Protein 1IXC (pdb70)

Nearest PDB structures (foldseek):
  1ixc-assembly1_B-2  TM=1.004E+00  e=4.324E-61  Cupriavidus necator
  7d98-assembly1_B  TM=9.029E-01  e=6.565E-49  Cupriavidus necator
  1ixc-assembly1_A-2  TM=7.088E-01  e=1.219E-51  Cupriavidus necator
  7d98-assembly1_P  TM=6.959E-01  e=1.416E-50  Cupriavidus necator
  6g1d-assembly1_D  TM=6.156E-01  e=2.937E-20  Corynebacterium gluta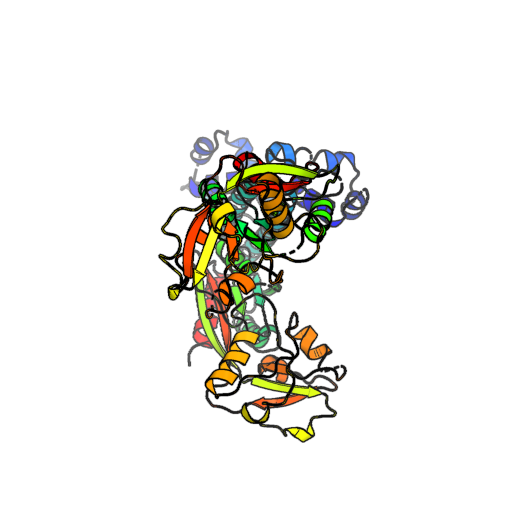micum

B-factor: mean 17.32, std 8.98, range [2.0, 70.04]

Structure (mmCIF, N/CA/C/O backbone):
data_1IXC
#
_entry.id   1IXC
#
_cell.length_a   71.220
_cell.length_b   100.856
_cell.length_c   87.735
_cell.angle_alpha   90.00
_cell.angle_beta   90.00
_cell.angle_gamma   90.00
#
_symmetry.space_group_name_H-M   'P 21 21 2'
#
loop_
_entity.id
_entity.type
_entity.pdbx_description
1 polymer 'LysR-type regulatory protein'
2 water water
#
loop_
_atom_site.group_PDB
_atom_site.id
_atom_site.type_symbol
_atom_site.label_atom_id
_atom_site.label_alt_id
_atom_site.label_comp_id
_atom_site.label_asym_id
_atom_site.label_entity_id
_atom_site.label_seq_id
_atom_site.pdbx_PDB_ins_code
_atom_site.Cartn_x
_atom_site.Cartn_y
_atom_site.Cartn_z
_atom_site.occupancy
_atom_site.B_iso_or_equiv
_atom_site.auth_seq_id
_atom_site.auth_comp_id
_atom_site.auth_asym_id
_atom_site.auth_atom_id
_atom_site.pdbx_PDB_model_num
ATOM 9 N N . GLU A 1 2 ? 19.314 29.118 9.485 1.00 18.20 2 GLU A N 1
ATOM 10 C CA . GLU A 1 2 ? 18.646 30.429 9.403 1.00 18.15 2 GLU A CA 1
ATOM 11 C C . GLU A 1 2 ? 17.175 30.240 9.731 1.00 18.01 2 GLU A C 1
ATOM 12 O O . GLU A 1 2 ? 16.584 29.194 9.405 1.00 17.46 2 GLU A O 1
ATOM 18 N N . PHE A 1 3 ? 16.592 31.216 10.420 1.00 17.25 3 PHE A N 1
ATOM 19 C CA . PHE A 1 3 ? 15.186 31.130 10.803 1.00 17.16 3 PHE A CA 1
ATOM 20 C C . PHE A 1 3 ? 14.208 30.870 9.639 1.00 17.30 3 PHE A C 1
ATOM 21 O O . PHE A 1 3 ? 13.221 30.151 9.794 1.00 16.42 3 PHE A O 1
ATOM 29 N N . ARG A 1 4 ? 14.472 31.452 8.478 1.00 17.26 4 ARG A N 1
ATOM 30 C CA . ARG A 1 4 ? 13.582 31.268 7.337 1.00 17.44 4 ARG A CA 1
ATOM 31 C C . ARG A 1 4 ? 13.598 29.785 6.927 1.00 17.14 4 ARG A C 1
ATOM 32 O O . ARG A 1 4 ? 12.557 29.193 6.640 1.00 16.26 4 ARG A O 1
ATOM 40 N N . GLN A 1 5 ? 14.782 29.183 6.940 1.00 17.17 5 GLN A N 1
ATOM 41 C CA . GLN A 1 5 ? 14.928 27.766 6.622 1.00 17.11 5 GLN A CA 1
ATOM 42 C C . GLN A 1 5 ? 14.047 26.915 7.536 1.00 17.69 5 GLN A C 1
ATOM 43 O O . GLN A 1 5 ? 13.327 26.015 7.077 1.00 17.67 5 GLN A O 1
ATOM 49 N N . LEU A 1 6 ? 14.101 27.207 8.828 1.00 17.44 6 LEU A N 1
ATOM 50 C CA . LEU A 1 6 ? 13.322 26.458 9.805 1.00 18.22 6 LEU A CA 1
ATOM 51 C C . LEU A 1 6 ? 11.830 26.584 9.568 1.00 18.55 6 LEU A C 1
ATOM 52 O O . LEU A 1 6 ? 11.087 25.594 9.665 1.00 17.85 6 LEU A O 1
ATOM 57 N N . LYS A 1 7 ? 11.392 27.803 9.265 1.00 18.75 7 LYS A N 1
ATOM 58 C CA . LYS A 1 7 ? 9.979 28.068 9.103 1.00 19.55 7 LYS A CA 1
ATOM 59 C C . LYS A 1 7 ? 9.481 27.382 7.843 1.00 19.70 7 LYS A C 1
ATOM 60 O O . LYS A 1 7 ? 8.367 26.870 7.807 1.00 19.76 7 LYS A O 1
ATOM 66 N N . TYR A 1 8 ? 10.325 27.369 6.814 1.00 19.42 8 TYR A N 1
ATOM 67 C CA . TYR A 1 8 ? 9.964 26.779 5.546 1.00 19.33 8 TYR A CA 1
ATOM 68 C C . TYR A 1 8 ? 9.943 25.247 5.639 1.00 19.05 8 TYR A C 1
ATOM 69 O O . TYR A 1 8 ? 9.096 24.617 5.031 1.00 18.62 8 TYR A O 1
ATOM 78 N N . PHE A 1 9 ? 10.862 24.672 6.414 1.00 18.94 9 PHE A N 1
ATOM 79 C CA . PHE A 1 9 ? 10.963 23.223 6.596 1.00 19.14 9 PHE A CA 1
ATOM 80 C C . PHE A 1 9 ? 9.717 22.665 7.284 1.00 18.71 9 PHE A C 1
ATOM 81 O O . PHE A 1 9 ? 9.192 21.613 6.907 1.00 17.39 9 PHE A O 1
ATOM 89 N N . ILE A 1 10 ? 9.262 23.410 8.285 1.00 18.47 10 ILE A N 1
ATOM 90 C CA . ILE A 1 10 ? 8.067 23.094 9.052 1.00 18.79 10 ILE A CA 1
ATOM 91 C C . ILE A 1 10 ? 6.840 23.070 8.138 1.00 18.97 10 ILE A C 1
ATOM 92 O O . ILE A 1 10 ? 6.033 22.160 8.206 1.00 18.66 10 ILE A O 1
ATOM 97 N N . ALA A 1 11 ? 6.713 24.069 7.280 1.00 19.52 11 ALA A N 1
ATOM 98 C CA . ALA A 1 11 ? 5.612 24.130 6.316 1.00 19.82 11 ALA A CA 1
ATOM 99 C C . ALA A 1 11 ? 5.650 22.979 5.296 1.00 20.14 11 ALA A C 1
ATOM 100 O O . ALA A 1 11 ? 4.602 22.460 4.914 1.00 20.05 11 ALA A O 1
ATOM 102 N N . VAL A 1 12 ? 6.848 22.596 4.855 1.00 20.51 12 VAL A N 1
ATOM 103 C CA . VAL A 1 12 ? 7.015 21.462 3.938 1.00 21.05 12 VAL A CA 1
ATOM 104 C C . VAL A 1 12 ? 6.720 20.139 4.676 1.00 21.28 12 VAL A C 1
ATOM 105 O O . VAL A 1 12 ? 6.149 19.200 4.116 1.00 21.05 12 VAL A O 1
ATOM 109 N N . ALA A 1 13 ? 7.088 20.071 5.943 1.00 21.74 13 ALA A N 1
ATOM 110 C CA . ALA A 1 13 ? 6.806 18.889 6.746 1.00 22.22 13 ALA A CA 1
ATOM 111 C C . ALA A 1 13 ? 5.311 18.718 6.997 1.00 22.90 13 ALA A C 1
ATOM 112 O O . ALA A 1 13 ? 4.786 17.601 6.923 1.00 23.05 13 ALA A O 1
ATOM 114 N N . GLU A 1 14 ? 4.622 19.824 7.252 1.00 23.53 14 GLU A N 1
ATOM 115 C CA . GLU A 1 14 ? 3.224 19.782 7.684 1.00 24.35 14 GLU A CA 1
ATOM 116 C C . GLU A 1 14 ? 2.224 19.719 6.523 1.00 24.80 14 GLU A C 1
ATOM 117 O O . GLU A 1 14 ? 1.125 19.165 6.656 1.00 24.65 14 GLU A O 1
ATOM 123 N N . ALA A 1 15 ? 2.600 20.294 5.389 1.00 25.07 15 ALA A N 1
ATOM 124 C CA . ALA A 1 15 ? 1.772 20.215 4.198 1.00 25.36 15 ALA A CA 1
ATOM 125 C C . ALA A 1 15 ? 1.969 18.869 3.487 1.00 25.52 15 ALA A C 1
ATOM 126 O O . ALA A 1 15 ? 1.066 18.395 2.798 1.00 25.48 15 ALA A O 1
ATOM 128 N N . GLY A 1 16 ? 3.151 18.270 3.663 1.00 25.68 16 GLY A N 1
ATOM 129 C CA . GLY A 1 16 ? 3.510 17.011 3.026 1.00 25.74 16 GLY A CA 1
ATOM 130 C C . GLY A 1 16 ? 3.536 17.115 1.510 1.00 26.04 16 GLY A C 1
ATOM 131 O O . GLY A 1 16 ? 3.476 16.111 0.806 1.00 25.39 16 GLY A O 1
ATOM 132 N N . ASN A 1 17 ? 3.684 18.333 1.005 1.00 26.40 17 ASN A N 1
ATOM 133 C CA . ASN A 1 17 ? 3.508 18.580 -0.418 1.00 26.83 17 ASN A CA 1
ATOM 134 C C . ASN A 1 17 ? 3.975 19.977 -0.802 1.00 26.71 17 ASN A C 1
ATOM 135 O O . ASN A 1 17 ? 3.749 20.951 -0.084 1.00 26.42 17 ASN A O 1
ATOM 148 N N . ALA A 1 19 ? 3.422 22.152 -3.246 1.00 29.16 19 ALA A N 1
ATOM 149 C CA . ALA A 1 19 ? 2.490 23.206 -3.716 1.00 29.28 19 ALA A CA 1
ATOM 150 C C . ALA A 1 19 ? 1.629 23.708 -2.560 1.00 29.19 19 ALA A C 1
ATOM 151 O O . ALA A 1 19 ? 1.228 24.867 -2.541 1.00 29.10 19 ALA A O 1
ATOM 153 N N . ALA A 1 20 ? 1.281 22.819 -1.636 1.00 29.29 20 ALA A N 1
ATOM 154 C CA . ALA A 1 20 ? 0.572 23.221 -0.423 1.00 29.29 20 ALA A CA 1
ATOM 155 C C . ALA A 1 20 ? 1.476 24.040 0.512 1.00 29.34 20 ALA A C 1
ATOM 156 O O . ALA A 1 20 ? 1.011 24.920 1.246 1.00 29.13 20 ALA A O 1
ATOM 158 N N . ALA A 1 21 ? 2.771 23.751 0.478 1.00 29.38 21 ALA A N 1
ATOM 159 C CA . ALA A 1 21 ? 3.731 24.489 1.280 1.00 29.54 21 ALA A CA 1
ATOM 160 C C . ALA A 1 21 ? 3.841 25.902 0.724 1.00 29.73 21 ALA A C 1
ATOM 161 O O . ALA A 1 21 ? 3.985 26.871 1.470 1.00 29.73 21 ALA A O 1
ATOM 163 N N . ALA A 1 22 ? 3.776 26.001 -0.599 1.00 30.01 22 ALA A N 1
ATOM 164 C CA . ALA A 1 22 ? 3.780 27.282 -1.295 1.00 30.25 22 ALA A CA 1
ATOM 165 C C . ALA A 1 22 ? 2.512 28.091 -0.987 1.00 30.43 22 ALA A C 1
ATOM 166 O O . ALA A 1 22 ? 2.553 29.318 -0.909 1.00 30.21 22 ALA A O 1
ATOM 168 N N . LYS A 1 23 ? 1.395 27.393 -0.800 1.00 30.87 23 LYS A N 1
ATOM 169 C CA . LYS A 1 23 ? 0.103 28.034 -0.561 1.00 31.26 23 LYS A CA 1
ATOM 170 C C . LYS A 1 23 ? 0.087 28.597 0.851 1.00 31.42 23 LYS A C 1
ATOM 171 O O . LYS A 1 23 ? -0.225 29.765 1.079 1.00 31.45 23 LYS A O 1
ATOM 177 N N . ARG A 1 24 ? 0.429 27.741 1.798 1.00 31.74 24 ARG A N 1
ATOM 178 C CA . ARG A 1 24 ? 0.582 28.140 3.190 1.00 32.10 24 ARG A CA 1
ATOM 179 C C . ARG A 1 24 ? 1.624 29.264 3.396 1.00 32.02 24 ARG A C 1
ATOM 180 O O . ARG A 1 24 ? 1.495 30.053 4.328 1.00 32.04 24 ARG A O 1
ATOM 188 N N . LEU A 1 25 ? 2.626 29.357 2.517 1.00 32.14 25 LEU A N 1
ATOM 189 C CA . LEU A 1 25 ? 3.711 30.343 2.675 1.00 32.12 25 LEU A CA 1
ATOM 190 C C . LEU A 1 25 ? 3.588 31.589 1.782 1.00 32.31 25 LEU A C 1
ATOM 191 O O . LEU A 1 25 ? 4.338 32.546 1.965 1.00 32.44 25 LEU A O 1
ATOM 196 N N . HIS A 1 26 ? 2.644 31.580 0.840 1.00 32.41 26 HIS A N 1
ATOM 197 C CA . HIS A 1 26 ? 2.449 32.689 -0.103 1.00 32.57 26 HIS A CA 1
ATOM 198 C C . HIS A 1 26 ? 3.699 32.923 -0.969 1.00 32.43 26 HIS A C 1
ATOM 199 O O . HIS A 1 26 ? 3.952 34.038 -1.421 1.00 32.32 26 HIS A O 1
ATOM 206 N N . VAL A 1 27 ? 4.459 31.855 -1.205 1.00 32.25 27 VAL A N 1
ATOM 207 C CA . VAL A 1 27 ? 5.710 31.924 -1.958 1.00 32.08 27 VAL A CA 1
ATOM 208 C C . VAL A 1 27 ? 5.802 30.777 -2.970 1.00 31.63 27 VAL A C 1
ATOM 209 O O . VAL A 1 27 ? 5.303 29.687 -2.720 1.00 31.43 27 VAL A O 1
ATOM 213 N N . SER A 1 28 ? 6.450 31.026 -4.104 1.00 31.05 28 SER A N 1
ATOM 214 C CA . SER A 1 28 ? 6.613 30.013 -5.151 1.00 30.75 28 SER A CA 1
ATOM 215 C C . SER A 1 28 ? 7.557 28.871 -4.756 1.00 30.44 28 SER A C 1
ATOM 216 O O . SER A 1 28 ? 8.219 28.931 -3.726 1.00 30.43 28 SER A O 1
ATOM 219 N N . GLN A 1 29 ? 7.639 27.853 -5.611 1.00 30.17 29 GLN A N 1
ATOM 220 C CA . GLN A 1 29 ? 8.418 26.641 -5.329 1.00 30.00 29 GLN A CA 1
ATOM 221 C C . GLN A 1 29 ? 9.955 26.798 -5.257 1.00 29.50 29 GLN A C 1
ATOM 222 O O . GLN A 1 29 ? 10.551 26.343 -4.286 1.00 29.17 29 GLN A O 1
ATOM 228 N N . PRO A 1 30 ? 10.594 27.413 -6.259 1.00 28.90 30 PRO A N 1
ATOM 229 C CA . PRO A 1 30 ? 12.070 27.508 -6.312 1.00 28.52 30 PRO A CA 1
ATOM 230 C C . PRO A 1 30 ? 12.751 28.191 -5.101 1.00 28.11 30 PRO A C 1
ATOM 231 O O . PRO A 1 30 ? 13.823 27.751 -4.683 1.00 27.96 30 PRO A O 1
ATOM 235 N N . PRO A 1 31 ? 12.158 29.242 -4.550 1.00 27.38 31 PRO A N 1
ATOM 236 C CA . PRO A 1 31 ? 12.619 29.786 -3.274 1.00 27.08 31 PRO A CA 1
ATOM 237 C C . PRO A 1 31 ? 12.527 28.745 -2.114 1.00 26.92 31 PRO A C 1
ATOM 238 O O . PRO A 1 31 ? 13.456 28.631 -1.304 1.00 26.28 31 PRO A O 1
ATOM 242 N N . ILE A 1 32 ? 11.422 28.003 -2.022 1.00 26.41 32 ILE A N 1
ATOM 243 C CA . ILE A 1 32 ? 11.282 27.040 -0.928 1.00 26.57 32 ILE A CA 1
ATOM 244 C C . ILE A 1 32 ? 12.386 26.024 -1.104 1.00 26.14 32 ILE A C 1
ATOM 245 O O . ILE A 1 32 ? 13.104 25.684 -0.168 1.00 25.61 32 ILE A O 1
ATOM 250 N N . THR A 1 33 ? 12.555 25.592 -2.345 1.00 25.85 33 THR A N 1
ATOM 251 C CA . THR A 1 33 ? 13.496 24.542 -2.654 1.00 25.93 33 THR A CA 1
ATOM 252 C C . THR A 1 33 ? 14.926 24.981 -2.323 1.00 25.90 33 THR A C 1
ATOM 253 O O . THR A 1 33 ? 15.716 24.184 -1.836 1.00 25.99 33 THR A O 1
ATOM 257 N N . ARG A 1 34 ? 15.248 26.256 -2.551 1.00 25.94 34 ARG A N 1
ATOM 258 C CA . ARG A 1 34 ? 16.625 26.737 -2.384 1.00 26.02 34 ARG A CA 1
ATOM 259 C C . ARG A 1 34 ? 16.908 26.914 -0.900 1.00 25.68 34 ARG A C 1
ATOM 260 O O . ARG A 1 34 ? 18.033 26.759 -0.436 1.00 25.68 34 ARG A O 1
ATOM 268 N N . GLN A 1 35 ? 15.860 27.215 -0.158 1.00 25.36 35 GLN A N 1
ATOM 269 C CA . GLN A 1 35 ? 15.948 27.321 1.294 1.00 25.63 35 GLN A CA 1
ATOM 270 C C . GLN A 1 35 ? 16.167 25.953 1.931 1.00 24.86 35 GLN A C 1
ATOM 271 O O . GLN A 1 35 ? 17.102 25.743 2.700 1.00 23.79 35 GLN A O 1
ATOM 285 N N . GLN A 1 37 ? 17.378 23.108 0.222 1.00 25.94 37 GLN A N 1
ATOM 286 C CA . GLN A 1 37 ? 18.757 22.713 -0.147 1.00 26.61 37 GLN A CA 1
ATOM 287 C C . GLN A 1 37 ? 19.760 23.317 0.822 1.00 26.02 37 GLN A C 1
ATOM 288 O O . GLN A 1 37 ? 20.660 22.632 1.312 1.00 26.50 37 GLN A O 1
ATOM 294 N N . ALA A 1 38 ? 19.601 24.608 1.093 1.00 25.25 38 ALA A N 1
ATOM 295 C CA . ALA A 1 38 ? 20.544 25.334 1.937 1.00 24.54 38 ALA A CA 1
ATOM 296 C C . ALA A 1 38 ? 20.582 24.847 3.382 1.00 23.42 38 ALA A C 1
ATOM 297 O O . ALA A 1 38 ? 21.663 24.758 3.961 1.00 23.11 38 ALA A O 1
ATOM 299 N N . LEU A 1 39 ? 19.409 24.550 3.943 1.00 23.04 39 LEU A N 1
ATOM 300 C CA . LEU A 1 39 ? 19.283 23.963 5.286 1.00 22.14 39 LEU A CA 1
ATOM 301 C C . LEU A 1 39 ? 20.003 22.609 5.300 1.00 22.04 39 LEU A C 1
ATOM 302 O O . LEU A 1 39 ? 20.740 22.308 6.227 1.00 22.37 39 LEU A O 1
ATOM 307 N N . GLU A 1 40 ? 19.826 21.816 4.242 1.00 22.00 40 GLU A N 1
ATOM 308 C CA . GLU A 1 40 ? 20.467 20.495 4.148 1.00 21.96 40 GLU A CA 1
ATOM 309 C C . GLU A 1 40 ? 21.993 20.611 4.043 1.00 22.01 40 GLU A C 1
ATOM 310 O O . GLU A 1 40 ? 22.723 19.861 4.680 1.00 21.55 40 GLU A O 1
ATOM 316 N N . ALA A 1 41 ? 22.482 21.570 3.263 1.00 22.30 41 ALA A N 1
ATOM 317 C CA . ALA A 1 41 ? 23.924 21.775 3.158 1.00 22.57 41 ALA A CA 1
ATOM 318 C C . ALA A 1 41 ? 24.487 22.319 4.476 1.00 22.64 41 ALA A C 1
ATOM 319 O O . ALA A 1 41 ? 25.556 21.913 4.922 1.00 22.61 41 ALA A O 1
ATOM 321 N N . ASP A 1 42 ? 23.757 23.223 5.112 1.00 23.04 42 ASP A N 1
ATOM 322 C CA . ASP A 1 42 ? 24.233 23.812 6.360 1.00 23.40 42 ASP A CA 1
ATOM 323 C C . ASP A 1 42 ? 24.307 22.741 7.446 1.00 23.09 42 ASP A C 1
ATOM 324 O O . ASP A 1 42 ? 25.289 22.660 8.181 1.00 23.01 42 ASP A O 1
ATOM 329 N N . LEU A 1 43 ? 23.279 21.904 7.524 1.00 22.96 43 LEU A N 1
ATOM 330 C CA . LEU A 1 43 ? 23.237 20.839 8.528 1.00 22.68 43 LEU A CA 1
ATOM 331 C C . LEU A 1 43 ? 24.183 19.683 8.209 1.00 22.53 43 LEU A C 1
ATOM 332 O O . LEU A 1 43 ? 24.580 18.940 9.107 1.00 22.44 43 LEU A O 1
ATOM 337 N N . GLY A 1 44 ? 24.564 19.545 6.943 1.00 22.41 44 GLY A N 1
ATOM 338 C CA . GLY A 1 44 ? 25.366 18.417 6.511 1.00 22.44 44 GLY A CA 1
ATOM 339 C C . GLY A 1 44 ? 24.542 17.143 6.620 1.00 22.53 44 GLY A C 1
ATOM 340 O O . GLY A 1 44 ? 25.074 16.074 6.923 1.00 22.70 44 GLY A O 1
ATOM 341 N N . VAL A 1 45 ? 23.235 17.271 6.397 1.00 22.37 45 VAL A N 1
ATOM 342 C CA . VAL A 1 45 ? 22.313 16.138 6.453 1.00 22.60 45 VAL A CA 1
ATOM 343 C C . VAL A 1 45 ? 21.165 16.342 5.468 1.00 22.57 45 VAL A C 1
ATOM 344 O O . VAL A 1 45 ? 20.847 17.477 5.101 1.00 21.91 45 VAL A O 1
ATOM 348 N N . VAL A 1 46 ? 20.549 15.236 5.052 1.00 22.65 46 VAL A N 1
ATOM 349 C CA . VAL A 1 46 ? 19.371 15.256 4.186 1.00 22.96 46 VAL A CA 1
ATOM 350 C C . VAL A 1 46 ? 18.115 15.036 5.033 1.00 23.22 46 VAL A C 1
ATOM 351 O O . VAL A 1 46 ? 18.032 14.061 5.769 1.00 23.39 46 VAL A O 1
ATOM 355 N N . LEU A 1 47 ? 17.146 15.940 4.899 1.00 23.78 47 LEU A N 1
ATOM 356 C CA . LEU A 1 47 ? 15.892 15.908 5.647 1.00 24.31 47 LEU A CA 1
ATOM 357 C C . LEU A 1 47 ? 14.659 15.470 4.842 1.00 24.54 47 LEU A C 1
ATOM 358 O O . LEU A 1 47 ? 13.633 15.103 5.418 1.00 25.15 47 LEU A O 1
ATOM 363 N N . LEU A 1 48 ? 14.744 15.520 3.524 1.00 24.89 48 LEU A N 1
ATOM 364 C CA . LEU A 1 48 ? 13.591 15.251 2.677 1.00 25.50 48 LEU A CA 1
ATOM 365 C C . LEU A 1 48 ? 13.984 14.222 1.626 1.00 25.80 48 LEU A C 1
ATOM 366 O O . LEU A 1 48 ? 15.115 14.230 1.163 1.00 25.71 48 LEU A O 1
ATOM 371 N N . GLU A 1 49 ? 13.065 13.315 1.296 1.00 26.46 49 GLU A N 1
ATOM 372 C CA . GLU A 1 49 ? 13.288 12.279 0.287 1.00 26.99 49 GLU A CA 1
ATOM 373 C C . GLU A 1 49 ? 12.301 12.505 -0.842 1.00 27.13 49 GLU A C 1
ATOM 374 O O . GLU A 1 49 ? 11.222 13.052 -0.613 1.00 27.24 49 GLU A O 1
ATOM 380 N N . ILE A 1 55 ? 6.293 14.160 -0.907 1.00 31.44 55 ILE A N 1
ATOM 381 C CA . ILE A 1 55 ? 7.449 14.515 -0.029 1.00 31.30 55 ILE A CA 1
ATOM 382 C C . ILE A 1 55 ? 7.279 14.028 1.413 1.00 30.67 55 ILE A C 1
ATOM 383 O O . ILE A 1 55 ? 6.284 14.322 2.078 1.00 30.68 55 ILE A O 1
ATOM 388 N N . GLU A 1 56 ? 8.249 13.225 1.850 1.00 29.82 56 GLU A N 1
ATOM 389 C CA . GLU A 1 56 ? 8.286 12.638 3.186 1.00 29.17 56 GLU A CA 1
ATOM 390 C C . GLU A 1 56 ? 9.622 12.956 3.876 1.00 28.17 56 GLU A C 1
ATOM 391 O O . GLU A 1 56 ? 10.553 13.464 3.239 1.00 27.71 56 GLU A O 1
ATOM 397 N N . LEU A 1 57 ? 9.720 12.640 5.168 1.00 26.78 57 LEU A N 1
ATOM 398 C CA . LEU A 1 57 ? 10.907 12.980 5.955 1.00 25.70 57 LEU A CA 1
ATOM 399 C C . LEU A 1 57 ? 11.851 11.792 6.183 1.00 24.39 57 LEU A C 1
ATOM 400 O O . LEU A 1 57 ? 11.402 10.662 6.316 1.00 23.95 57 LEU A O 1
ATOM 405 N N . THR A 1 58 ? 13.158 12.049 6.192 1.00 23.16 58 THR A N 1
ATOM 406 C CA . THR A 1 58 ? 14.132 11.055 6.647 1.00 22.38 58 THR A CA 1
ATOM 407 C C . THR A 1 58 ? 14.162 11.037 8.179 1.00 21.80 58 THR A C 1
ATOM 408 O O . THR A 1 58 ? 13.529 11.871 8.839 1.00 21.28 58 THR A O 1
ATOM 412 N N . ALA A 1 59 ? 14.892 10.075 8.738 1.00 20.92 59 ALA A N 1
ATOM 413 C CA . ALA A 1 59 ? 15.152 10.033 10.177 1.00 20.39 59 ALA A CA 1
ATOM 414 C C . ALA A 1 59 ? 15.690 11.393 10.633 1.00 19.74 59 ALA A C 1
ATOM 415 O O . ALA A 1 59 ? 15.187 11.991 11.576 1.00 19.54 59 ALA A O 1
ATOM 417 N N . ALA A 1 60 ? 16.721 11.880 9.954 1.00 19.23 60 ALA A N 1
ATOM 418 C CA . ALA A 1 60 ? 17.280 13.197 10.268 1.00 18.75 60 ALA A CA 1
ATOM 419 C C . ALA A 1 60 ? 16.198 14.278 10.235 1.00 18.07 60 ALA A C 1
ATOM 420 O O . ALA A 1 60 ? 16.191 15.183 11.069 1.00 18.04 60 ALA A O 1
ATOM 422 N N . GLY A 1 61 ? 15.285 14.165 9.274 1.00 17.41 61 GLY A N 1
ATOM 423 C CA . GLY A 1 61 ? 14.176 15.092 9.120 1.00 17.13 61 GLY A CA 1
ATOM 424 C C . GLY A 1 61 ? 13.166 15.082 10.254 1.00 16.93 61 GLY A C 1
ATOM 425 O O . GLY A 1 61 ? 12.712 16.138 10.705 1.00 16.10 61 GLY A O 1
ATOM 426 N N . HIS A 1 62 ? 12.810 13.887 10.718 1.00 16.91 62 HIS A N 1
ATOM 427 C CA . HIS A 1 62 ? 11.835 13.751 11.784 1.00 16.71 62 HIS A CA 1
ATOM 428 C C . HIS A 1 62 ? 12.434 14.330 13.055 1.00 16.77 62 HIS A C 1
ATOM 429 O O . HIS A 1 62 ? 11.759 15.032 13.810 1.00 16.63 62 HIS A O 1
ATOM 436 N N . ALA A 1 63 ? 13.705 14.004 13.282 1.00 16.65 63 ALA A N 1
ATOM 437 C CA . ALA A 1 63 ? 14.463 14.514 14.420 1.00 16.47 63 ALA A CA 1
ATOM 438 C C . ALA A 1 63 ? 14.487 16.037 14.420 1.00 15.92 63 ALA A C 1
ATOM 439 O O . ALA A 1 63 ? 14.151 16.653 15.407 1.00 16.45 63 ALA A O 1
ATOM 441 N N . PHE A 1 64 ? 14.849 16.639 13.296 1.00 15.76 64 PHE A N 1
ATOM 442 C CA . PHE A 1 64 ? 15.007 18.091 13.227 1.00 15.44 64 PHE A CA 1
ATOM 443 C C . PHE A 1 64 ? 13.668 18.835 13.308 1.00 15.40 64 PHE A C 1
ATOM 444 O O . PHE A 1 64 ? 13.615 19.917 13.860 1.00 15.46 64 PHE A O 1
ATOM 452 N N . LEU A 1 65 ? 12.600 18.253 12.765 1.00 15.32 65 LEU A N 1
ATOM 453 C CA . LEU A 1 65 ? 11.261 18.863 12.782 1.00 15.14 65 LEU A CA 1
ATOM 454 C C . LEU A 1 65 ? 10.817 19.311 14.175 1.00 14.94 65 LEU A C 1
ATOM 455 O O . LEU A 1 65 ? 10.329 20.430 14.345 1.00 13.93 65 LEU A O 1
ATOM 460 N N . GLU A 1 66 ? 10.923 18.398 15.145 1.00 15.06 66 GLU A N 1
ATOM 461 C CA . GLU A 1 66 ? 10.520 18.666 16.519 1.00 15.23 66 GLU A CA 1
ATOM 462 C C . GLU A 1 66 ? 11.300 19.869 17.046 1.00 14.53 66 GLU A C 1
ATOM 463 O O . GLU A 1 66 ? 10.722 20.792 17.606 1.00 13.78 66 GLU A O 1
ATOM 469 N N . ASP A 1 67 ? 12.614 19.852 16.830 1.00 14.11 67 ASP A N 1
ATOM 470 C CA . ASP A 1 67 ? 13.509 20.909 17.309 1.00 13.71 67 ASP A CA 1
ATOM 471 C C . ASP A 1 67 ? 13.299 22.257 16.638 1.00 13.62 67 ASP A C 1
ATOM 472 O O . ASP A 1 67 ? 13.409 23.315 17.284 1.00 13.32 67 ASP A O 1
ATOM 477 N N . ALA A 1 68 ? 13.022 22.220 15.342 1.00 13.09 68 ALA A N 1
ATOM 478 C CA . ALA A 1 68 ? 12.761 23.435 14.584 1.00 12.78 68 ALA A CA 1
ATOM 479 C C . ALA A 1 68 ? 11.562 24.189 15.183 1.00 12.73 68 ALA A C 1
ATOM 480 O O . ALA A 1 68 ? 11.620 25.406 15.343 1.00 11.80 68 ALA A O 1
ATOM 482 N N . ARG A 1 69 ? 10.481 23.466 15.498 1.00 12.56 69 ARG A N 1
ATOM 483 C CA . ARG A 1 69 ? 9.304 24.074 16.128 1.00 12.78 69 ARG A CA 1
ATOM 484 C C . ARG A 1 69 ? 9.644 24.770 17.440 1.00 12.82 69 ARG A C 1
ATOM 485 O O . ARG A 1 69 ? 9.115 25.835 17.734 1.00 12.40 69 ARG A O 1
ATOM 493 N N . ARG A 1 70 ? 10.499 24.127 18.238 1.00 12.83 70 ARG A N 1
ATOM 494 C CA . ARG A 1 70 ? 10.898 24.642 19.546 1.00 12.94 70 ARG A CA 1
ATOM 495 C C . ARG A 1 70 ? 11.807 25.841 19.405 1.00 12.03 70 ARG A C 1
ATOM 496 O O . ARG A 1 70 ? 11.703 26.785 20.166 1.00 10.46 70 ARG A O 1
ATOM 504 N N . ILE A 1 71 ? 12.683 25.808 18.403 1.00 11.42 71 ILE A N 1
ATOM 505 C CA . ILE A 1 71 ? 13.572 26.941 18.166 1.00 11.21 71 ILE A CA 1
ATOM 506 C C . ILE A 1 71 ? 12.769 28.164 17.776 1.00 10.64 71 ILE A C 1
ATOM 507 O O . ILE A 1 71 ? 12.995 29.244 18.297 1.00 10.45 71 ILE A O 1
ATOM 512 N N . LEU A 1 72 ? 11.822 27.993 16.865 1.00 10.80 72 LEU A N 1
ATOM 513 C CA . LEU A 1 72 ? 11.001 29.116 16.426 1.00 10.99 72 LEU A CA 1
ATOM 514 C C . LEU A 1 72 ? 10.122 29.579 17.576 1.00 11.04 72 LEU A C 1
ATOM 515 O O . LEU A 1 72 ? 9.903 30.768 17.768 1.00 9.93 72 LEU A O 1
ATOM 520 N N . GLU A 1 73 ? 9.601 28.620 18.325 1.00 12.07 73 GLU A N 1
ATOM 521 C CA . GLU A 1 73 ? 8.772 28.929 19.478 1.00 13.61 73 GLU A CA 1
ATOM 522 C C . GLU A 1 73 ? 9.542 29.816 20.467 1.00 13.31 73 GLU A C 1
ATOM 523 O O . GLU A 1 73 ? 9.089 30.898 20.815 1.00 13.26 73 GLU A O 1
ATOM 529 N N . LEU A 1 74 ? 10.715 29.354 20.891 1.00 13.35 74 LEU A N 1
ATOM 530 C CA . LEU A 1 74 ? 11.576 30.102 21.804 1.00 13.55 74 LEU A CA 1
ATOM 531 C C . LEU A 1 74 ? 11.931 31.483 21.258 1.00 13.22 74 LEU A C 1
ATOM 532 O O . LEU A 1 74 ? 11.961 32.460 22.000 1.00 12.25 74 LEU A O 1
ATOM 537 N N . ALA A 1 75 ? 12.232 31.552 19.962 1.00 12.76 75 ALA A N 1
ATOM 538 C CA . ALA A 1 75 ? 12.579 32.827 19.335 1.00 12.67 75 ALA A CA 1
ATOM 539 C C . ALA A 1 75 ? 11.431 33.839 19.447 1.00 13.03 75 ALA A C 1
ATOM 540 O O . ALA A 1 75 ? 11.664 34.996 19.813 1.00 13.13 75 ALA A O 1
ATOM 542 N N . GLY A 1 76 ? 10.199 33.415 19.134 1.00 12.69 76 GLY A N 1
ATOM 543 C CA . GLY A 1 76 ? 9.032 34.283 19.281 1.00 12.49 76 GLY A CA 1
ATOM 544 C C . GLY A 1 76 ? 8.798 34.758 20.730 1.00 12.45 76 GLY A C 1
ATOM 545 O O . GLY A 1 76 ? 8.535 35.930 20.990 1.00 11.81 76 GLY A O 1
ATOM 546 N N . ARG A 1 77 ? 8.896 33.845 21.683 1.00 12.04 77 ARG A N 1
ATOM 547 C CA . ARG A 1 77 ? 8.695 34.207 23.083 1.00 12.37 77 ARG A CA 1
ATOM 548 C C . ARG A 1 77 ? 9.807 35.127 23.594 1.00 11.88 77 ARG A C 1
ATOM 549 O O . ARG A 1 77 ? 9.592 35.950 24.481 1.00 11.75 77 ARG A O 1
ATOM 557 N N . SER A 1 78 ? 10.978 35.027 22.982 1.00 11.78 78 SER A N 1
ATOM 558 C CA . SER A 1 78 ? 12.124 35.827 23.382 1.00 11.46 78 SER A CA 1
ATOM 559 C C . SER A 1 78 ? 11.922 37.276 22.938 1.00 11.18 78 SER A C 1
ATOM 560 O O . SER A 1 78 ? 12.181 38.188 23.701 1.00 10.20 78 SER A O 1
ATOM 563 N N . GLY A 1 79 ? 11.428 37.477 21.714 1.00 10.89 79 GLY A N 1
ATOM 564 C CA . GLY A 1 79 ? 11.075 38.816 21.245 1.00 10.41 79 GLY A CA 1
ATOM 565 C C . GLY A 1 79 ? 10.002 39.447 22.120 1.00 10.16 79 GLY A C 1
ATOM 566 O O . GLY A 1 79 ? 10.106 40.606 22.522 1.00 9.91 79 GLY A O 1
ATOM 567 N N . ASP A 1 80 ? 8.966 38.673 22.430 1.00 10.17 80 ASP A N 1
ATOM 568 C CA . ASP A 1 80 ? 7.905 39.137 23.325 1.00 10.23 80 ASP A CA 1
ATOM 569 C C . ASP A 1 80 ? 8.465 39.479 24.704 1.00 10.22 80 ASP A C 1
ATOM 570 O O . ASP A 1 80 ? 8.057 40.452 25.318 1.00 10.54 80 ASP A O 1
ATOM 575 N N . ARG A 1 81 ? 9.428 38.704 25.184 1.00 10.49 81 ARG A N 1
ATOM 576 C CA . ARG A 1 81 ? 10.000 38.968 26.504 1.00 10.77 81 ARG A CA 1
ATOM 577 C C . ARG A 1 81 ? 10.822 40.236 26.557 1.00 10.73 81 ARG A C 1
ATOM 578 O O . ARG A 1 81 ? 10.832 40.912 27.580 1.00 10.69 81 ARG A O 1
ATOM 586 N N . SER A 1 82 ? 11.563 40.534 25.501 1.00 11.29 82 SER A N 1
ATOM 587 C CA . SER A 1 82 ? 12.392 41.746 25.498 1.00 12.30 82 SER A CA 1
ATOM 588 C C . SER A 1 82 ? 11.491 42.981 25.500 1.00 12.13 82 SER A C 1
ATOM 589 O O . SER A 1 82 ? 11.742 43.965 26.196 1.00 12.33 82 SER A O 1
ATOM 592 N N . ARG A 1 83 ? 10.436 42.906 24.703 1.00 12.22 83 ARG A N 1
ATOM 593 C CA . ARG A 1 83 ? 9.437 43.956 24.615 1.00 12.30 83 ARG A CA 1
ATOM 594 C C . ARG A 1 83 ? 8.780 44.173 25.975 1.00 12.29 83 ARG A C 1
ATOM 595 O O . ARG A 1 83 ? 8.665 45.305 26.437 1.00 12.09 83 ARG A O 1
ATOM 603 N N . ALA A 1 84 ? 8.347 43.090 26.611 1.00 11.79 84 ALA A N 1
ATOM 604 C CA . ALA A 1 84 ? 7.781 43.176 27.945 1.00 11.78 84 ALA A CA 1
ATOM 605 C C . ALA A 1 84 ? 8.765 43.859 28.914 1.00 11.87 84 ALA A C 1
ATOM 606 O O . ALA A 1 84 ? 8.366 44.673 29.743 1.00 11.57 84 ALA A O 1
ATOM 608 N N . ALA A 1 85 ? 10.052 43.529 28.813 1.00 11.57 85 ALA A N 1
ATOM 609 C CA . ALA A 1 85 ? 11.052 44.119 29.707 1.00 11.67 85 ALA A CA 1
ATOM 610 C C . ALA A 1 85 ? 11.220 45.623 29.408 1.00 11.74 85 ALA A C 1
ATOM 611 O O . ALA A 1 85 ? 11.397 46.427 30.307 1.00 11.48 85 ALA A O 1
ATOM 613 N N . ALA A 1 86 ? 11.133 45.988 28.137 1.00 12.38 86 ALA A N 1
ATOM 614 C CA . ALA A 1 86 ? 11.217 47.386 27.723 1.00 13.05 86 ALA A CA 1
ATOM 615 C C . ALA A 1 86 ? 10.100 48.249 28.339 1.00 13.46 86 ALA A C 1
ATOM 616 O O . ALA A 1 86 ? 10.368 49.378 28.774 1.00 13.73 86 ALA A O 1
ATOM 618 N N . ARG A 1 87 ? 8.879 47.705 28.409 1.00 13.45 87 ARG A N 1
ATOM 619 C CA . ARG A 1 87 ? 7.709 48.401 28.959 1.00 13.77 87 ARG A CA 1
ATOM 620 C C . ARG A 1 87 ? 7.594 48.310 30.487 1.00 13.44 87 ARG A C 1
ATOM 621 O O . ARG A 1 87 ? 6.699 48.911 31.091 1.00 13.17 87 ARG A O 1
ATOM 629 N N . GLY A 1 88 ? 8.468 47.530 31.109 1.00 13.49 88 GLY A N 1
ATOM 630 C CA . GLY A 1 88 ? 8.398 47.310 32.546 1.00 12.95 88 GLY A CA 1
ATOM 631 C C . GLY A 1 88 ? 7.329 46.304 32.966 1.00 12.37 88 GLY A C 1
ATOM 632 O O . GLY A 1 88 ? 6.967 46.267 34.137 1.00 12.34 88 GLY A O 1
ATOM 633 N N . ASP A 1 89 ? 6.806 45.508 32.029 1.00 11.57 89 ASP A N 1
ATOM 634 C CA . ASP A 1 89 ? 5.822 44.462 32.371 1.00 11.06 89 ASP A CA 1
ATOM 635 C C . ASP A 1 89 ? 6.476 43.110 32.628 1.00 10.35 89 ASP A C 1
ATOM 636 O O . ASP A 1 89 ? 7.540 42.819 32.096 1.00 10.18 89 ASP A O 1
ATOM 641 N N . VAL A 1 90 ? 5.784 42.261 33.381 1.00 9.34 90 VAL A N 1
ATOM 642 C CA . VAL A 1 90 ? 6.317 40.971 33.790 1.00 8.63 90 VAL A CA 1
ATOM 643 C C . VAL A 1 90 ? 6.420 39.992 32.620 1.00 8.25 90 VAL A C 1
ATOM 644 O O . VAL A 1 90 ? 7.319 39.164 32.596 1.00 7.34 90 VAL A O 1
ATOM 648 N N . GLY A 1 91 ? 5.520 40.120 31.641 1.00 8.05 91 GLY A N 1
ATOM 649 C CA . GLY A 1 91 ? 5.526 39.262 30.467 1.00 7.62 91 GLY A CA 1
ATOM 650 C C . GLY A 1 91 ? 4.754 37.975 30.676 1.00 7.60 91 GLY A C 1
ATOM 651 O O . GLY A 1 91 ? 3.931 37.872 31.598 1.00 7.27 91 GLY A O 1
ATOM 652 N N . GLU A 1 92 ? 5.054 36.979 29.851 1.00 7.17 92 GLU A N 1
ATOM 653 C CA . GLU A 1 92 ? 4.247 35.767 29.791 1.00 7.21 92 GLU A CA 1
ATOM 654 C C . GLU A 1 92 ? 4.877 34.522 30.383 1.00 6.68 92 GLU A C 1
ATOM 655 O O . GLU A 1 92 ? 5.978 34.161 30.023 1.00 6.94 92 GLU A O 1
ATOM 661 N N . LEU A 1 93 ? 4.171 33.878 31.304 1.00 6.62 93 LEU A N 1
ATOM 662 C CA . LEU A 1 93 ? 4.619 32.613 31.889 1.00 6.42 93 LEU A CA 1
ATOM 663 C C . LEU A 1 93 ? 4.126 31.458 31.007 1.00 6.26 93 LEU A C 1
ATOM 664 O O . LEU A 1 93 ? 2.933 31.343 30.758 1.00 5.91 93 LEU A O 1
ATOM 669 N N . SER A 1 94 ? 5.052 30.639 30.509 1.00 6.57 94 SER A N 1
ATOM 670 C CA . SER A 1 94 ? 4.729 29.459 29.718 1.00 6.45 94 SER A CA 1
ATOM 671 C C . SER A 1 94 ? 4.619 28.225 30.588 1.00 5.83 94 SER A C 1
ATOM 672 O O . SER A 1 94 ? 5.629 27.702 31.096 1.00 4.99 94 SER A O 1
ATOM 675 N N . VAL A 1 95 ? 3.388 27.734 30.690 1.00 5.35 95 VAL A N 1
ATOM 676 C CA . VAL A 1 95 ? 3.037 26.625 31.538 1.00 5.45 95 VAL A CA 1
ATOM 677 C C . VAL A 1 95 ? 2.728 25.430 30.670 1.00 5.04 95 VAL A C 1
ATOM 678 O O . VAL A 1 95 ? 2.046 25.558 29.642 1.00 5.98 95 VAL A O 1
ATOM 682 N N . ALA A 1 96 ? 3.247 24.277 31.061 1.00 5.12 96 ALA A N 1
ATOM 683 C CA . ALA A 1 96 ? 2.870 23.002 30.457 1.00 5.48 96 ALA A CA 1
ATOM 684 C C . ALA A 1 96 ? 2.109 22.166 31.493 1.00 6.14 96 ALA A C 1
ATOM 685 O O . ALA A 1 96 ? 2.270 22.355 32.713 1.00 6.23 96 ALA A O 1
ATOM 687 N N . TYR A 1 97 ? 1.249 21.268 31.014 1.00 6.44 97 TYR A N 1
ATOM 688 C CA . TYR A 1 97 ? 0.424 20.468 31.907 1.00 6.87 97 TYR A CA 1
ATOM 689 C C . TYR A 1 97 ? 0.180 19.074 31.357 1.00 7.33 97 TYR A C 1
ATOM 690 O O . TYR A 1 97 ? 0.178 18.847 30.129 1.00 6.93 97 TYR A O 1
ATOM 699 N N . PHE A 1 98 ? 0.007 18.136 32.287 1.00 7.60 98 PHE A N 1
ATOM 700 C CA . PHE A 1 98 ? -0.364 16.756 31.952 1.00 8.02 98 PHE A CA 1
ATOM 701 C C . PHE A 1 98 ? -1.366 16.298 32.997 1.00 8.18 98 PHE A C 1
ATOM 702 O O . PHE A 1 98 ? -1.266 16.670 34.160 1.00 7.72 98 PHE A O 1
ATOM 710 N N . GLY A 1 99 ? -2.326 15.477 32.605 1.00 8.41 99 GLY A N 1
ATOM 711 C CA . GLY A 1 99 ? -3.327 15.015 33.553 1.00 8.12 99 GLY A CA 1
ATOM 712 C C . GLY A 1 99 ? -4.375 16.057 33.947 1.00 7.22 99 GLY A C 1
ATOM 713 O O . GLY A 1 99 ? -4.471 17.127 33.341 1.00 7.46 99 GLY A O 1
ATOM 714 N N . THR A 1 100 ? -5.120 15.747 35.004 1.00 6.12 100 THR A N 1
ATOM 715 C CA . THR A 1 100 ? -6.328 16.475 35.367 1.00 5.52 100 THR A CA 1
ATOM 716 C C . THR A 1 100 ? -6.238 17.747 36.219 1.00 5.40 100 THR A C 1
ATOM 717 O O . THR A 1 100 ? -7.255 18.383 36.416 1.00 5.63 100 THR A O 1
ATOM 721 N N . PRO A 1 101 ? -5.082 18.137 36.732 1.00 5.09 101 PRO A N 1
ATOM 722 C CA . PRO A 1 101 ? -4.994 19.451 37.374 1.00 5.51 101 PRO A CA 1
ATOM 723 C C . PRO A 1 101 ? -5.559 20.575 36.496 1.00 5.38 101 PRO A C 1
ATOM 724 O O . PRO A 1 101 ? -6.188 21.494 37.036 1.00 5.35 101 PRO A O 1
ATOM 728 N N . ILE A 1 102 ? -5.416 20.475 35.180 1.00 5.47 102 ILE A N 1
ATOM 729 C CA . ILE A 1 102 ? -5.964 21.481 34.250 1.00 5.59 102 ILE A CA 1
ATOM 730 C C . ILE A 1 102 ? -7.470 21.752 34.436 1.00 5.95 102 ILE A C 1
ATOM 731 O O . ILE A 1 102 ? -7.943 22.840 34.153 1.00 5.87 102 ILE A O 1
ATOM 736 N N . TYR A 1 103 ? -8.221 20.779 34.933 1.00 6.08 103 TYR A N 1
ATOM 737 C CA . TYR A 1 103 ? -9.673 20.949 35.104 1.00 6.50 103 TYR A CA 1
ATOM 738 C C . TYR A 1 103 ? -10.106 21.947 36.170 1.00 6.85 103 TYR A C 1
ATOM 739 O O . TYR A 1 103 ? -11.153 22.577 36.036 1.00 7.27 103 TYR A O 1
ATOM 748 N N . ARG A 1 104 ? -9.313 22.117 37.227 1.00 7.11 104 ARG A N 1
ATOM 749 C CA . ARG A 1 104 ? -9.712 23.016 38.299 1.00 6.97 104 ARG A CA 1
ATOM 750 C C . ARG A 1 104 ? -8.557 23.543 39.132 1.00 6.43 104 ARG A C 1
ATOM 751 O O . ARG A 1 104 ? -8.354 24.761 39.258 1.00 6.24 104 ARG A O 1
ATOM 759 N N . SER A 1 105 ? -7.786 22.644 39.713 1.00 5.69 105 SER A N 1
ATOM 760 C CA . SER A 1 105 ? -6.775 23.094 40.660 1.00 6.27 105 SER A CA 1
ATOM 761 C C . SER A 1 105 ? -5.718 23.970 39.989 1.00 5.88 105 SER A C 1
ATOM 762 O O . SER A 1 105 ? -5.247 24.916 40.596 1.00 4.82 105 SER A O 1
ATOM 765 N N . LEU A 1 106 ? -5.364 23.698 38.725 1.00 6.02 106 LEU A N 1
ATOM 766 C CA . LEU A 1 106 ? -4.355 24.526 38.070 1.00 6.03 106 LEU A CA 1
ATOM 767 C C . LEU A 1 106 ? -4.875 25.923 37.728 1.00 6.58 106 LEU A C 1
ATOM 768 O O . LEU A 1 106 ? -4.191 26.904 37.982 1.00 6.00 106 LEU A O 1
ATOM 773 N N . PRO A 1 107 ? -6.044 26.037 37.108 1.00 7.28 107 PRO A N 1
ATOM 774 C CA . PRO A 1 107 ? -6.668 27.346 36.901 1.00 7.67 107 PRO A CA 1
ATOM 775 C C . PRO A 1 107 ? -6.783 28.210 38.155 1.00 8.39 107 PRO A C 1
ATOM 776 O O . PRO A 1 107 ? -6.478 29.412 38.088 1.00 8.50 107 PRO A O 1
ATOM 780 N N . LEU A 1 108 ? -7.191 27.622 39.272 1.00 8.68 108 LEU A N 1
ATOM 781 C CA . LEU A 1 108 ? -7.304 28.348 40.533 1.00 9.47 108 LEU A CA 1
ATOM 782 C C . LEU A 1 108 ? -5.955 28.918 41.014 1.00 9.77 108 LEU A C 1
ATOM 783 O O . LEU A 1 108 ? -5.875 30.046 41.473 1.00 8.86 108 LEU A O 1
ATOM 788 N N . LEU A 1 109 ? -4.896 28.125 40.910 1.00 10.19 109 LEU A N 1
ATOM 789 C CA . LEU A 1 109 ? -3.554 28.578 41.295 1.00 10.68 109 LEU A CA 1
ATOM 790 C C . LEU A 1 109 ? -3.077 29.670 40.311 1.00 10.62 109 LEU A C 1
ATOM 791 O O . LEU A 1 109 ? -2.544 30.708 40.727 1.00 9.77 109 LEU A O 1
ATOM 796 N N . LEU A 1 110 ? -3.307 29.468 39.014 1.00 10.28 110 LEU A N 1
ATOM 797 C CA . LEU A 1 110 ? -2.979 30.519 38.037 1.00 10.63 110 LEU A CA 1
ATOM 798 C C . LEU A 1 110 ? -3.732 31.836 38.294 1.00 10.76 110 LEU A C 1
ATOM 799 O O . LEU A 1 110 ? -3.169 32.913 38.105 1.00 9.85 110 LEU A O 1
ATOM 804 N N . ARG A 1 111 ? -4.989 31.753 38.735 1.00 11.35 111 ARG A N 1
ATOM 805 C CA . ARG A 1 111 ? -5.767 32.945 39.006 1.00 12.20 111 ARG A CA 1
ATOM 806 C C . ARG A 1 111 ? -5.141 33.772 40.140 1.00 11.96 111 ARG A C 1
ATOM 807 O O . ARG A 1 111 ? -4.974 34.984 40.022 1.00 11.40 111 ARG A O 1
ATOM 815 N N . ALA A 1 112 ? -4.830 33.104 41.243 1.00 11.92 112 ALA A N 1
ATOM 816 C CA . ALA A 1 112 ? -4.180 33.747 42.379 1.00 12.27 112 ALA A CA 1
ATOM 817 C C . ALA A 1 112 ? -2.854 34.383 41.960 1.00 12.20 112 ALA A C 1
ATOM 818 O O . ALA A 1 112 ? -2.504 35.459 42.426 1.00 11.72 112 ALA A O 1
ATOM 820 N N . PHE A 1 113 ? -2.121 33.734 41.064 1.00 12.50 113 PHE A N 1
ATOM 821 C CA . PHE A 1 113 ? -0.844 34.290 40.607 1.00 12.55 113 PHE A CA 1
ATOM 822 C C . PHE A 1 113 ? -1.081 35.544 39.796 1.00 12.80 113 PHE A C 1
ATOM 823 O O . PHE A 1 113 ? -0.400 36.538 39.996 1.00 12.51 113 PHE A O 1
ATOM 831 N N . LEU A 1 114 ? -2.060 35.502 38.894 1.00 13.15 114 LEU A N 1
ATOM 832 C CA . LEU A 1 114 ? -2.360 36.649 38.036 1.00 13.56 114 LEU A CA 1
ATOM 833 C C . LEU A 1 114 ? -2.944 37.817 38.830 1.00 14.28 114 LEU A C 1
ATOM 834 O O . LEU A 1 114 ? -2.723 38.969 38.479 1.00 14.66 114 LEU A O 1
ATOM 839 N N . THR A 1 115 ? -3.677 37.526 39.900 1.00 14.78 115 THR A N 1
ATOM 840 C CA . THR A 1 115 ? -4.243 38.585 40.743 1.00 15.08 115 THR A CA 1
ATOM 841 C C . THR A 1 115 ? -3.149 39.384 41.417 1.00 15.70 115 THR A C 1
ATOM 842 O O . THR A 1 115 ? -3.198 40.603 41.442 1.00 16.30 115 THR A O 1
ATOM 846 N N . SER A 1 116 ? -2.173 38.688 41.985 1.00 16.05 116 SER A N 1
ATOM 847 C CA . SER A 1 116 ? -1.053 39.346 42.631 1.00 16.55 116 SER A CA 1
ATOM 848 C C . SER A 1 116 ? -0.036 39.906 41.631 1.00 16.19 116 SER A C 1
ATOM 849 O O . SER A 1 116 ? 0.791 40.714 42.002 1.00 16.23 116 SER A O 1
ATOM 852 N N . THR A 1 117 ? -0.114 39.501 40.364 1.00 15.88 117 THR A N 1
ATOM 853 C CA . THR A 1 117 ? 0.870 39.898 39.346 1.00 15.46 117 THR A CA 1
ATOM 854 C C . THR A 1 117 ? 0.176 40.420 38.075 1.00 15.37 117 THR A C 1
ATOM 855 O O . THR A 1 117 ? 0.257 39.811 37.016 1.00 15.05 117 THR A O 1
ATOM 859 N N . PRO A 1 118 ? -0.440 41.595 38.178 1.00 15.27 118 PRO A N 1
ATOM 860 C CA . PRO A 1 118 ? -1.345 42.131 37.142 1.00 14.66 118 PRO A CA 1
ATOM 861 C C . PRO A 1 118 ? -0.832 42.265 35.691 1.00 14.12 118 PRO A C 1
ATOM 862 O O . PRO A 1 118 ? -1.654 42.156 34.774 1.00 13.08 118 PRO A O 1
ATOM 866 N N . THR A 1 119 ? 0.455 42.533 35.476 1.00 13.29 119 THR A N 1
ATOM 867 C CA . THR A 1 119 ? 0.966 42.693 34.106 1.00 13.28 119 THR A CA 1
ATOM 868 C C . THR A 1 119 ? 1.390 41.368 33.459 1.00 12.30 119 THR A C 1
ATOM 869 O O . THR A 1 119 ? 1.833 41.358 32.315 1.00 12.78 119 THR A O 1
ATOM 873 N N . ALA A 1 120 ? 1.245 40.266 34.186 1.00 10.99 120 ALA A N 1
ATOM 874 C CA . ALA A 1 120 ? 1.602 38.952 33.683 1.00 10.81 120 ALA A CA 1
ATOM 875 C C . ALA A 1 120 ? 0.489 38.335 32.854 1.00 10.62 120 ALA A C 1
ATOM 876 O O . ALA A 1 120 ? -0.688 38.652 33.014 1.00 10.45 120 ALA A O 1
ATOM 878 N N . THR A 1 121 ? 0.893 37.485 31.931 1.00 10.74 121 THR A N 1
ATOM 879 C CA . THR A 1 121 ? -0.035 36.654 31.179 1.00 10.50 121 THR A CA 1
ATOM 880 C C . THR A 1 121 ? 0.463 35.216 31.312 1.00 9.57 121 THR A C 1
ATOM 881 O O . THR A 1 121 ? 1.502 34.966 31.924 1.00 8.83 121 THR A O 1
ATOM 885 N N . VAL A 1 122 ? -0.281 34.287 30.731 1.00 8.77 122 VAL A N 1
ATOM 886 C CA . VAL A 1 122 ? 0.026 32.882 30.815 1.00 8.99 122 VAL A CA 1
ATOM 887 C C . VAL A 1 122 ? -0.359 32.237 29.497 1.00 8.81 122 VAL A C 1
ATOM 888 O O . VAL A 1 122 ? -1.312 32.673 28.856 1.00 8.51 122 VAL A O 1
ATOM 892 N N . SER A 1 123 ? 0.416 31.235 29.085 1.00 8.80 123 SER A N 1
ATOM 893 C CA . SER A 1 123 ? 0.044 30.332 27.996 1.00 9.16 123 SER A CA 1
ATOM 894 C C . SER A 1 123 ? 0.060 28.898 28.555 1.00 9.22 123 SER A C 1
ATOM 895 O O . SER A 1 123 ? 0.830 28.580 29.469 1.00 8.74 123 SER A O 1
ATOM 898 N N . LEU A 1 124 ? -0.802 28.049 28.002 1.00 9.35 124 LEU A N 1
ATOM 899 C CA . LEU A 1 124 ? -0.952 26.661 28.422 1.00 9.21 124 LEU A CA 1
ATOM 900 C C . LEU A 1 124 ? -0.730 25.720 27.232 1.00 9.04 124 LEU A C 1
ATOM 901 O O . LEU A 1 124 ? -1.276 25.948 26.143 1.00 9.67 124 LEU A O 1
ATOM 906 N N . THR A 1 125 ? 0.077 24.682 27.451 1.00 8.40 125 THR A N 1
ATOM 907 C CA . THR A 1 125 ? 0.356 23.646 26.480 1.00 8.49 125 THR A CA 1
ATOM 908 C C . THR A 1 125 ? 0.291 22.265 27.158 1.00 8.16 125 THR A C 1
ATOM 909 O O . THR A 1 125 ? 0.951 22.039 28.176 1.00 6.46 125 THR A O 1
ATOM 913 N N . HIS A 1 126 ? -0.488 21.348 26.581 1.00 8.07 126 HIS A N 1
ATOM 914 C CA . HIS A 1 126 ? -0.461 19.959 27.010 1.00 7.94 126 HIS A CA 1
ATOM 915 C C . HIS A 1 126 ? 0.822 19.363 26.482 1.00 8.39 126 HIS A C 1
ATOM 916 O O . HIS A 1 126 ? 1.134 19.508 25.297 1.00 9.00 126 HIS A O 1
ATOM 931 N N . THR A 1 128 ? 3.566 15.708 27.555 1.00 10.14 128 THR A N 1
ATOM 932 C CA . THR A 1 128 ? 3.857 14.529 28.389 1.00 11.25 128 THR A CA 1
ATOM 933 C C . THR A 1 128 ? 4.971 14.946 29.332 1.00 10.83 128 THR A C 1
ATOM 934 O O . THR A 1 128 ? 5.653 15.946 29.115 1.00 9.39 128 THR A O 1
ATOM 938 N N . LYS A 1 129 ? 5.106 14.202 30.411 1.00 11.19 129 LYS A N 1
ATOM 939 C CA . LYS A 1 129 ? 6.091 14.532 31.433 1.00 12.33 129 LYS A CA 1
ATOM 940 C C . LYS A 1 129 ? 7.522 14.583 30.904 1.00 12.51 129 LYS A C 1
ATOM 941 O O . LYS A 1 129 ? 8.276 15.466 31.270 1.00 12.19 129 LYS A O 1
ATOM 947 N N . ASP A 1 130 ? 7.882 13.651 30.032 1.00 13.46 130 ASP A N 1
ATOM 948 C CA . ASP A 1 130 ? 9.206 13.659 29.415 1.00 14.37 130 ASP A CA 1
ATOM 949 C C . ASP A 1 130 ? 9.416 14.908 28.573 1.00 13.97 130 ASP A C 1
ATOM 950 O O . ASP A 1 130 ? 10.465 15.524 28.672 1.00 14.19 130 ASP A O 1
ATOM 955 N N . GLU A 1 131 ? 8.438 15.270 27.740 1.00 13.66 131 GLU A N 1
ATOM 956 C CA . GLU A 1 131 ? 8.511 16.517 26.967 1.00 13.47 131 GLU A CA 1
ATOM 957 C C . GLU A 1 131 ? 8.688 17.709 27.921 1.00 12.58 131 GLU A C 1
ATOM 958 O O . GLU A 1 131 ? 9.423 18.642 27.612 1.00 12.30 131 GLU A O 1
ATOM 964 N N . GLN A 1 132 ? 8.025 17.672 29.083 1.00 11.27 132 GLN A N 1
ATOM 965 C CA . GLN A 1 132 ? 8.106 18.781 30.037 1.00 10.63 132 GLN A CA 1
ATOM 966 C C . GLN A 1 132 ? 9.533 18.957 30.545 1.00 11.02 132 GLN A C 1
ATOM 967 O O . GLN A 1 132 ? 10.076 20.053 30.540 1.00 10.05 132 GLN A O 1
ATOM 973 N N . VAL A 1 133 ? 10.152 17.867 30.963 1.00 12.01 133 VAL A N 1
ATOM 974 C CA . VAL A 1 133 ? 11.492 17.940 31.528 1.00 13.07 133 VAL A CA 1
ATOM 975 C C . VAL A 1 133 ? 12.445 18.581 30.532 1.00 13.83 133 VAL A C 1
ATOM 976 O O . VAL A 1 133 ? 13.227 19.455 30.889 1.00 13.80 133 VAL A O 1
ATOM 980 N N . GLU A 1 134 ? 12.356 18.147 29.280 1.00 14.83 134 GLU A N 1
ATOM 981 C CA . GLU A 1 134 ? 13.196 18.665 28.216 1.00 16.11 134 GLU A CA 1
ATOM 982 C C . GLU A 1 134 ? 12.905 20.131 27.975 1.00 15.89 134 GLU A C 1
ATOM 983 O O . GLU A 1 134 ? 13.777 20.893 27.567 1.00 15.64 134 GLU A O 1
ATOM 989 N N . GLY A 1 135 ? 11.648 20.508 28.171 1.00 15.72 135 GLY A N 1
ATOM 990 C CA . GLY A 1 135 ? 11.239 21.877 27.964 1.00 15.36 135 GLY A CA 1
ATOM 991 C C . GLY A 1 135 ? 11.799 22.774 29.040 1.00 15.42 135 GLY A C 1
ATOM 992 O O . GLY A 1 135 ? 12.167 23.914 28.773 1.00 15.76 135 GLY A O 1
ATOM 993 N N . LEU A 1 136 ? 11.863 22.271 30.268 1.00 15.48 136 LEU A N 1
ATOM 994 C CA . LEU A 1 136 ? 12.384 23.061 31.371 1.00 15.70 136 LEU A CA 1
ATOM 995 C C . LEU A 1 136 ? 13.913 23.258 31.249 1.00 16.16 136 LEU A C 1
ATOM 996 O O . LEU A 1 136 ? 14.417 24.357 31.467 1.00 15.51 136 LEU A O 1
ATOM 1001 N N . LEU A 1 137 ? 14.640 22.201 30.890 1.00 16.75 137 LEU A N 1
ATOM 1002 C CA . LEU A 1 137 ? 16.113 22.272 30.796 1.00 17.41 137 LEU A CA 1
ATOM 1003 C C . LEU A 1 137 ? 16.580 23.134 29.637 1.00 17.01 137 LEU A C 1
ATOM 1004 O O . LEU A 1 137 ? 17.625 23.781 29.722 1.00 17.62 137 LEU A O 1
ATOM 1009 N N . ALA A 1 138 ? 15.800 23.127 28.561 1.00 16.62 138 ALA A N 1
ATOM 1010 C CA . ALA A 1 138 ? 16.088 23.888 27.355 1.00 16.59 138 ALA A CA 1
ATOM 1011 C C . ALA A 1 138 ? 15.574 25.339 27.387 1.00 16.44 138 ALA A C 1
ATOM 1012 O O . ALA A 1 138 ? 15.990 26.153 26.559 1.00 16.26 138 ALA A O 1
ATOM 1014 N N . GLY A 1 139 ? 14.642 25.643 28.294 1.00 15.99 139 GLY A N 1
ATOM 1015 C CA . GLY A 1 139 ? 14.117 26.998 28.457 1.00 15.38 139 GLY A CA 1
ATOM 1016 C C . GLY A 1 139 ? 12.913 27.366 27.608 1.00 14.87 139 GLY A C 1
ATOM 1017 O O . GLY A 1 139 ? 12.570 28.549 27.505 1.00 15.18 139 GLY A O 1
ATOM 1018 N N . THR A 1 140 ? 12.270 26.368 27.004 1.00 14.18 140 THR A N 1
ATOM 1019 C CA . THR A 1 140 ? 11.081 26.569 26.160 1.00 13.56 140 THR A CA 1
ATOM 1020 C C . THR A 1 140 ? 9.779 26.700 26.964 1.00 12.77 140 THR A C 1
ATOM 1021 O O . THR A 1 140 ? 8.807 27.271 26.480 1.00 12.41 140 THR A O 1
ATOM 1025 N N . ILE A 1 141 ? 9.741 26.110 28.156 1.00 11.46 141 ILE A N 1
ATOM 1026 C CA . ILE A 1 141 ? 8.636 26.340 29.085 1.00 10.77 141 ILE A CA 1
ATOM 1027 C C . ILE A 1 141 ? 9.226 26.774 30.413 1.00 9.61 141 ILE A C 1
ATOM 1028 O O . ILE A 1 141 ? 10.393 26.541 30.670 1.00 9.45 141 ILE A O 1
ATOM 1033 N N . HIS A 1 142 ? 8.412 27.410 31.248 1.00 8.44 142 HIS A N 1
ATOM 1034 C CA . HIS A 1 142 ? 8.851 27.882 32.542 1.00 7.29 142 HIS A CA 1
ATOM 1035 C C . HIS A 1 142 ? 8.556 26.892 33.647 1.00 6.68 142 HIS A C 1
ATOM 1036 O O . HIS A 1 142 ? 9.342 26.746 34.582 1.00 5.78 142 HIS A O 1
ATOM 1043 N N . VAL A 1 143 ? 7.427 26.202 33.530 1.00 6.80 143 VAL A N 1
ATOM 1044 C CA . VAL A 1 143 ? 6.946 25.322 34.598 1.00 6.65 143 VAL A CA 1
ATOM 1045 C C . VAL A 1 143 ? 5.957 24.283 34.069 1.00 6.60 143 VAL A C 1
ATOM 1046 O O . VAL A 1 143 ? 5.162 24.559 33.157 1.00 6.69 143 VAL A O 1
ATOM 1050 N N . GLY A 1 144 ? 6.014 23.089 34.643 1.00 6.69 144 GLY A N 1
ATOM 1051 C CA . GLY A 1 144 ? 5.108 22.011 34.294 1.00 6.70 144 GLY A CA 1
ATOM 1052 C C . GLY A 1 144 ? 4.243 21.602 35.470 1.00 6.84 144 GLY A C 1
ATOM 1053 O O . GLY A 1 144 ? 4.668 21.751 36.612 1.00 7.42 144 GLY A O 1
ATOM 1054 N N . PHE A 1 145 ? 3.023 21.134 35.192 1.00 6.07 145 PHE A N 1
ATOM 1055 C CA . PHE A 1 145 ? 2.148 20.559 36.207 1.00 5.77 145 PHE A CA 1
ATOM 1056 C C . PHE A 1 145 ? 1.722 19.147 35.789 1.00 6.25 145 PHE A C 1
ATOM 1057 O O . PHE A 1 145 ? 1.543 18.878 34.615 1.00 6.03 145 PHE A O 1
ATOM 1065 N N . SER A 1 146 ? 1.635 18.254 36.771 1.00 6.91 146 SER A N 1
ATOM 1066 C CA . SER A 1 146 ? 1.027 16.936 36.629 1.00 7.44 146 SER A CA 1
ATOM 1067 C C . SER A 1 146 ? 0.812 16.401 38.036 1.00 7.14 146 SER A C 1
ATOM 1068 O O . SER A 1 146 ? 0.709 17.182 38.971 1.00 7.06 146 SER A O 1
ATOM 1071 N N . ARG A 1 147 ? 0.773 15.087 38.208 1.00 6.76 147 ARG A N 1
ATOM 1072 C CA . ARG A 1 147 ? 0.614 14.526 39.544 1.00 7.27 147 ARG A CA 1
ATOM 1073 C C . ARG A 1 147 ? 1.887 13.844 40.038 1.00 8.75 147 ARG A C 1
ATOM 1074 O O . ARG A 1 147 ? 2.398 14.190 41.093 1.00 9.53 147 ARG A O 1
ATOM 1082 N N . PHE A 1 148 ? 2.403 12.889 39.277 1.00 10.59 148 PHE A N 1
ATOM 1083 C CA . PHE A 1 148 ? 3.651 12.212 39.638 1.00 12.24 148 PHE A CA 1
ATOM 1084 C C . PHE A 1 148 ? 4.747 12.543 38.623 1.00 13.82 148 PHE A C 1
ATOM 1085 O O . PHE A 1 148 ? 4.519 12.540 37.410 1.00 14.52 148 PHE A O 1
ATOM 1093 N N . PHE A 1 149 ? 5.926 12.870 39.124 1.00 15.32 149 PHE A N 1
ATOM 1094 C CA . PHE A 1 149 ? 7.046 13.226 38.278 1.00 16.41 149 PHE A CA 1
ATOM 1095 C C . PHE A 1 149 ? 8.266 12.495 38.763 1.00 17.52 149 PHE A C 1
ATOM 1096 O O . PHE A 1 149 ? 8.541 12.512 39.955 1.00 17.67 149 PHE A O 1
ATOM 1104 N N . PRO A 1 150 ? 9.016 11.874 37.858 1.00 19.30 150 PRO A N 1
ATOM 1105 C CA . PRO A 1 150 ? 10.279 11.225 38.232 1.00 20.46 150 PRO A CA 1
ATOM 1106 C C . PRO A 1 150 ? 11.350 12.272 38.503 1.00 21.44 150 PRO A C 1
ATOM 1107 O O . PRO A 1 150 ? 11.446 13.248 37.747 1.00 21.28 150 PRO A O 1
ATOM 1111 N N . ARG A 1 151 ? 12.135 12.085 39.558 1.00 22.47 151 ARG A N 1
ATOM 1112 C CA . ARG A 1 151 ? 13.195 13.050 39.881 1.00 23.38 151 ARG A CA 1
ATOM 1113 C C . ARG A 1 151 ? 14.153 13.204 38.699 1.00 22.99 151 ARG A C 1
ATOM 1114 O O . ARG A 1 151 ? 14.233 12.349 37.822 1.00 22.85 151 ARG A O 1
ATOM 1122 N N . HIS A 1 152 ? 14.850 14.327 38.668 1.00 22.87 152 HIS A N 1
ATOM 1123 C CA . HIS A 1 152 ? 15.770 14.626 37.590 1.00 22.81 152 HIS A CA 1
ATOM 1124 C C . HIS A 1 152 ? 16.713 15.688 38.117 1.00 22.27 152 HIS A C 1
ATOM 1125 O O . HIS A 1 152 ? 16.257 16.694 38.653 1.00 21.73 152 HIS A O 1
ATOM 1132 N N . PRO A 1 153 ? 18.020 15.479 37.940 1.00 21.93 153 PRO A N 1
ATOM 1133 C CA . PRO A 1 153 ? 19.042 16.300 38.603 1.00 21.52 153 PRO A CA 1
ATOM 1134 C C . PRO A 1 153 ? 18.791 17.805 38.685 1.00 20.88 153 PRO A C 1
ATOM 1135 O O . PRO A 1 153 ? 18.855 18.346 39.799 1.00 21.31 153 PRO A O 1
ATOM 1139 N N . GLY A 1 154 ? 18.528 18.472 37.568 1.00 19.48 154 GLY A N 1
ATOM 1140 C CA . GLY A 1 154 ? 18.396 19.921 37.595 1.00 18.95 154 GLY A CA 1
ATOM 1141 C C . GLY A 1 154 ? 16.971 20.441 37.767 1.00 18.18 154 GLY A C 1
ATOM 1142 O O . GLY A 1 154 ? 16.689 21.602 37.488 1.00 17.35 154 GLY A O 1
ATOM 1143 N N . ILE A 1 155 ? 16.081 19.584 38.246 1.00 17.62 155 ILE A N 1
ATOM 1144 C CA . ILE A 1 155 ? 14.669 19.924 38.379 1.00 17.55 155 ILE A CA 1
ATOM 1145 C C . ILE A 1 155 ? 14.184 19.787 39.819 1.00 17.36 155 ILE A C 1
ATOM 1146 O O . ILE A 1 155 ? 14.476 18.804 40.505 1.00 16.91 155 ILE A O 1
ATOM 1151 N N . GLU A 1 156 ? 13.423 20.770 40.269 1.00 17.14 156 GLU A N 1
ATOM 1152 C CA . GLU A 1 156 ? 12.746 20.659 41.540 1.00 17.12 156 GLU A CA 1
ATOM 1153 C C . GLU A 1 156 ? 11.284 20.262 41.313 1.00 17.44 156 GLU A C 1
ATOM 1154 O O . GLU A 1 156 ? 10.614 20.820 40.437 1.00 16.22 156 GLU A O 1
ATOM 1160 N N . ILE A 1 157 ? 10.814 19.294 42.104 1.00 17.83 157 ILE A N 1
ATOM 1161 C CA . ILE A 1 157 ? 9.426 18.851 42.101 1.00 18.66 157 ILE A CA 1
ATOM 1162 C C . ILE A 1 157 ? 8.783 19.313 43.388 1.00 19.34 157 ILE A C 1
ATOM 1163 O O . ILE A 1 157 ? 9.260 18.974 44.476 1.00 19.59 157 ILE A O 1
ATOM 1168 N N . VAL A 1 158 ? 7.698 20.073 43.265 1.00 19.86 158 VAL A N 1
ATOM 1169 C CA . VAL A 1 158 ? 6.975 20.594 44.419 1.00 20.29 158 VAL A CA 1
ATOM 1170 C C . VAL A 1 158 ? 5.567 20.036 44.471 1.00 20.65 158 VAL A C 1
ATOM 1171 O O . VAL A 1 158 ? 4.796 20.187 43.529 1.00 20.20 158 VAL A O 1
ATOM 1175 N N . ASN A 1 159 ? 5.262 19.369 45.575 1.00 20.85 159 ASN A N 1
ATOM 1176 C CA . ASN A 1 159 ? 3.928 18.872 45.848 1.00 21.63 159 ASN A CA 1
ATOM 1177 C C . ASN A 1 159 ? 3.105 20.031 46.417 1.00 20.71 159 ASN A C 1
ATOM 1178 O O . ASN A 1 159 ? 3.293 20.407 47.568 1.00 20.87 159 ASN A O 1
ATOM 1183 N N . ILE A 1 160 ? 2.197 20.599 45.625 1.00 19.64 160 ILE A N 1
ATOM 1184 C CA . ILE A 1 160 ? 1.433 21.781 46.063 1.00 19.03 160 ILE A CA 1
ATOM 1185 C C . ILE A 1 160 ? 0.306 21.463 47.046 1.00 17.77 160 ILE A C 1
ATOM 1186 O O . ILE A 1 160 ? 0.313 21.946 48.184 1.00 17.99 160 ILE A O 1
ATOM 1191 N N . ALA A 1 161 ? -0.649 20.657 46.598 1.00 15.98 161 ALA A N 1
ATOM 1192 C CA . ALA A 1 161 ? -1.791 20.245 47.409 1.00 14.57 161 ALA A CA 1
ATOM 1193 C C . ALA A 1 161 ? -2.199 18.797 47.040 1.00 13.07 161 ALA A C 1
ATOM 1194 O O . ALA A 1 161 ? -1.587 18.159 46.173 1.00 11.71 161 ALA A O 1
ATOM 1196 N N . GLN A 1 162 ? -3.230 18.301 47.713 1.00 11.30 162 GLN A N 1
ATOM 1197 C CA . GLN A 1 162 ? -3.738 16.954 47.508 1.00 10.63 162 GLN A CA 1
ATOM 1198 C C . GLN A 1 162 ? -5.211 17.051 47.121 1.00 9.27 162 GLN A C 1
ATOM 1199 O O . GLN A 1 162 ? -5.911 17.940 47.590 1.00 9.25 162 GLN A O 1
ATOM 1205 N N . GLU A 1 163 ? -5.679 16.136 46.275 1.00 7.89 163 GLU A N 1
ATOM 1206 C CA . GLU A 1 163 ? -7.074 16.117 45.847 1.00 6.85 163 GLU A CA 1
ATOM 1207 C C . GLU A 1 163 ? -7.738 14.783 46.146 1.00 5.84 163 GLU A C 1
ATOM 1208 O O . GLU A 1 163 ? -7.142 13.722 45.960 1.00 5.98 163 GLU A O 1
ATOM 1214 N N . ASP A 1 164 ? -8.978 14.846 46.616 1.00 4.74 164 ASP A N 1
ATOM 1215 C CA . ASP A 1 164 ? -9.791 13.659 46.844 1.00 3.74 164 ASP A CA 1
ATOM 1216 C C . ASP A 1 164 ? -10.083 12.951 45.513 1.00 3.69 164 ASP A C 1
ATOM 1217 O O . ASP A 1 164 ? -9.860 13.531 44.429 1.00 3.38 164 ASP A O 1
ATOM 1222 N N . LEU A 1 165 ? -10.506 11.688 45.599 1.00 2.67 165 LEU A N 1
ATOM 1223 C CA . LEU A 1 165 ? -10.910 10.892 44.443 1.00 3.18 165 LEU A CA 1
ATOM 1224 C C . LEU A 1 165 ? -12.404 10.591 44.465 1.00 3.49 165 LEU A C 1
ATOM 1225 O O . LEU A 1 165 ? -13.012 10.470 45.526 1.00 3.05 165 LEU A O 1
ATOM 1230 N N . TYR A 1 166 ? -12.973 10.448 43.276 1.00 3.44 166 TYR A N 1
ATOM 1231 C CA . TYR A 1 166 ? -14.398 10.215 43.115 1.00 3.87 166 TYR A CA 1
ATOM 1232 C C . TYR A 1 166 ? -14.648 9.088 42.113 1.00 4.29 166 TYR A C 1
ATOM 1233 O O . TYR A 1 166 ? -13.955 8.995 41.093 1.00 4.27 166 TYR A O 1
ATOM 1242 N N . LEU A 1 167 ? -15.628 8.242 42.414 1.00 4.63 167 LEU A N 1
ATOM 1243 C CA . LEU A 1 167 ? -16.177 7.299 41.448 1.00 4.81 167 LEU A CA 1
ATOM 1244 C C . LEU A 1 167 ? -17.033 8.097 40.453 1.00 5.02 167 LEU A C 1
ATOM 1245 O O . LEU A 1 167 ? -17.794 8.970 40.870 1.00 4.16 167 LEU A O 1
ATOM 1250 N N . ALA A 1 168 ? -16.884 7.812 39.151 1.00 5.24 168 ALA A N 1
ATOM 1251 C CA . ALA A 1 168 ? -17.730 8.430 38.113 1.00 4.96 168 ALA A CA 1
ATOM 1252 C C . ALA A 1 168 ? -18.567 7.366 37.455 1.00 5.29 168 ALA A C 1
ATOM 1253 O O . ALA A 1 168 ? -18.044 6.361 36.995 1.00 4.57 168 ALA A O 1
ATOM 1255 N N . VAL A 1 169 ? -19.887 7.557 37.433 1.00 6.36 169 VAL A N 1
ATOM 1256 C CA . VAL A 1 169 ? -20.765 6.614 36.763 1.00 6.58 169 VAL A CA 1
ATOM 1257 C C . VAL A 1 169 ? -21.822 7.341 35.957 1.00 7.07 169 VAL A C 1
ATOM 1258 O O . VAL A 1 169 ? -22.131 8.518 36.209 1.00 6.23 169 VAL A O 1
ATOM 1262 N N . HIS A 1 170 ? -22.369 6.626 34.983 1.00 7.54 170 HIS A N 1
ATOM 1263 C CA . HIS A 1 170 ? -23.491 7.127 34.222 1.00 8.68 170 HIS A CA 1
ATOM 1264 C C . HIS A 1 170 ? -24.652 7.467 35.160 1.00 9.73 170 HIS A C 1
ATOM 1265 O O . HIS A 1 170 ? -24.821 6.832 36.201 1.00 8.69 170 HIS A O 1
ATOM 1272 N N . ARG A 1 171 ? -25.447 8.467 34.791 1.00 11.88 171 ARG A N 1
ATOM 1273 C CA . ARG A 1 171 ? -26.529 8.937 35.669 1.00 14.22 171 ARG A CA 1
ATOM 1274 C C . ARG A 1 171 ? -27.485 7.801 36.027 1.00 14.93 171 ARG A C 1
ATOM 1275 O O . ARG A 1 171 ? -28.001 7.756 37.131 1.00 14.68 171 ARG A O 1
ATOM 1283 N N . SER A 1 172 ? -27.686 6.874 35.099 1.00 16.49 172 SER A N 1
ATOM 1284 C CA . SER A 1 172 ? -28.579 5.751 35.327 1.00 18.15 172 SER A CA 1
ATOM 1285 C C . SER A 1 172 ? -28.167 4.904 36.533 1.00 19.10 172 SER A C 1
ATOM 1286 O O . SER A 1 172 ? -29.024 4.323 37.190 1.00 19.21 172 SER A O 1
ATOM 1289 N N . GLN A 1 173 ? -26.870 4.835 36.824 1.00 20.05 173 GLN A N 1
ATOM 1290 C CA . GLN A 1 173 ? -26.375 4.033 37.944 1.00 21.03 173 GLN A CA 1
ATOM 1291 C C . GLN A 1 173 ? -26.139 4.831 39.228 1.00 21.49 173 GLN A C 1
ATOM 1292 O O . GLN A 1 173 ? -25.547 4.303 40.160 1.00 21.60 173 GLN A O 1
ATOM 1298 N N . SER A 1 174 ? -26.589 6.078 39.320 1.00 22.29 174 SER A N 1
ATOM 1299 C CA . SER A 1 174 ? -26.247 6.875 40.509 1.00 23.12 174 SER A CA 1
ATOM 1300 C C . SER A 1 174 ? -26.686 6.255 41.849 1.00 23.66 174 SER A C 1
ATOM 1301 O O . SER A 1 174 ? -25.878 6.121 42.768 1.00 24.54 174 SER A O 1
ATOM 1304 N N . GLY A 1 175 ? -27.944 5.853 41.961 1.00 23.77 175 GLY A N 1
ATOM 1305 C CA . GLY A 1 175 ? -28.448 5.297 43.212 1.00 23.89 175 GLY A CA 1
ATOM 1306 C C . GLY A 1 175 ? -27.571 4.235 43.879 1.00 23.78 175 GLY A C 1
ATOM 1307 O O . GLY A 1 175 ? -27.501 4.133 45.110 1.00 23.63 175 GLY A O 1
ATOM 1308 N N . LYS A 1 176 ? -26.866 3.477 43.047 1.00 23.19 176 LYS A N 1
ATOM 1309 C CA . LYS A 1 176 ? -26.153 2.271 43.455 1.00 22.65 176 LYS A CA 1
ATOM 1310 C C . LYS A 1 176 ? -25.081 2.443 44.539 1.00 21.53 176 LYS A C 1
ATOM 1311 O O . LYS A 1 176 ? -24.839 1.528 45.307 1.00 21.03 176 LYS A O 1
ATOM 1317 N N . PHE A 1 177 ? -24.447 3.608 44.606 1.00 20.40 177 PHE A N 1
ATOM 1318 C CA . PHE A 1 177 ? -23.368 3.817 45.561 1.00 19.67 177 PHE A CA 1
ATOM 1319 C C . PHE A 1 177 ? -23.566 5.016 46.479 1.00 18.75 177 PHE A C 1
ATOM 1320 O O . PHE A 1 177 ? -22.815 5.181 47.431 1.00 18.93 177 PHE A O 1
ATOM 1328 N N . GLY A 1 178 ? -24.571 5.844 46.207 1.00 17.64 178 GLY A N 1
ATOM 1329 C CA . GLY A 1 178 ? -24.793 7.059 46.987 1.00 16.76 178 GLY A CA 1
ATOM 1330 C C . GLY A 1 178 ? -23.787 8.162 46.660 1.00 15.51 178 GLY A C 1
ATOM 1331 O O . GLY A 1 178 ? -23.239 8.189 45.568 1.00 14.64 178 GLY A O 1
ATOM 1332 N N . LYS A 1 179 ? -23.543 9.062 47.612 1.00 14.25 179 LYS A N 1
ATOM 1333 C CA . LYS A 1 179 ? -22.600 10.169 47.412 1.00 13.81 179 LYS A CA 1
ATOM 1334 C C . LYS A 1 179 ? -21.242 9.938 48.072 1.00 12.54 179 LYS A C 1
ATOM 1335 O O . LYS A 1 179 ? -20.331 10.719 47.874 1.00 12.03 179 LYS A O 1
ATOM 1341 N N . THR A 1 180 ? -21.128 8.923 48.919 1.00 11.90 180 THR A N 1
ATOM 1342 C CA . THR A 1 180 ? -19.819 8.534 49.452 1.00 11.11 180 THR A CA 1
ATOM 1343 C C . THR A 1 180 ? -19.730 7.033 49.384 1.00 10.65 180 THR A C 1
ATOM 1344 O O . THR A 1 180 ? -20.730 6.353 49.524 1.00 11.02 180 THR A O 1
ATOM 1348 N N . CYS A 1 181 ? -18.523 6.529 49.171 1.00 10.39 181 CYS A N 1
ATOM 1349 C CA . CYS A 1 181 ? -18.280 5.096 49.032 1.00 10.40 181 CYS A CA 1
ATOM 1350 C C . CYS A 1 181 ? -16.818 4.781 49.409 1.00 9.61 181 CYS A C 1
ATOM 1351 O O . CYS A 1 181 ? -15.978 5.675 49.433 1.00 8.91 181 CYS A O 1
ATOM 1354 N N . LYS A 1 182 ? -16.551 3.522 49.750 1.00 9.09 182 LYS A N 1
ATOM 1355 C CA . LYS A 1 182 ? -15.190 3.062 50.016 1.00 9.04 182 LYS A CA 1
ATOM 1356 C C . LYS A 1 182 ? -14.704 2.205 48.847 1.00 8.51 182 LYS A C 1
ATOM 1357 O O . LYS A 1 182 ? -15.493 1.739 48.018 1.00 7.18 182 LYS A O 1
ATOM 1363 N N . LEU A 1 183 ? -13.395 2.002 48.783 1.00 8.11 183 LEU A N 1
ATOM 1364 C CA . LEU A 1 183 ? -12.819 1.239 47.698 1.00 8.11 183 LEU A CA 1
ATOM 1365 C C . LEU A 1 183 ? -13.382 -0.172 47.662 1.00 8.27 183 LEU A C 1
ATOM 1366 O O . LEU A 1 183 ? -13.588 -0.733 46.589 1.00 7.64 183 LEU A O 1
ATOM 1371 N N . ALA A 1 184 ? -13.645 -0.745 48.833 1.00 8.64 184 ALA A N 1
ATOM 1372 C CA . ALA A 1 184 ? -14.163 -2.104 48.904 1.00 9.25 184 ALA A CA 1
ATOM 1373 C C . ALA A 1 184 ? -15.546 -2.228 48.269 1.00 9.55 184 ALA A C 1
ATOM 1374 O O . ALA A 1 184 ? -15.865 -3.273 47.696 1.00 9.88 184 ALA A O 1
ATOM 1376 N N . ASP A 1 185 ? -16.354 -1.171 48.343 1.00 9.56 185 ASP A N 1
ATOM 1377 C CA . ASP A 1 185 ? -17.657 -1.161 47.666 1.00 10.10 185 ASP A CA 1
ATOM 1378 C C . ASP A 1 185 ? -17.545 -1.224 46.142 1.00 10.29 185 ASP A C 1
ATOM 1379 O O . ASP A 1 185 ? -18.546 -1.436 45.481 1.00 10.28 185 ASP A O 1
ATOM 1384 N N . LEU A 1 186 ? -16.347 -1.028 45.586 1.00 10.16 186 LEU A N 1
ATOM 1385 C CA . LEU A 1 186 ? -16.191 -0.938 44.138 1.00 10.18 186 LEU A CA 1
ATOM 1386 C C . LEU A 1 186 ? -15.513 -2.176 43.560 1.00 10.31 186 LEU A C 1
ATOM 1387 O O . LEU A 1 186 ? -15.099 -2.195 42.393 1.00 8.88 186 LEU A O 1
ATOM 1392 N N . ARG A 1 187 ? -15.420 -3.221 44.373 1.00 11.05 187 ARG A N 1
ATOM 1393 C CA . ARG A 1 187 ? -14.673 -4.412 43.983 1.00 12.49 187 ARG A CA 1
ATOM 1394 C C . ARG A 1 187 ? -15.243 -5.130 42.755 1.00 11.64 187 ARG A C 1
ATOM 1395 O O . ARG A 1 187 ? -14.515 -5.849 42.100 1.00 11.79 187 ARG A O 1
ATOM 1403 N N . ALA A 1 188 ? -16.518 -4.926 42.438 1.00 11.20 188 ALA A N 1
ATOM 1404 C CA . ALA A 1 188 ? -17.142 -5.567 41.274 1.00 11.43 188 ALA A CA 1
ATOM 1405 C C . ALA A 1 188 ? -17.365 -4.602 40.090 1.00 11.25 188 ALA A C 1
ATOM 1406 O O . ALA A 1 188 ? -17.873 -5.013 39.052 1.00 11.20 188 ALA A O 1
ATOM 1408 N N . VAL A 1 189 ? -16.994 -3.332 40.257 1.00 10.23 189 VAL A N 1
ATOM 1409 C CA . VAL A 1 189 ? -17.179 -2.313 39.227 1.00 9.65 189 VAL A CA 1
ATOM 1410 C C . VAL A 1 189 ? -16.064 -2.387 38.161 1.00 9.06 189 VAL A C 1
ATOM 1411 O O . VAL A 1 189 ? -14.894 -2.316 38.486 1.00 7.97 189 VAL A O 1
ATOM 1415 N N . GLU A 1 190 ? -16.443 -2.574 36.900 1.00 9.14 190 GLU A N 1
ATOM 1416 C CA . GLU A 1 190 ? -15.494 -2.586 35.782 1.00 9.56 190 GLU A CA 1
ATOM 1417 C C . GLU A 1 190 ? -15.005 -1.148 35.550 1.00 8.09 190 GLU A C 1
ATOM 1418 O O . GLU A 1 190 ? -15.764 -0.287 35.143 1.00 8.58 190 GLU A O 1
ATOM 1424 N N . LEU A 1 191 ? -13.733 -0.897 35.803 1.00 6.79 191 LEU A N 1
ATOM 1425 C CA . LEU A 1 191 ? -13.213 0.455 35.776 1.00 6.61 191 LEU A CA 1
ATOM 1426 C C . LEU A 1 191 ? -12.407 0.755 34.509 1.00 6.46 191 LEU A C 1
ATOM 1427 O O . LEU A 1 191 ? -11.627 -0.066 34.040 1.00 6.54 191 LEU A O 1
ATOM 1432 N N . THR A 1 192 ? -12.614 1.961 34.007 1.00 5.85 192 THR A N 1
ATOM 1433 C CA . THR A 1 192 ? -11.918 2.510 32.875 1.00 6.43 192 THR A CA 1
ATOM 1434 C C . THR A 1 192 ? -11.029 3.585 33.448 1.00 7.22 192 THR A C 1
ATOM 1435 O O . THR A 1 192 ? -11.511 4.617 33.912 1.00 7.59 192 THR A O 1
ATOM 1439 N N . LEU A 1 193 ? -9.731 3.313 33.449 1.00 7.72 193 LEU A N 1
ATOM 1440 C CA . LEU A 1 193 ? -8.762 4.196 34.040 1.00 8.15 193 LEU A CA 1
ATOM 1441 C C . LEU A 1 193 ? -7.989 4.879 32.938 1.00 7.89 193 LEU A C 1
ATOM 1442 O O . LEU A 1 193 ? -8.199 4.605 31.762 1.00 7.39 193 LEU A O 1
ATOM 1447 N N . PHE A 1 194 ? -7.091 5.767 33.330 1.00 8.05 194 PHE A N 1
ATOM 1448 C CA . PHE A 1 194 ? -6.319 6.550 32.393 1.00 8.29 194 PHE A CA 1
ATOM 1449 C C . PHE A 1 194 ? -5.174 7.185 33.158 1.00 9.04 194 PHE A C 1
ATOM 1450 O O . PHE A 1 194 ? -5.206 7.209 34.373 1.00 7.97 194 PHE A O 1
ATOM 1458 N N . PRO A 1 195 ? -4.158 7.696 32.466 1.00 10.26 195 PRO A N 1
ATOM 1459 C CA . PRO A 1 195 ? -3.974 7.542 31.026 1.00 11.13 195 PRO A CA 1
ATOM 1460 C C . PRO A 1 195 ? -3.118 6.334 30.704 1.00 12.23 195 PRO A C 1
ATOM 1461 O O . PRO A 1 195 ? -2.936 5.449 31.533 1.00 12.30 195 PRO A O 1
ATOM 1465 N N . ARG A 1 196 ? -2.592 6.302 29.493 1.00 13.96 196 ARG A N 1
ATOM 1466 C CA . ARG A 1 196 ? -1.630 5.292 29.097 1.00 15.54 196 ARG A CA 1
ATOM 1467 C C . ARG A 1 196 ? -0.206 5.881 29.085 1.00 15.84 196 ARG A C 1
ATOM 1468 O O . ARG A 1 196 ? -0.025 7.071 28.831 1.00 16.60 196 ARG A O 1
ATOM 1476 N N . GLY A 1 197 ? 0.790 5.082 29.450 1.00 16.93 197 GLY A N 1
ATOM 1477 C CA . GLY A 1 197 ? 2.193 5.421 29.200 1.00 17.10 197 GLY A CA 1
ATOM 1478 C C . GLY A 1 197 ? 3.156 6.171 30.125 1.00 17.36 197 GLY A C 1
ATOM 1479 O O . GLY A 1 197 ? 4.308 5.713 30.301 1.00 18.98 197 GLY A O 1
ATOM 1480 N N . GLY A 1 198 ? 2.761 7.313 30.685 1.00 16.46 198 GLY A N 1
ATOM 1481 C CA . GLY A 1 198 ? 3.679 8.112 31.503 1.00 14.99 198 GLY A CA 1
ATOM 1482 C C . GLY A 1 198 ? 3.808 7.527 32.906 1.00 13.83 198 GLY A C 1
ATOM 1483 O O . GLY A 1 198 ? 3.647 8.202 33.936 1.00 13.62 198 GLY A O 1
ATOM 1484 N N . ARG A 1 199 ? 4.124 6.250 32.936 1.00 12.52 199 ARG A N 1
ATOM 1485 C CA . ARG A 1 199 ? 4.112 5.474 34.166 1.00 12.11 199 ARG A CA 1
ATOM 1486 C C . ARG A 1 199 ? 5.289 5.779 35.107 1.00 11.11 199 ARG A C 1
ATOM 1487 O O . ARG A 1 199 ? 6.402 5.893 34.659 1.00 11.14 199 ARG A O 1
ATOM 1495 N N . PRO A 1 200 ? 5.056 5.875 36.414 1.00 10.28 200 PRO A N 1
ATOM 1496 C CA . PRO A 1 200 ? 3.739 5.677 37.032 1.00 9.43 200 PRO A CA 1
ATOM 1497 C C . PRO A 1 200 ? 2.843 6.900 36.926 1.00 9.06 200 PRO A C 1
ATOM 1498 O O . PRO A 1 200 ? 3.244 8.013 37.231 1.00 8.31 200 PRO A O 1
ATOM 1502 N N . SER A 1 201 ? 1.603 6.649 36.518 1.00 8.44 201 SER A N 1
ATOM 1503 C CA . SER A 1 201 ? 0.636 7.678 36.198 1.00 8.05 201 SER A CA 1
ATOM 1504 C C . SER A 1 201 ? -0.521 7.577 37.173 1.00 7.44 201 SER A C 1
ATOM 1505 O O . SER A 1 201 ? -0.442 6.830 38.148 1.00 7.55 201 SER A O 1
ATOM 1508 N N . PHE A 1 202 ? -1.601 8.301 36.899 1.00 6.37 202 PHE A N 1
ATOM 1509 C CA . PHE A 1 202 ? -2.806 8.258 37.737 1.00 5.62 202 PHE A CA 1
ATOM 1510 C C . PHE A 1 202 ? -3.410 6.843 37.844 1.00 4.72 202 PHE A C 1
ATOM 1511 O O . PHE A 1 202 ? -3.869 6.442 38.900 1.00 4.16 202 PHE A O 1
ATOM 1519 N N . ALA A 1 203 ? -3.467 6.119 36.737 1.00 3.60 203 ALA A N 1
ATOM 1520 C CA . ALA A 1 203 ? -3.939 4.750 36.745 1.00 3.23 203 ALA A CA 1
ATOM 1521 C C . ALA A 1 203 ? -3.164 3.920 37.763 1.00 2.83 203 ALA A C 1
ATOM 1522 O O . ALA A 1 203 ? -3.740 3.148 38.519 1.00 2.19 203 ALA A O 1
ATOM 1524 N N . ASP A 1 204 ? -1.845 4.062 37.761 1.00 2.12 204 ASP A N 1
ATOM 1525 C CA . ASP A 1 204 ? -1.019 3.270 38.658 1.00 2.00 204 ASP A CA 1
ATOM 1526 C C . ASP A 1 204 ? -1.307 3.575 40.117 1.00 2.00 204 ASP A C 1
ATOM 1527 O O . ASP A 1 204 ? -1.255 2.672 40.968 1.00 2.00 204 ASP A O 1
ATOM 1532 N N . GLU A 1 205 ? -1.571 4.841 40.405 1.00 2.00 205 GLU A N 1
ATOM 1533 C CA . GLU A 1 205 ? -1.878 5.254 41.775 1.00 3.23 205 GLU A CA 1
ATOM 1534 C C . GLU A 1 205 ? -3.234 4.704 42.192 1.00 2.82 205 GLU A C 1
ATOM 1535 O O . GLU A 1 205 ? -3.388 4.204 43.306 1.00 2.54 205 GLU A O 1
ATOM 1541 N N . VAL A 1 206 ? -4.210 4.747 41.290 1.00 2.42 206 VAL A N 1
ATOM 1542 C CA . VAL A 1 206 ? -5.537 4.206 41.612 1.00 2.73 206 VAL A CA 1
ATOM 1543 C C . VAL A 1 206 ? -5.433 2.724 41.948 1.00 2.57 206 VAL A C 1
ATOM 1544 O O . VAL A 1 206 ? -5.979 2.239 42.976 1.00 2.00 206 VAL A O 1
ATOM 1548 N N . ILE A 1 207 ? -4.742 1.998 41.068 1.00 2.04 207 ILE A N 1
ATOM 1549 C CA . ILE A 1 207 ? -4.563 0.571 41.253 1.00 2.11 207 ILE A CA 1
ATOM 1550 C C . ILE A 1 207 ? -3.822 0.298 42.571 1.00 2.14 207 ILE A C 1
ATOM 1551 O O . ILE A 1 207 ? -4.201 -0.602 43.318 1.00 2.00 207 ILE A O 1
ATOM 1556 N N . GLY A 1 208 ? -2.795 1.090 42.859 1.00 2.00 208 GLY A N 1
ATOM 1557 C CA . GLY A 1 208 ? -2.050 0.956 44.099 1.00 2.00 208 GLY A CA 1
ATOM 1558 C C . GLY A 1 208 ? -2.921 1.165 45.336 1.00 2.00 208 GLY A C 1
ATOM 1559 O O . GLY A 1 208 ? -2.781 0.443 46.328 1.00 2.00 208 GLY A O 1
ATOM 1560 N N . LEU A 1 209 ? -3.830 2.138 45.275 1.00 2.00 209 LEU A N 1
ATOM 1561 C CA . LEU A 1 209 ? -4.710 2.433 46.398 1.00 2.00 209 LEU A CA 1
ATOM 1562 C C . LEU A 1 209 ? -5.641 1.277 46.676 1.00 2.00 209 LEU A C 1
ATOM 1563 O O . LEU A 1 209 ? -5.843 0.920 47.845 1.00 2.16 209 LEU A O 1
ATOM 1568 N N . PHE A 1 210 ? -6.182 0.684 45.612 1.00 2.00 210 PHE A N 1
ATOM 1569 C CA . PHE A 1 210 ? -7.005 -0.509 45.736 1.00 2.59 210 PHE A CA 1
ATOM 1570 C C . PHE A 1 210 ? -6.189 -1.581 46.434 1.00 2.92 210 PHE A C 1
ATOM 1571 O O . PHE A 1 210 ? -6.651 -2.156 47.405 1.00 2.98 210 PHE A O 1
ATOM 1579 N N . LYS A 1 211 ? -4.960 -1.814 45.967 1.00 3.41 211 LYS A N 1
ATOM 1580 C CA . LYS A 1 211 ? -4.086 -2.848 46.529 1.00 3.93 211 LYS A CA 1
ATOM 1581 C C . LYS A 1 211 ? -3.746 -2.639 48.027 1.00 4.91 211 LYS A C 1
ATOM 1582 O O . LYS A 1 211 ? -3.774 -3.582 48.808 1.00 4.37 211 LYS A O 1
ATOM 1588 N N . HIS A 1 212 ? -3.424 -1.406 48.406 1.00 6.12 212 HIS A N 1
ATOM 1589 C CA . HIS A 1 212 ? -3.164 -1.029 49.809 1.00 7.96 212 HIS A CA 1
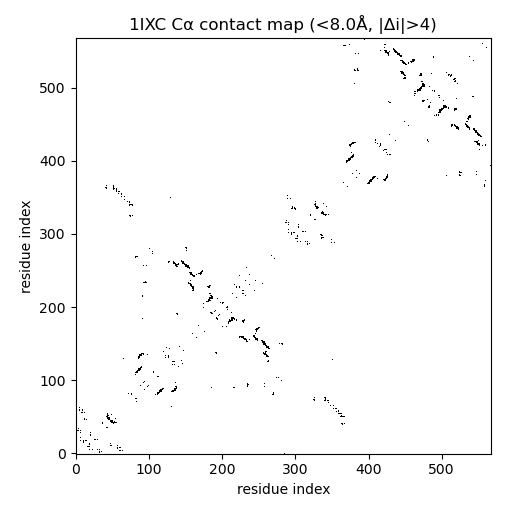ATOM 1590 C C . HIS A 1 212 ? -4.379 -1.383 50.698 1.00 7.77 212 HIS A C 1
ATOM 1591 O O . HIS A 1 212 ? -4.222 -1.813 51.831 1.00 7.24 212 HIS A O 1
ATOM 1598 N N . ALA A 1 213 ? -5.586 -1.217 50.155 1.00 8.12 213 ALA A N 1
ATOM 1599 C CA . ALA A 1 213 ? -6.818 -1.565 50.851 1.00 8.32 213 ALA A CA 1
ATOM 1600 C C . ALA A 1 213 ? -7.139 -3.063 50.798 1.00 8.86 213 ALA A C 1
ATOM 1601 O O . ALA A 1 213 ? -8.159 -3.482 51.334 1.00 9.07 213 ALA A O 1
ATOM 1603 N N . GLY A 1 214 ? -6.297 -3.855 50.132 1.00 9.48 214 GLY A N 1
ATOM 1604 C CA . GLY A 1 214 ? -6.480 -5.295 50.033 1.00 9.75 214 GLY A CA 1
ATOM 1605 C C . GLY A 1 214 ? -7.412 -5.747 48.919 1.00 10.64 214 GLY A C 1
ATOM 1606 O O . GLY A 1 214 ? -7.924 -6.866 48.957 1.00 11.08 214 GLY A O 1
ATOM 1607 N N . ILE A 1 215 ? -7.633 -4.895 47.923 1.00 10.74 215 ILE A N 1
ATOM 1608 C CA . ILE A 1 215 ? -8.529 -5.222 46.832 1.00 11.28 215 ILE A CA 1
ATOM 1609 C C . ILE A 1 215 ? -7.814 -5.132 45.487 1.00 10.90 215 ILE A C 1
ATOM 1610 O O . ILE A 1 215 ? -7.080 -4.178 45.230 1.00 10.93 215 ILE A O 1
ATOM 1615 N N . GLU A 1 216 ? -8.044 -6.122 44.634 1.00 9.98 216 GLU A N 1
ATOM 1616 C CA . GLU A 1 216 ? -7.529 -6.091 43.288 1.00 9.79 216 GLU A CA 1
ATOM 1617 C C . GLU A 1 216 ? -8.633 -5.443 42.447 1.00 9.61 216 GLU A C 1
ATOM 1618 O O . GLU A 1 216 ? -9.747 -5.953 42.371 1.00 9.46 216 GLU A O 1
ATOM 1624 N N . PRO A 1 217 ? -8.358 -4.300 41.838 1.00 8.90 217 PRO A N 1
ATOM 1625 C CA . PRO A 1 217 ? -9.406 -3.620 41.078 1.00 8.58 217 PRO A CA 1
ATOM 1626 C C . PRO A 1 217 ? -9.765 -4.399 39.823 1.00 8.10 217 PRO A C 1
ATOM 1627 O O . PRO A 1 217 ? -8.903 -5.111 39.303 1.00 7.46 217 PRO A O 1
ATOM 1631 N N . ARG A 1 218 ? -11.017 -4.302 39.387 1.00 8.06 218 ARG A N 1
ATOM 1632 C CA . ARG A 1 218 ? -11.435 -4.818 38.086 1.00 8.77 218 ARG A CA 1
ATOM 1633 C C . ARG A 1 218 ? -11.196 -3.735 37.038 1.00 8.38 218 ARG A C 1
ATOM 1634 O O . ARG A 1 218 ? -11.863 -2.700 37.044 1.00 7.83 218 ARG A O 1
ATOM 1642 N N . ILE A 1 219 ? -10.257 -3.977 36.137 1.00 8.58 219 ILE A N 1
ATOM 1643 C CA . ILE A 1 219 ? -9.899 -3.015 35.116 1.00 8.59 219 ILE A CA 1
ATOM 1644 C C . ILE A 1 219 ? -10.393 -3.497 33.755 1.00 8.40 219 ILE A C 1
ATOM 1645 O O . ILE A 1 219 ? -9.841 -4.433 33.178 1.00 8.09 219 ILE A O 1
ATOM 1650 N N . ALA A 1 220 ? -11.429 -2.841 33.247 1.00 7.70 220 ALA A N 1
ATOM 1651 C CA . ALA A 1 220 ? -11.953 -3.138 31.917 1.00 8.17 220 ALA A CA 1
ATOM 1652 C C . ALA A 1 220 ? -10.987 -2.693 30.838 1.00 7.97 220 ALA A C 1
ATOM 1653 O O . ALA A 1 220 ? -10.809 -3.381 29.840 1.00 7.32 220 ALA A O 1
ATOM 1655 N N . ARG A 1 221 ? -10.418 -1.503 31.027 1.00 8.14 221 ARG A N 1
ATO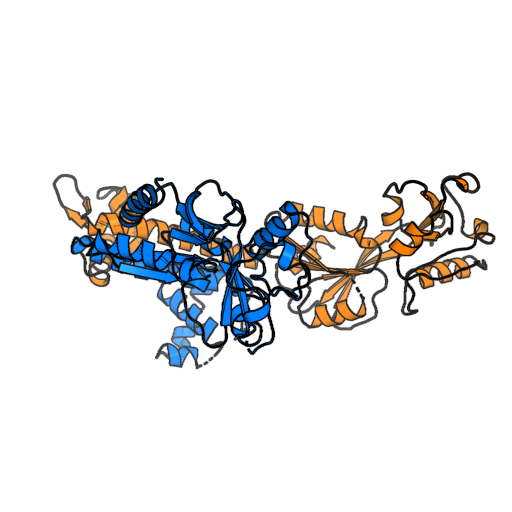M 1656 C CA . ARG A 1 221 ? -9.498 -0.921 30.073 1.00 8.07 221 ARG A CA 1
ATOM 1657 C C . ARG A 1 221 ? -8.752 0.279 30.628 1.00 7.56 221 ARG A C 1
ATOM 1658 O O . ARG A 1 221 ? -9.141 0.880 31.629 1.00 6.70 221 ARG A O 1
ATOM 1666 N N . VAL A 1 222 ? -7.661 0.613 29.963 1.00 7.39 222 VAL A N 1
ATOM 1667 C CA . VAL A 1 222 ? -6.950 1.849 30.243 1.00 7.47 222 VAL A CA 1
ATOM 1668 C C . VAL A 1 222 ? -7.011 2.678 28.962 1.00 6.68 222 VAL A C 1
ATOM 1669 O O . VAL A 1 222 ? -6.578 2.245 27.901 1.00 6.37 222 VAL A O 1
ATOM 1673 N N . VAL A 1 223 ? -7.587 3.870 29.075 1.00 6.46 223 VAL A N 1
ATOM 1674 C CA . VAL A 1 223 ? -7.806 4.735 27.917 1.00 6.07 223 VAL A CA 1
ATOM 1675 C C . VAL A 1 223 ? -6.786 5.857 27.937 1.00 6.45 223 VAL A C 1
ATOM 1676 O O . VAL A 1 223 ? -6.054 6.025 28.923 1.00 4.94 223 VAL A O 1
ATOM 1680 N N . GLU A 1 224 ? -6.739 6.631 26.854 1.00 6.76 224 GLU A N 1
ATOM 1681 C CA . GLU A 1 224 ? -5.605 7.528 26.646 1.00 7.17 224 GLU A CA 1
ATOM 1682 C C . GLU A 1 224 ? -5.580 8.724 27.583 1.00 6.85 224 GLU A C 1
ATOM 1683 O O . GLU A 1 224 ? -4.521 9.252 27.892 1.00 7.32 224 GLU A O 1
ATOM 1689 N N . ASP A 1 225 ? -6.743 9.172 28.021 1.00 6.41 225 ASP A N 1
ATOM 1690 C CA . ASP A 1 225 ? -6.799 10.291 28.948 1.00 5.75 225 ASP A CA 1
ATOM 1691 C C . ASP A 1 225 ? -8.170 10.365 29.616 1.00 5.42 225 ASP A C 1
ATOM 1692 O O . ASP A 1 225 ? -9.061 9.542 29.334 1.00 4.54 225 ASP A O 1
ATOM 1697 N N . ALA A 1 226 ? -8.310 11.324 30.529 1.00 4.98 226 ALA A N 1
ATOM 1698 C CA . ALA A 1 226 ? -9.550 11.569 31.243 1.00 5.09 226 ALA A CA 1
ATOM 1699 C C . ALA A 1 226 ? -10.693 11.928 30.317 1.00 4.89 226 ALA A C 1
ATOM 1700 O O . ALA A 1 226 ? -11.822 11.605 30.598 1.00 6.13 226 ALA A O 1
ATOM 1702 N N . THR A 1 227 ? -10.407 12.617 29.221 1.00 4.83 227 THR A N 1
ATOM 1703 C CA . THR A 1 227 ? -11.433 12.968 28.223 1.00 4.26 227 THR A CA 1
ATOM 1704 C C . THR A 1 227 ? -12.116 11.703 27.679 1.00 3.60 227 THR A C 1
ATOM 1705 O O . THR A 1 227 ? -13.374 11.598 27.658 1.00 3.78 227 THR A O 1
ATOM 1709 N N . ALA A 1 228 ? -11.310 10.728 27.264 1.00 2.59 228 ALA A N 1
ATOM 1710 C CA . ALA A 1 228 ? -11.867 9.471 26.763 1.00 2.61 228 ALA A CA 1
ATOM 1711 C C . ALA A 1 228 ? -12.729 8.777 27.820 1.00 2.37 228 ALA A C 1
ATOM 1712 O O . ALA A 1 228 ? -13.852 8.352 27.520 1.00 2.00 228 ALA A O 1
ATOM 1714 N N . ALA A 1 229 ? -12.225 8.708 29.047 1.00 2.51 229 ALA A N 1
ATOM 1715 C CA . ALA A 1 229 ? -12.938 8.039 30.132 1.00 3.22 229 ALA A CA 1
ATOM 1716 C C . ALA A 1 229 ? -14.270 8.699 30.448 1.00 3.37 229 ALA A C 1
ATOM 1717 O O . ALA A 1 229 ? -15.267 8.024 30.628 1.00 2.70 229 ALA A O 1
ATOM 1719 N N . LEU A 1 230 ? -14.280 10.030 30.488 1.00 4.45 230 LEU A N 1
ATOM 1720 C CA . LEU A 1 230 ? -15.502 10.795 30.727 1.00 4.80 230 LEU A CA 1
ATOM 1721 C C . LEU A 1 230 ? -16.525 10.669 29.595 1.00 4.84 230 LEU A C 1
ATOM 1722 O O . LEU A 1 230 ? -17.720 10.501 29.845 1.00 5.66 230 LEU A O 1
ATOM 1727 N N . ALA A 1 231 ? -16.072 10.783 28.354 1.00 4.71 231 ALA A N 1
ATOM 1728 C CA . ALA A 1 231 ? -16.943 10.580 27.202 1.00 4.68 231 ALA A CA 1
ATOM 1729 C C . ALA A 1 231 ? -17.554 9.163 27.230 1.00 4.47 231 ALA A C 1
ATOM 1730 O O . ALA A 1 231 ? -18.749 8.983 26.985 1.00 3.86 231 ALA A O 1
ATOM 1732 N N . LEU A 1 232 ? -16.751 8.158 27.550 1.00 4.11 232 LEU A N 1
ATOM 1733 C CA . LEU A 1 232 ? -17.284 6.791 27.681 1.00 4.53 232 LEU A CA 1
ATOM 1734 C C . LEU A 1 232 ? -18.296 6.677 28.853 1.00 4.55 232 LEU A C 1
ATOM 1735 O O . LEU A 1 232 ? -19.334 6.035 28.722 1.00 4.32 232 LEU A O 1
ATOM 1740 N N . THR A 1 233 ? -18.012 7.311 29.990 1.00 4.25 233 THR A N 1
ATOM 1741 C CA . THR A 1 233 ? -18.947 7.259 31.116 1.00 4.19 233 THR A CA 1
ATOM 1742 C C . THR A 1 233 ? -20.240 7.992 30.779 1.00 4.69 233 THR A C 1
ATOM 1743 O O . THR A 1 233 ? -21.349 7.547 31.087 1.00 4.25 233 THR A O 1
ATOM 1755 N N . ALA A 1 235 ? -21.397 8.310 27.771 1.00 5.56 235 ALA A N 1
ATOM 1756 C CA . ALA A 1 235 ? -22.110 7.478 26.767 1.00 6.23 235 ALA A CA 1
ATOM 1757 C C . ALA A 1 235 ? -22.760 6.235 27.362 1.00 6.08 235 ALA A C 1
ATOM 1758 O O . ALA A 1 235 ? -23.392 5.504 26.639 1.00 6.05 235 ALA A O 1
ATOM 1760 N N . GLY A 1 236 ? -22.531 5.960 28.648 1.00 6.25 236 GLY A N 1
ATOM 1761 C CA . GLY A 1 236 ? -23.179 4.859 29.350 1.00 6.29 236 GLY A CA 1
ATOM 1762 C C . GLY A 1 236 ? -22.338 3.598 29.260 1.00 6.31 236 GLY A C 1
ATOM 1763 O O . GLY A 1 236 ? -22.783 2.518 29.633 1.00 5.54 236 GLY A O 1
ATOM 1764 N N . ALA A 1 237 ? -21.105 3.742 28.782 1.00 6.51 237 ALA A N 1
ATOM 1765 C CA . ALA A 1 237 ? -20.261 2.578 28.489 1.00 6.71 237 ALA A CA 1
ATOM 1766 C C . ALA A 1 237 ? -19.203 2.302 29.526 1.00 6.33 237 ALA A C 1
ATOM 1767 O O . ALA A 1 237 ? -18.461 1.363 29.375 1.00 6.71 237 ALA A O 1
ATOM 1769 N N . ALA A 1 238 ? -19.105 3.122 30.558 1.00 5.97 238 ALA A N 1
ATOM 1770 C CA . ALA A 1 238 ? -17.997 2.982 31.495 1.00 5.56 238 ALA A CA 1
ATOM 1771 C C . ALA A 1 238 ? -18.293 3.535 32.869 1.00 5.48 238 ALA A C 1
ATOM 1772 O O . ALA A 1 238 ? -19.258 4.271 33.067 1.00 4.93 238 ALA A O 1
ATOM 1774 N N . SER A 1 239 ? -17.452 3.127 33.816 1.00 5.24 239 SER A N 1
ATOM 1775 C CA . SER A 1 239 ? -17.331 3.800 35.098 1.00 5.15 239 SER A CA 1
ATOM 1776 C C . SER A 1 239 ? -15.843 4.121 35.253 1.00 5.77 239 SER A C 1
ATOM 1777 O O . SER A 1 239 ? -14.993 3.436 34.664 1.00 6.11 239 SER A O 1
ATOM 1780 N N . SER A 1 240 ? -15.518 5.148 36.039 1.00 5.42 240 SER A N 1
ATOM 1781 C CA . SER A 1 240 ? -14.131 5.567 36.210 1.00 5.25 240 SER A CA 1
ATOM 1782 C C . SER A 1 240 ? -13.913 6.123 37.615 1.00 5.21 240 SER A C 1
ATOM 1783 O O . SER A 1 240 ? -14.836 6.155 38.450 1.00 6.75 240 SER A O 1
ATOM 1786 N N . ILE A 1 241 ? -12.681 6.512 37.873 1.00 4.58 241 ILE A N 1
ATOM 1787 C CA . ILE A 1 241 ? -12.294 7.176 39.104 1.00 5.04 241 ILE A CA 1
ATOM 1788 C C . ILE A 1 241 ? -11.499 8.417 38.676 1.00 4.94 241 ILE A C 1
ATOM 1789 O O . ILE A 1 241 ? -10.6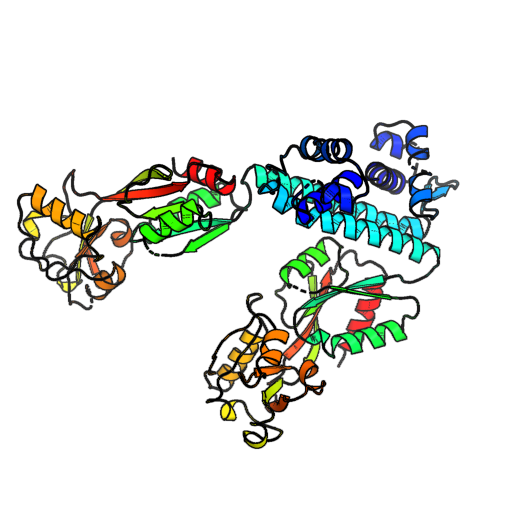17 8.327 37.840 1.00 4.54 241 ILE A O 1
ATOM 1794 N N . VAL A 1 242 ? -11.837 9.573 39.236 1.00 4.49 242 VAL A N 1
ATOM 1795 C CA . VAL A 1 242 ? -11.258 10.838 38.793 1.00 4.48 242 VAL A CA 1
ATOM 1796 C C . VAL A 1 242 ? -10.936 11.676 40.013 1.00 4.17 242 VAL A C 1
ATOM 1797 O O . VAL A 1 242 ? -11.521 11.448 41.048 1.00 4.25 242 VAL A O 1
ATOM 18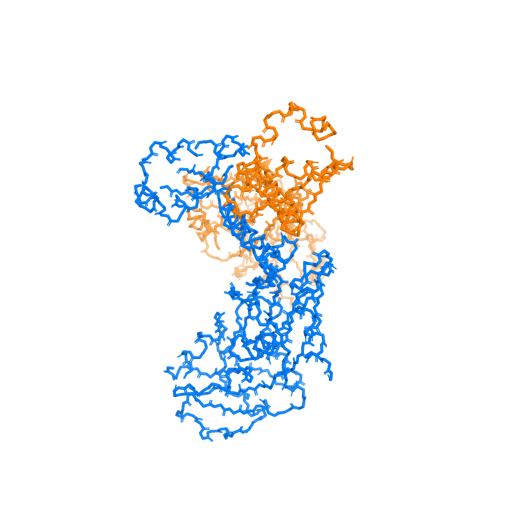01 N N . PRO A 1 243 ? -9.967 12.585 39.933 1.00 4.39 243 PRO A N 1
ATOM 1802 C CA . PRO A 1 243 ? -9.711 13.504 41.048 1.00 4.40 243 PRO A CA 1
ATOM 1803 C C . PRO A 1 243 ? -10.780 14.559 41.177 1.00 4.45 243 PRO A C 1
ATOM 1804 O O . PRO A 1 243 ? -11.598 14.756 40.276 1.00 4.60 243 PRO A O 1
ATOM 1808 N N . ALA A 1 244 ? -10.739 15.246 42.308 1.00 4.88 244 ALA A N 1
ATOM 1809 C CA . ALA A 1 244 ? -11.700 16.271 42.658 1.00 5.06 244 ALA A CA 1
ATOM 1810 C C . ALA A 1 244 ? -11.814 17.346 41.583 1.00 4.89 244 ALA A C 1
ATOM 1811 O O . ALA A 1 244 ? -12.901 17.877 41.361 1.00 4.92 244 ALA A O 1
ATOM 1813 N N . SER A 1 245 ? -10.705 17.672 40.924 1.00 4.72 245 SER A N 1
ATOM 1814 C CA . SER A 1 245 ? -10.721 18.689 39.868 1.00 4.75 245 SER A CA 1
ATOM 1815 C C . SER A 1 245 ? -11.770 18.357 38.806 1.00 5.11 245 SER A C 1
ATOM 1816 O O . SER A 1 245 ? -12.485 19.242 38.324 1.00 5.14 245 SER A O 1
ATOM 1819 N N . VAL A 1 246 ? -11.866 17.079 38.436 1.00 5.03 246 VAL A N 1
ATOM 1820 C CA . VAL A 1 246 ? -12.838 16.641 37.449 1.00 4.78 246 VAL A CA 1
ATOM 1821 C C . VAL A 1 246 ? -14.265 16.676 38.037 1.00 5.13 246 VAL A C 1
ATOM 1822 O O . VAL A 1 246 ? -15.211 17.094 37.366 1.00 4.56 246 VAL A O 1
ATOM 1826 N N . ALA A 1 247 ? -14.410 16.273 39.299 1.00 5.36 247 ALA A N 1
ATOM 1827 C CA . ALA A 1 247 ? -15.711 16.166 39.938 1.00 5.52 247 ALA A CA 1
ATOM 1828 C C . ALA A 1 247 ? -16.288 17.517 40.334 1.00 5.63 247 ALA A C 1
ATOM 1829 O O . ALA A 1 247 ? -17.445 17.609 40.668 1.00 5.36 247 ALA A O 1
ATOM 1831 N N . ALA A 1 248 ? -15.477 18.562 40.291 1.00 6.40 248 ALA A N 1
ATOM 1832 C CA . ALA A 1 248 ? -15.954 19.910 40.582 1.00 6.89 248 ALA A CA 1
ATOM 1833 C C . ALA A 1 248 ? -16.797 20.428 39.417 1.00 6.95 248 ALA A C 1
ATOM 1834 O O . ALA A 1 248 ? -17.471 21.426 39.546 1.00 7.36 248 ALA A O 1
ATOM 1836 N N . ILE A 1 249 ? -16.768 19.713 38.300 1.00 6.97 249 ILE A N 1
ATOM 1837 C CA . ILE A 1 249 ? -17.482 20.097 37.090 1.00 6.77 249 ILE A CA 1
ATOM 1838 C C . ILE A 1 249 ? -18.735 19.237 36.992 1.00 6.83 249 ILE A C 1
ATOM 1839 O O . ILE A 1 249 ? -18.710 18.031 37.245 1.00 6.65 249 ILE A O 1
ATOM 1844 N N . ARG A 1 250 ? -19.850 19.866 36.661 1.00 7.05 250 ARG A N 1
ATOM 1845 C CA . ARG A 1 250 ? -21.085 19.129 36.481 1.00 7.32 250 ARG A CA 1
ATOM 1846 C C . ARG A 1 250 ? -21.245 18.707 35.009 1.00 6.85 250 ARG A C 1
ATOM 1847 O O . ARG A 1 250 ? -21.486 19.530 34.121 1.00 6.25 250 ARG A O 1
ATOM 1855 N N . TRP A 1 251 ? -21.039 17.424 34.755 1.00 6.53 251 TRP A N 1
ATOM 1856 C CA . TRP A 1 251 ? -21.123 16.884 33.408 1.00 7.22 251 TRP A CA 1
ATOM 1857 C C . TRP A 1 251 ? -22.480 16.209 33.211 1.00 7.46 251 TRP A C 1
ATOM 1858 O O . TRP A 1 251 ? -22.903 15.401 34.018 1.00 7.92 251 TRP A O 1
ATOM 1869 N N . PRO A 1 252 ? -23.174 16.546 32.144 1.00 8.18 252 PRO A N 1
ATOM 1870 C CA . PRO A 1 252 ? -24.455 15.896 31.858 1.00 8.39 252 PRO A CA 1
ATOM 1871 C C . PRO A 1 252 ? -24.306 14.365 31.800 1.00 8.53 252 PRO A C 1
ATOM 1872 O O . PRO A 1 252 ? -23.352 13.854 31.196 1.00 8.35 252 PRO A O 1
ATOM 1876 N N . ASP A 1 253 ? -25.235 13.658 32.445 1.00 8.07 253 ASP A N 1
ATOM 1877 C CA . ASP A 1 253 ? -25.256 12.197 32.496 1.00 8.14 253 ASP A CA 1
ATOM 1878 C C . ASP A 1 253 ? -24.129 11.539 33.292 1.00 8.10 253 ASP A C 1
ATOM 1879 O O . ASP A 1 253 ? -23.989 10.318 33.248 1.00 9.01 253 ASP A O 1
ATOM 1884 N N . ILE A 1 254 ? -23.331 12.308 34.022 1.00 7.46 254 ILE A N 1
ATOM 1885 C CA . ILE A 1 254 ? -22.344 11.693 34.900 1.00 7.50 254 ILE A CA 1
ATOM 1886 C C . ILE A 1 254 ? -22.661 12.010 36.360 1.00 7.16 254 ILE A C 1
ATOM 1887 O O . ILE A 1 254 ? -22.975 13.139 36.691 1.00 7.43 254 ILE A O 1
ATOM 1892 N N . ALA A 1 255 ? -22.593 10.995 37.217 1.00 7.08 255 ALA A N 1
ATOM 1893 C CA . ALA A 1 255 ? -22.771 11.170 38.660 1.00 7.09 255 ALA A CA 1
ATOM 1894 C C . ALA A 1 255 ? -21.489 10.728 39.380 1.00 6.72 255 ALA A C 1
ATOM 1895 O O . ALA A 1 255 ? -20.786 9.802 38.930 1.00 7.02 255 ALA A O 1
ATOM 1897 N N . PHE A 1 256 ? -21.190 11.408 40.483 1.00 6.24 256 PHE A N 1
ATOM 1898 C CA . PHE A 1 256 ? -19.959 11.222 41.213 1.00 6.73 256 PHE A CA 1
ATOM 1899 C C . PHE A 1 256 ? -20.240 10.748 42.633 1.00 7.29 256 PHE A C 1
ATOM 1900 O O . PHE A 1 256 ? -21.259 11.083 43.213 1.00 8.12 256 PHE A O 1
ATOM 1908 N N . ALA A 1 257 ? -19.343 9.938 43.174 1.00 7.36 257 ALA A N 1
ATOM 1909 C CA . ALA A 1 257 ? -19.417 9.544 44.567 1.00 7.47 257 ALA A CA 1
ATOM 1910 C C . ALA A 1 257 ? -18.019 9.776 45.096 1.00 7.57 257 ALA A C 1
ATOM 1911 O O . ALA A 1 257 ? -17.047 9.319 44.481 1.00 7.64 257 ALA A O 1
ATOM 1913 N N . ARG A 1 258 ? -17.906 10.524 46.191 1.00 7.73 258 ARG A N 1
ATOM 1914 C CA . ARG A 1 258 ? -16.611 10.778 46.805 1.00 8.22 258 ARG A CA 1
ATOM 1915 C C . ARG A 1 258 ? -16.106 9.484 47.429 1.00 8.87 258 ARG A C 1
ATOM 1916 O O . ARG A 1 258 ? -16.855 8.795 48.117 1.00 8.08 258 ARG A O 1
ATOM 1924 N N . ILE A 1 259 ? -14.841 9.152 47.192 1.00 9.29 259 ILE A N 1
ATOM 1925 C CA . ILE A 1 259 ? -14.281 7.936 47.776 1.00 9.96 259 ILE A CA 1
ATOM 1926 C C . ILE A 1 259 ? -13.728 8.303 49.150 1.00 10.76 259 ILE A C 1
ATOM 1927 O O . ILE A 1 259 ? -12.885 9.184 49.262 1.00 10.90 259 ILE A O 1
ATOM 1932 N N . VAL A 1 260 ? -14.214 7.648 50.202 1.00 11.40 260 VAL A N 1
ATOM 1933 C CA . VAL A 1 260 ? -13.732 7.968 51.533 1.00 12.04 260 VAL A CA 1
ATOM 1934 C C . VAL A 1 260 ? -12.641 6.988 51.913 1.00 12.96 260 VAL A C 1
ATOM 1935 O O . VAL A 1 260 ? -12.679 5.801 51.550 1.00 12.84 260 VAL A O 1
ATOM 1939 N N . GLY A 1 261 ? -11.689 7.519 52.672 1.00 13.95 261 GLY A N 1
ATOM 1940 C CA . GLY A 1 261 ? -10.490 6.832 53.096 1.00 14.68 261 GLY A CA 1
ATOM 1941 C C . GLY A 1 261 ? -9.497 7.968 53.332 1.00 15.50 261 GLY A C 1
ATOM 1942 O O . GLY A 1 261 ? -9.323 8.832 52.462 1.00 15.69 261 GLY A O 1
ATOM 1943 N N . THR A 1 262 ? -8.854 7.982 54.491 1.00 15.73 262 THR A N 1
ATOM 1944 C CA . THR A 1 262 ? -7.946 9.070 54.856 1.00 16.50 262 THR A CA 1
ATOM 1945 C C . THR A 1 262 ? -6.686 9.158 53.957 1.00 17.12 262 THR A C 1
ATOM 1946 O O . THR A 1 262 ? -6.078 10.235 53.846 1.00 18.69 262 THR A O 1
ATOM 1950 N N . ARG A 1 263 ? -6.298 8.047 53.321 1.00 16.37 263 ARG A N 1
ATOM 1951 C CA . ARG A 1 263 ? -5.161 8.045 52.395 1.00 16.05 263 ARG A CA 1
ATOM 1952 C C . ARG A 1 263 ? -5.558 8.102 50.917 1.00 14.40 263 ARG A C 1
ATOM 1953 O O . ARG A 1 263 ? -4.694 8.114 50.051 1.00 13.60 263 ARG A O 1
ATOM 1961 N N . VAL A 1 264 ? -6.854 8.141 50.629 1.00 12.69 264 VAL A N 1
ATOM 1962 C CA . VAL A 1 264 ? -7.296 8.140 49.251 1.00 12.22 264 VAL A CA 1
ATOM 1963 C C . VAL A 1 264 ? -7.298 9.589 48.751 1.00 11.69 264 VAL A C 1
ATOM 1964 O O . VAL A 1 264 ? -8.286 10.298 48.866 1.00 11.11 264 VAL A O 1
ATOM 1968 N N . LYS A 1 265 ? -6.155 9.995 48.211 1.00 11.09 265 LYS A N 1
ATOM 1969 C CA . LYS A 1 265 ? -5.918 11.337 47.708 1.00 11.55 265 LYS A CA 1
ATOM 1970 C C . LYS A 1 265 ? -4.762 11.271 46.714 1.00 10.65 265 LYS A C 1
ATOM 1971 O O . LYS A 1 265 ? -3.936 10.362 46.779 1.00 11.00 265 LYS A O 1
ATOM 1977 N N . VAL A 1 266 ? -4.675 12.247 45.822 1.00 9.79 266 VAL A N 1
ATOM 1978 C CA . VAL A 1 266 ? -3.554 12.326 44.905 1.00 9.36 266 VAL A CA 1
ATOM 1979 C C . VAL A 1 266 ? -3.034 13.751 44.843 1.00 9.15 266 VAL A C 1
ATOM 1980 O O . VAL A 1 266 ? -3.807 14.700 44.978 1.00 8.69 266 VAL A O 1
ATOM 1984 N N . PRO A 1 267 ? -1.726 13.904 44.638 1.00 9.06 267 PRO A N 1
ATOM 1985 C CA . PRO A 1 267 ? -1.104 15.222 44.575 1.00 8.89 267 PRO A CA 1
ATOM 1986 C C . PRO A 1 267 ? -1.309 16.005 43.291 1.00 8.91 267 PRO A C 1
ATOM 1987 O O . PRO A 1 267 ? -1.548 15.431 42.224 1.00 7.99 267 PRO A O 1
ATOM 1991 N N . ILE A 1 268 ? -1.314 17.331 43.427 1.00 9.46 268 ILE A N 1
ATOM 1992 C CA . ILE A 1 268 ? -1.050 18.189 42.287 1.00 9.98 268 ILE A CA 1
ATOM 1993 C C . ILE A 1 268 ? 0.378 18.644 42.508 1.00 10.22 268 ILE A C 1
ATOM 1994 O O . ILE A 1 268 ? 0.708 19.162 43.572 1.00 9.91 268 ILE A O 1
ATOM 1999 N N . SER A 1 269 ? 1.220 18.434 41.505 1.00 10.22 269 SER A N 1
ATOM 2000 C CA . SER A 1 269 ? 2.619 18.789 41.595 1.00 11.21 269 SER A CA 1
ATOM 2001 C C . SER A 1 269 ? 3.063 19.688 40.454 1.00 11.32 269 SER A C 1
ATOM 2002 O O . SER A 1 269 ? 2.476 19.680 39.367 1.00 11.14 269 SER A O 1
ATOM 2005 N N . CYS A 1 270 ? 4.071 20.506 40.710 1.00 12.10 270 CYS A N 1
ATOM 2006 C CA . CYS A 1 270 ? 4.668 21.262 39.623 1.00 12.93 270 CYS A CA 1
ATOM 2007 C C . CYS A 1 270 ? 6.175 21.082 39.617 1.00 13.16 270 CYS A C 1
ATOM 2008 O O . CYS A 1 270 ? 6.781 20.748 40.645 1.00 12.24 270 CYS A O 1
ATOM 2011 N N . ILE A 1 271 ? 6.762 21.252 38.434 1.00 12.96 271 ILE A N 1
ATOM 2012 C CA . ILE A 1 271 ? 8.194 21.125 38.268 1.00 13.16 271 ILE A CA 1
ATOM 2013 C C . ILE A 1 271 ? 8.788 22.303 37.530 1.00 13.25 271 ILE A C 1
ATOM 2014 O O . ILE A 1 271 ? 8.156 22.895 36.633 1.00 12.60 271 ILE A O 1
ATOM 2019 N N . PHE A 1 272 ? 10.022 22.625 37.892 1.00 13.16 272 PHE A N 1
ATOM 2020 C CA . PHE A 1 272 ? 10.739 23.707 37.244 1.00 13.82 272 PHE A CA 1
ATOM 2021 C C . PHE A 1 272 ? 12.257 23.511 37.412 1.00 14.83 272 PHE A C 1
ATOM 2022 O O . PHE A 1 272 ? 12.712 22.796 38.300 1.00 13.51 272 PHE A O 1
ATOM 2030 N N . ARG A 1 273 ? 13.008 24.114 36.498 1.00 16.17 273 ARG A N 1
ATOM 2031 C CA . ARG A 1 273 ? 14.465 24.132 36.518 1.00 17.63 273 ARG A CA 1
ATOM 2032 C C . ARG A 1 273 ? 14.958 24.903 37.736 1.00 17.80 273 ARG A C 1
ATOM 2033 O O . ARG A 1 273 ? 14.634 26.072 37.878 1.00 18.01 273 ARG A O 1
ATOM 2041 N N . LYS A 1 274 ? 15.739 24.286 38.618 1.00 18.08 274 LYS A N 1
ATOM 2042 C CA . LYS A 1 274 ? 16.219 25.031 39.796 1.00 18.93 274 LYS A CA 1
ATOM 2043 C C . LYS A 1 274 ? 17.280 26.112 39.514 1.00 18.76 274 LYS A C 1
ATOM 2044 O O . LYS A 1 274 ? 17.389 27.057 40.279 1.00 18.69 274 LYS A O 1
ATOM 2050 N N . GLU A 1 275 ? 18.018 26.005 38.412 1.00 19.26 275 GLU A N 1
ATOM 2051 C CA . GLU A 1 275 ? 19.107 26.946 38.105 1.00 19.87 275 GLU A CA 1
ATOM 2052 C C . GLU A 1 275 ? 18.758 27.890 36.962 1.00 19.34 275 GLU A C 1
ATOM 2053 O O . GLU A 1 275 ? 18.004 27.524 36.067 1.00 19.43 275 GLU A O 1
ATOM 2059 N N . LYS A 1 276 ? 19.319 29.100 36.994 1.00 18.77 276 LYS A N 1
ATOM 2060 C CA . LYS A 1 276 ? 19.129 30.091 35.933 1.00 18.53 276 LYS A CA 1
ATOM 2061 C C . LYS A 1 276 ? 17.643 30.362 35.699 1.00 17.15 276 LYS A C 1
ATOM 2062 O O . LYS A 1 276 ? 17.160 30.373 34.563 1.00 16.70 276 LYS A O 1
ATOM 2068 N N . GLN A 1 277 ? 16.924 30.564 36.791 1.00 15.83 277 GLN A N 1
ATOM 2069 C CA . GLN A 1 277 ? 15.510 30.896 36.724 1.00 14.84 277 GLN A CA 1
ATOM 2070 C C . GLN A 1 277 ? 15.362 32.325 36.240 1.00 13.77 277 GLN A C 1
ATOM 2071 O O . GLN A 1 277 ? 15.967 33.217 36.800 1.00 13.88 277 GLN A O 1
ATOM 2077 N N . PRO A 1 278 ? 14.606 32.548 35.176 1.00 12.52 278 PRO A N 1
ATOM 2078 C CA . PRO A 1 278 ? 14.303 33.915 34.752 1.00 11.19 278 PRO A CA 1
ATOM 2079 C C . PRO A 1 278 ? 13.323 34.576 35.741 1.00 10.17 278 PRO A C 1
ATOM 2080 O O . PRO A 1 278 ? 12.653 33.871 36.501 1.00 9.79 278 PRO A O 1
ATOM 2084 N N . PRO A 1 279 ? 13.251 35.904 35.725 1.00 8.59 279 PRO A N 1
ATOM 2085 C CA . PRO A 1 279 ? 12.421 36.671 36.661 1.00 8.16 279 PRO A CA 1
ATOM 2086 C C . PRO A 1 279 ? 10.967 36.203 36.836 1.00 7.97 279 PRO A C 1
ATOM 2087 O O . PRO A 1 279 ? 10.491 36.123 37.977 1.00 6.87 279 PRO A O 1
ATOM 2091 N N . ILE A 1 280 ? 10.277 35.892 35.740 1.00 7.37 280 ILE A N 1
ATOM 2092 C CA . ILE A 1 280 ? 8.865 35.517 35.828 1.00 6.93 280 ILE A CA 1
ATOM 2093 C C . ILE A 1 280 ? 8.690 34.148 36.509 1.00 7.03 280 ILE A C 1
ATOM 2094 O O . ILE A 1 280 ? 7.735 33.925 37.248 1.00 5.96 280 ILE A O 1
ATOM 2099 N N . LEU A 1 281 ? 9.625 33.238 36.276 1.00 7.57 281 LEU A N 1
ATOM 2100 C CA . LEU A 1 281 ? 9.587 31.949 36.939 1.00 8.22 281 LEU A CA 1
ATOM 2101 C C . LEU A 1 281 ? 9.900 32.167 38.422 1.00 8.92 281 LEU A C 1
ATOM 2102 O O . LEU A 1 281 ? 9.269 31.592 39.293 1.00 9.36 281 LEU A O 1
ATOM 2107 N N . ALA A 1 282 ? 10.865 33.024 38.707 1.00 9.98 282 ALA A N 1
ATOM 2108 C CA . ALA A 1 282 ? 11.233 33.306 40.088 1.00 10.55 282 ALA A CA 1
ATOM 2109 C C . ALA A 1 282 ? 9.998 33.811 40.848 1.00 10.97 282 ALA A C 1
ATOM 2110 O O . ALA A 1 282 ? 9.747 33.395 41.972 1.00 11.22 282 ALA A O 1
ATOM 2112 N N . ARG A 1 283 ? 9.208 34.672 40.212 1.00 11.45 283 ARG A N 1
ATOM 2113 C CA . ARG A 1 283 ? 7.960 35.168 40.798 1.00 12.30 283 ARG A CA 1
ATOM 2114 C C . ARG A 1 283 ? 6.919 34.078 41.016 1.00 12.11 283 ARG A C 1
ATOM 2115 O O . ARG A 1 283 ? 6.208 34.084 42.013 1.00 11.76 283 ARG A O 1
ATOM 2123 N N . PHE A 1 284 ? 6.782 33.192 40.036 1.00 11.83 284 PHE A N 1
ATOM 2124 C CA . PHE A 1 284 ? 5.810 32.114 40.129 1.00 12.30 284 PHE A CA 1
ATOM 2125 C C . PHE A 1 284 ? 6.198 31.122 41.225 1.00 12.74 284 PHE A C 1
ATOM 2126 O O . PHE A 1 284 ? 5.346 30.665 41.976 1.00 13.09 284 PHE A O 1
ATOM 2134 N N . VAL A 1 285 ? 7.477 30.782 41.307 1.00 13.67 285 VAL A N 1
ATOM 2135 C CA . VAL A 1 285 ? 7.960 29.902 42.360 1.00 14.71 285 VAL A CA 1
ATOM 2136 C C . VAL A 1 285 ? 7.658 30.473 43.761 1.00 15.48 285 VAL A C 1
ATOM 2137 O O . VAL A 1 285 ? 7.154 29.762 44.609 1.00 15.64 285 VAL A O 1
ATOM 2141 N N . GLU A 1 286 ? 7.932 31.751 44.003 1.00 16.42 286 GLU A N 1
ATOM 2142 C CA . GLU A 1 286 ? 7.646 32.328 45.321 1.00 17.15 286 GLU A CA 1
ATOM 2143 C C . GLU A 1 286 ? 6.145 32.145 45.615 1.00 17.59 286 GLU A C 1
ATOM 2144 O O . GLU A 1 286 ? 5.760 31.834 46.736 1.00 17.73 286 GLU A O 1
ATOM 2150 N N . HIS A 1 287 ? 5.308 32.327 44.602 1.00 18.11 287 HIS A N 1
ATOM 2151 C CA . HIS A 1 287 ? 3.864 32.088 44.725 1.00 18.72 287 HIS A CA 1
ATOM 2152 C C . HIS A 1 287 ? 3.509 30.615 44.969 1.00 19.74 287 HIS A C 1
ATOM 2153 O O . HIS A 1 287 ? 2.649 30.321 45.784 1.00 19.42 287 HIS A O 1
ATOM 2160 N N . VAL A 1 288 ? 4.144 29.689 44.259 1.00 21.15 288 VAL A N 1
ATOM 2161 C CA . VAL A 1 288 ? 3.854 28.273 44.474 1.00 22.64 288 VAL A CA 1
ATOM 2162 C C . VAL A 1 288 ? 4.282 27.880 45.890 1.00 24.32 288 VAL A C 1
ATOM 2163 O O . VAL A 1 288 ? 3.588 27.137 46.580 1.00 24.24 288 VAL A O 1
ATOM 2167 N N . ARG A 1 289 ? 5.424 28.410 46.309 1.00 26.30 289 ARG A N 1
ATOM 2168 C CA . ARG A 1 289 ? 6.002 28.119 47.613 1.00 28.30 289 ARG A CA 1
ATOM 2169 C C . ARG A 1 289 ? 4.999 28.344 48.744 1.00 30.33 289 ARG A C 1
ATOM 2170 O O . ARG A 1 289 ? 4.854 27.504 49.638 1.00 30.14 289 ARG A O 1
ATOM 2178 N N . ARG A 1 290 ? 4.306 29.480 48.689 1.00 32.94 290 ARG A N 1
ATOM 2179 C CA . ARG A 1 290 ? 3.356 29.854 49.729 1.00 35.34 290 ARG A CA 1
ATOM 2180 C C . ARG A 1 290 ? 1.933 29.337 49.450 1.00 37.34 290 ARG A C 1
ATOM 2181 O O . ARG A 1 290 ? 1.068 29.377 50.324 1.00 37.39 290 ARG A O 1
ATOM 2189 N N . SER A 1 291 ? 1.700 28.841 48.237 1.00 39.97 291 SER A N 1
ATOM 2190 C CA . SER A 1 291 ? 0.474 28.101 47.929 1.00 42.10 291 SER A CA 1
ATOM 2191 C C . SER A 1 291 ? 0.570 26.690 48.514 1.00 44.36 291 SER A C 1
ATOM 2192 O O . SER A 1 291 ? -0.437 26.103 48.898 1.00 44.30 291 SER A O 1
ATOM 2195 N N . ALA A 1 292 ? 1.787 26.154 48.560 1.00 47.47 292 ALA A N 1
ATOM 2196 C CA . ALA A 1 292 ? 2.048 24.822 49.108 1.00 50.19 292 ALA A CA 1
ATOM 2197 C C . ALA A 1 292 ? 2.133 24.824 50.640 1.00 52.81 292 ALA A C 1
ATOM 2198 O O . ALA A 1 292 ? 1.845 23.814 51.279 1.00 52.78 292 ALA A O 1
ATOM 2200 N N . LYS A 1 293 ? 2.539 25.956 51.213 1.00 56.33 293 LYS A N 1
ATOM 2201 C CA . LYS A 1 293 ? 2.681 26.101 52.668 1.00 59.13 293 LYS A CA 1
ATOM 2202 C C . LYS A 1 293 ? 1.398 25.725 53.403 1.00 60.99 293 LYS A C 1
ATOM 2203 O O . LYS A 1 293 ? 0.359 26.368 53.203 1.00 61.76 293 LYS A O 1
ATOM 2209 N N . ASP A 1 294 ? 1.487 24.689 54.239 1.00 62.83 294 ASP A N 1
ATOM 2210 C CA . ASP A 1 294 ? 0.392 24.207 55.096 1.00 64.23 294 ASP A CA 1
ATOM 2211 C C . ASP A 1 294 ? 0.327 22.683 55.044 1.00 64.59 294 ASP A C 1
ATOM 2212 O O . ASP A 1 294 ? 0.710 22.064 54.045 1.00 64.61 294 ASP A O 1
ATOM 2226 N N . GLU B 1 2 ? 17.620 37.268 13.143 1.00 17.87 2 GLU B N 1
ATOM 2227 C CA . GLU B 1 2 ? 18.488 36.312 12.434 1.00 18.45 2 GLU B CA 1
ATOM 2228 C C . GLU B 1 2 ? 19.554 35.748 13.370 1.00 18.31 2 GLU B C 1
ATOM 2229 O O . GLU B 1 2 ? 19.911 36.372 14.364 1.00 17.77 2 GLU B O 1
ATOM 2235 N N . PHE B 1 3 ? 20.003 34.529 13.086 1.00 18.22 3 PHE B N 1
ATOM 2236 C CA . PHE B 1 3 ? 21.048 33.889 13.886 1.00 18.37 3 PHE B CA 1
ATOM 2237 C C . PHE B 1 3 ? 22.360 34.669 14.046 1.00 19.21 3 PHE B C 1
ATOM 2238 O O . PHE B 1 3 ? 22.975 34.651 15.125 1.00 19.18 3 PHE B O 1
ATOM 2246 N N . ARG B 1 4 ? 22.787 35.337 12.981 1.00 19.83 4 ARG B N 1
ATOM 2247 C CA . ARG B 1 4 ? 24.018 36.116 12.993 1.00 20.82 4 ARG B CA 1
ATOM 2248 C C . ARG B 1 4 ? 23.865 37.243 14.019 1.00 20.72 4 ARG B C 1
ATOM 2249 O O . ARG B 1 4 ? 24.765 37.507 14.825 1.00 20.66 4 ARG B O 1
ATOM 2257 N N . GLN B 1 5 ? 22.707 37.893 13.990 1.00 20.57 5 GLN B N 1
ATOM 2258 C CA . GLN B 1 5 ? 22.405 38.957 14.938 1.00 20.67 5 GLN B CA 1
ATOM 2259 C C . GLN B 1 5 ? 22.576 38.465 16.381 1.00 20.35 5 GLN B C 1
ATOM 2260 O O . GLN B 1 5 ? 23.108 39.183 17.218 1.00 20.23 5 GLN B O 1
ATOM 2266 N N . LEU B 1 6 ? 22.138 37.241 16.664 1.00 20.23 6 LEU B N 1
ATOM 2267 C CA . LEU B 1 6 ? 22.234 36.667 18.017 1.00 20.69 6 LEU B CA 1
ATOM 2268 C C . LEU B 1 6 ? 23.662 36.421 18.522 1.00 20.67 6 LEU B C 1
ATOM 2269 O O . LEU B 1 6 ? 23.992 36.736 19.665 1.00 20.30 6 LEU B O 1
ATOM 2274 N N . LYS B 1 7 ? 24.499 35.836 17.677 1.00 21.03 7 LYS B N 1
ATOM 2275 C CA . LYS B 1 7 ? 25.861 35.499 18.075 1.00 21.34 7 LYS B CA 1
ATOM 2276 C C . LYS B 1 7 ? 26.681 36.772 18.280 1.00 20.87 7 LYS B C 1
ATOM 2277 O O . LYS B 1 7 ? 27.508 36.861 19.187 1.00 20.92 7 LYS B O 1
ATOM 2283 N N . TYR B 1 8 ? 26.419 37.768 17.450 1.00 20.14 8 TYR B N 1
ATOM 2284 C CA . TYR B 1 8 ? 27.087 39.049 17.565 1.00 20.46 8 TYR B CA 1
ATOM 2285 C C . TYR B 1 8 ? 26.714 39.749 18.887 1.00 19.92 8 TYR B C 1
ATOM 2286 O O . TYR B 1 8 ? 27.583 40.246 19.610 1.00 20.14 8 TYR B O 1
ATOM 2295 N N . PHE B 1 9 ? 25.424 39.772 19.196 1.00 19.44 9 PHE B N 1
ATOM 2296 C CA . PHE B 1 9 ? 24.916 40.408 20.408 1.00 19.14 9 PHE B CA 1
ATOM 2297 C C . PHE B 1 9 ? 25.499 39.777 21.672 1.00 19.07 9 PHE B C 1
ATOM 2298 O O . PHE B 1 9 ? 25.860 40.471 22.616 1.00 18.39 9 PHE B O 1
ATOM 2306 N N . ILE B 1 10 ? 25.590 38.456 21.690 1.00 19.18 10 ILE B N 1
ATOM 2307 C CA . ILE B 1 10 ? 26.182 37.765 22.834 1.00 19.62 10 ILE B CA 1
ATOM 2308 C C . ILE B 1 10 ? 27.654 38.156 23.010 1.00 20.07 10 ILE B C 1
ATOM 2309 O O . ILE B 1 10 ? 28.102 38.409 24.131 1.00 20.16 10 ILE B O 1
ATOM 2314 N N . ALA B 1 11 ? 28.394 38.213 21.903 1.00 20.20 11 ALA B N 1
ATOM 2315 C CA . ALA B 1 11 ? 29.810 38.558 21.948 1.00 20.86 11 ALA B CA 1
ATOM 2316 C C . ALA B 1 11 ? 29.995 40.016 22.400 1.00 21.31 11 ALA B C 1
ATOM 2317 O O . ALA B 1 11 ? 30.734 40.286 23.351 1.00 21.27 11 ALA B O 1
ATOM 2319 N N . VAL B 1 12 ? 29.329 40.946 21.715 1.00 21.76 12 VAL B N 1
ATOM 2320 C CA . VAL B 1 12 ? 29.289 42.338 22.143 1.00 22.15 12 VAL B CA 1
ATOM 2321 C C . VAL B 1 12 ? 28.985 42.454 23.637 1.00 22.65 12 VAL B C 1
ATOM 2322 O O . VAL B 1 12 ? 29.637 43.214 24.343 1.00 22.62 12 VAL B O 1
ATOM 2326 N N . ALA B 1 13 ? 28.020 41.677 24.121 1.00 23.17 13 ALA B N 1
ATOM 2327 C CA . ALA B 1 13 ? 27.598 41.748 25.517 1.00 23.54 13 ALA B CA 1
ATOM 2328 C C . ALA B 1 13 ? 28.625 41.154 26.464 1.00 23.97 13 ALA B C 1
ATOM 2329 O O . ALA B 1 13 ? 28.878 41.698 27.534 1.00 24.22 13 ALA B O 1
ATOM 2331 N N . GLU B 1 14 ? 29.229 40.041 26.074 1.00 24.61 14 GLU B N 1
ATOM 2332 C CA . GLU B 1 14 ? 30.161 39.354 26.962 1.00 25.14 14 GLU B CA 1
ATOM 2333 C C . GLU B 1 14 ? 31.508 40.076 27.021 1.00 25.27 14 GLU B C 1
ATOM 2334 O O . GLU B 1 14 ? 32.072 40.255 28.101 1.00 25.36 14 GLU B O 1
ATOM 2340 N N . ALA B 1 15 ? 32.011 40.495 25.863 1.00 25.17 15 ALA B N 1
ATOM 2341 C CA . ALA B 1 15 ? 33.269 41.237 25.791 1.00 25.36 15 ALA B CA 1
ATOM 2342 C C . ALA B 1 15 ? 33.171 42.582 26.522 1.00 25.17 15 ALA B C 1
ATOM 2343 O O . ALA B 1 15 ? 34.173 43.086 27.032 1.00 25.07 15 ALA B O 1
ATOM 2345 N N . GLY B 1 16 ? 31.965 43.150 26.564 1.00 24.88 16 GLY B N 1
ATOM 2346 C CA . GLY B 1 16 ? 31.715 44.418 27.232 1.00 24.79 16 GLY B CA 1
ATOM 2347 C C . GLY B 1 16 ? 32.456 45.582 26.608 1.00 24.51 16 GLY B C 1
ATOM 2348 O O . GLY B 1 16 ? 32.780 46.558 27.286 1.00 24.50 16 GLY B O 1
ATOM 2349 N N . ASN B 1 17 ? 32.695 45.488 25.307 1.00 24.27 17 ASN B N 1
ATOM 2350 C CA . ASN B 1 17 ? 33.509 46.461 24.596 1.00 24.21 17 ASN B CA 1
ATOM 2351 C C . ASN B 1 17 ? 33.582 46.061 23.132 1.00 24.07 17 ASN B C 1
ATOM 2352 O O . ASN B 1 17 ? 33.685 44.879 22.797 1.00 23.70 17 ASN B O 1
ATOM 2365 N N . ALA B 1 19 ? 35.819 46.739 20.499 1.00 22.98 19 ALA B N 1
ATOM 2366 C CA . ALA B 1 19 ? 37.073 46.183 19.941 1.00 23.18 19 ALA B CA 1
ATOM 2367 C C . ALA B 1 19 ? 37.265 44.731 20.368 1.00 23.14 19 ALA B C 1
ATOM 2368 O O . ALA B 1 19 ? 37.646 43.891 19.559 1.00 23.21 19 ALA B O 1
ATOM 2370 N N . ALA B 1 20 ? 37.055 44.448 21.649 1.00 23.14 20 ALA B N 1
ATOM 2371 C CA . ALA B 1 20 ? 37.155 43.082 22.160 1.00 23.22 20 ALA B CA 1
ATOM 2372 C C . ALA B 1 20 ? 36.183 42.111 21.482 1.00 23.15 20 ALA B C 1
ATOM 2373 O O . ALA B 1 20 ? 36.519 40.951 21.262 1.00 23.51 20 ALA B O 1
ATOM 2375 N N . ALA B 1 21 ? 34.984 42.582 21.155 1.00 22.99 21 ALA B N 1
ATOM 2376 C CA . ALA B 1 21 ? 33.999 41.762 20.454 1.00 22.67 21 ALA B CA 1
ATOM 2377 C C . ALA B 1 21 ? 34.471 41.430 19.026 1.00 22.51 21 ALA B C 1
ATOM 2378 O O . ALA B 1 21 ? 34.297 40.307 18.551 1.00 21.83 21 ALA B O 1
ATOM 2380 N N . ALA B 1 22 ? 35.079 42.407 18.357 1.00 22.53 22 ALA B N 1
ATOM 2381 C CA . ALA B 1 22 ? 35.613 42.212 17.005 1.00 22.85 22 ALA B CA 1
ATOM 2382 C C . ALA B 1 22 ? 36.668 41.098 16.974 1.00 23.14 22 ALA B C 1
ATOM 2383 O O . ALA B 1 22 ? 36.656 40.245 16.084 1.00 22.88 22 ALA B O 1
ATOM 2385 N N . LYS B 1 23 ? 37.574 41.130 17.953 1.00 23.72 23 LYS B N 1
ATOM 2386 C CA . LYS B 1 23 ? 38.622 40.120 18.135 1.00 24.06 23 LYS B CA 1
ATOM 2387 C C . LYS B 1 23 ? 38.022 38.716 18.207 1.00 24.12 23 LYS B C 1
ATOM 2388 O O . LYS B 1 23 ? 38.438 37.807 17.496 1.00 24.01 23 LYS B O 1
ATOM 2394 N N . ARG B 1 24 ? 37.041 38.556 19.083 1.00 24.55 24 ARG B N 1
ATOM 2395 C CA . ARG B 1 24 ? 36.337 37.290 19.260 1.00 24.82 24 ARG B CA 1
ATOM 2396 C C . ARG B 1 24 ? 35.559 36.857 18.010 1.00 24.96 24 ARG B C 1
ATOM 2397 O O . ARG B 1 24 ? 35.451 35.660 17.721 1.00 24.90 24 ARG B O 1
ATOM 2405 N N . LEU B 1 25 ? 35.032 37.827 17.265 1.00 25.05 25 LEU B N 1
ATOM 2406 C CA . LEU B 1 25 ? 34.198 37.526 16.104 1.00 25.33 25 LEU B CA 1
ATOM 2407 C C . LEU B 1 25 ? 34.970 37.393 14.785 1.00 25.60 25 LEU B C 1
ATOM 2408 O O . LEU B 1 25 ? 34.394 36.977 13.788 1.00 25.71 25 LEU B O 1
ATOM 2413 N N . HIS B 1 26 ? 36.266 37.708 14.797 1.00 26.00 26 HIS B N 1
ATOM 2414 C CA . HIS B 1 26 ? 37.114 37.689 13.591 1.00 26.39 26 HIS B CA 1
ATOM 2415 C C . HIS B 1 26 ? 36.568 38.641 12.520 1.00 26.72 26 HIS B C 1
ATOM 2416 O O . HIS B 1 26 ? 36.677 38.378 11.324 1.00 26.63 26 HIS B O 1
ATOM 2423 N N . VAL B 1 27 ? 36.020 39.767 12.962 1.00 27.26 27 VAL B N 1
ATOM 2424 C CA . VAL B 1 27 ? 35.265 40.657 12.088 1.00 27.77 27 VAL B CA 1
ATOM 2425 C C . VAL B 1 27 ? 35.546 42.124 12.429 1.00 28.13 27 VAL B C 1
ATOM 2426 O O . VAL B 1 27 ? 35.967 42.433 13.544 1.00 28.32 27 VAL B O 1
ATOM 2430 N N . SER B 1 28 ? 35.330 43.016 11.463 1.00 28.43 28 SER B N 1
ATOM 2431 C CA . SER B 1 28 ? 35.543 44.452 11.655 1.00 28.75 28 SER B CA 1
ATOM 2432 C C . SER B 1 28 ? 34.382 45.112 12.409 1.00 28.95 28 SER B C 1
ATOM 2433 O O . SER B 1 28 ? 33.349 44.489 12.631 1.00 28.78 28 SER B O 1
ATOM 2436 N N . GLN B 1 29 ? 34.559 46.384 12.767 1.00 29.32 29 GLN B N 1
ATOM 2437 C CA . GLN B 1 29 ? 33.553 47.175 13.493 1.00 29.70 29 GLN B CA 1
ATOM 2438 C C . GLN B 1 29 ? 32.212 47.415 12.763 1.00 29.60 29 GLN B C 1
ATOM 2439 O O . GLN B 1 29 ? 31.156 47.160 13.334 1.00 29.69 29 GLN B O 1
ATOM 2445 N N . PRO B 1 30 ? 32.240 47.902 11.523 1.00 29.55 30 PRO B N 1
ATOM 2446 C CA . PRO B 1 30 ? 31.003 48.303 10.825 1.00 29.50 30 PRO B CA 1
ATOM 2447 C C . PRO B 1 30 ? 29.941 47.213 10.577 1.00 29.30 30 PRO B C 1
ATOM 2448 O O . PRO B 1 30 ? 28.761 47.561 10.654 1.00 29.44 30 PRO B O 1
ATOM 2452 N N . PRO B 1 31 ? 30.308 45.982 10.216 1.00 28.87 31 PRO B N 1
ATOM 2453 C CA . PRO B 1 31 ? 29.323 44.898 10.142 1.00 28.65 31 PRO B CA 1
ATOM 2454 C C . PRO B 1 31 ? 28.647 44.627 11.494 1.00 28.40 31 PRO B C 1
ATOM 2455 O O . PRO B 1 31 ? 27.436 44.403 11.515 1.00 28.23 31 PRO B O 1
ATOM 2459 N N . ILE B 1 32 ? 29.404 44.666 12.593 1.00 28.04 32 ILE B N 1
ATOM 2460 C CA . ILE B 1 32 ? 28.842 44.386 13.914 1.00 28.01 32 ILE B CA 1
ATOM 2461 C C . ILE B 1 32 ? 27.747 45.398 14.203 1.00 27.79 32 ILE B C 1
ATOM 2462 O O . ILE B 1 32 ? 26.628 45.039 14.560 1.00 27.72 32 ILE B O 1
ATOM 2467 N N . THR B 1 33 ? 28.084 46.668 14.022 1.00 27.65 33 THR B N 1
ATOM 2468 C CA . THR B 1 33 ? 27.163 47.777 14.256 1.00 27.59 33 THR B CA 1
ATOM 2469 C C . THR B 1 33 ? 25.895 47.661 13.417 1.00 27.24 33 THR B C 1
ATOM 2470 O O . THR B 1 33 ? 24.804 47.962 13.900 1.00 27.54 33 THR B O 1
ATOM 2474 N N . ARG B 1 34 ? 26.041 47.220 12.169 1.00 26.87 34 ARG B N 1
ATOM 2475 C CA . ARG B 1 34 ? 24.907 47.024 11.262 1.00 26.60 34 ARG B CA 1
ATOM 2476 C C . ARG B 1 34 ? 23.962 45.927 11.767 1.00 25.91 34 ARG B C 1
ATOM 2477 O O . ARG B 1 34 ? 22.741 46.072 11.714 1.00 25.47 34 ARG B O 1
ATOM 2485 N N . GLN B 1 35 ? 24.536 44.825 12.241 1.00 25.45 35 GLN B N 1
ATOM 2486 C CA . GLN B 1 35 ? 23.750 43.704 12.755 1.00 24.73 35 GLN B CA 1
ATOM 2487 C C . GLN B 1 35 ? 23.009 44.101 14.027 1.00 24.77 35 GLN B C 1
ATOM 2488 O O . GLN B 1 35 ? 21.860 43.714 14.246 1.00 24.45 35 GLN B O 1
ATOM 2502 N N . GLN B 1 37 ? 21.843 47.304 14.807 1.00 23.00 37 GLN B N 1
ATOM 2503 C CA . GLN B 1 37 ? 20.704 48.189 14.466 1.00 23.07 37 GLN B CA 1
ATOM 2504 C C . GLN B 1 37 ? 19.572 47.383 13.850 1.00 22.67 37 GLN B C 1
ATOM 2505 O O . GLN B 1 37 ? 18.395 47.680 14.060 1.00 22.79 37 GLN B O 1
ATOM 2511 N N . ALA B 1 38 ? 19.930 46.398 13.038 1.00 21.98 38 ALA B N 1
ATOM 2512 C CA . ALA B 1 38 ? 18.939 45.542 12.422 1.00 21.63 38 ALA B CA 1
ATOM 2513 C C . ALA B 1 38 ? 18.216 44.715 13.482 1.00 20.92 38 ALA B C 1
ATOM 2514 O O . ALA B 1 38 ? 16.996 44.606 13.450 1.00 20.57 38 ALA B O 1
ATOM 2516 N N . LEU B 1 39 ? 18.967 44.166 14.434 1.00 20.56 39 LEU B N 1
ATOM 2517 C CA . LEU B 1 39 ? 18.390 43.383 15.530 1.00 20.17 39 LEU B CA 1
ATOM 2518 C C . LEU B 1 39 ? 17.449 44.239 16.397 1.00 19.77 39 LEU B C 1
ATOM 2519 O O . LEU B 1 39 ? 16.334 43.840 16.692 1.00 18.82 39 LEU B O 1
ATOM 2524 N N . GLU B 1 40 ? 17.905 45.418 16.812 1.00 19.85 40 GLU B N 1
ATOM 2525 C CA . GLU B 1 40 ? 17.051 46.340 17.577 1.00 20.21 40 GLU B CA 1
ATOM 2526 C C . GLU B 1 40 ? 15.789 46.750 16.797 1.00 20.27 40 GLU B C 1
ATOM 2527 O O . GLU B 1 40 ? 14.729 46.933 17.382 1.00 19.86 40 GLU B O 1
ATOM 2533 N N . ALA B 1 41 ? 15.893 46.872 15.478 1.00 20.91 41 ALA B N 1
ATOM 2534 C CA . ALA B 1 41 ? 14.732 47.241 14.662 1.00 20.83 41 ALA B CA 1
ATOM 2535 C C . ALA B 1 41 ? 13.690 46.119 14.612 1.00 20.91 41 ALA B C 1
ATOM 2536 O O . ALA B 1 41 ? 12.492 46.382 14.750 1.00 20.68 41 ALA B O 1
ATOM 2538 N N . ASP B 1 42 ? 14.135 44.872 14.420 1.00 20.72 42 ASP B N 1
ATOM 2539 C CA . ASP B 1 42 ? 13.200 43.740 14.380 1.00 20.76 42 ASP B CA 1
ATOM 2540 C C . ASP B 1 42 ? 12.449 43.558 15.693 1.00 20.01 42 ASP B C 1
ATOM 2541 O O . ASP B 1 42 ? 11.240 43.326 15.692 1.00 19.50 42 ASP B O 1
ATOM 2546 N N . LEU B 1 43 ? 13.171 43.626 16.807 1.00 19.42 43 LEU B N 1
ATOM 2547 C CA . LEU B 1 43 ? 12.565 43.460 18.127 1.00 19.14 43 LEU B CA 1
ATOM 2548 C C . LEU B 1 43 ? 11.719 44.658 18.499 1.00 18.83 43 LEU B C 1
ATOM 2549 O O . LEU B 1 43 ? 10.735 44.529 19.232 1.00 18.77 43 LEU B O 1
ATOM 2554 N N . GLY B 1 44 ? 12.108 45.820 17.987 1.00 18.72 44 GLY B N 1
ATOM 2555 C CA . GLY B 1 44 ? 11.455 47.073 18.311 1.00 18.58 44 GLY B CA 1
ATOM 2556 C C . GLY B 1 44 ? 11.813 47.522 19.716 1.00 18.49 44 GLY B C 1
ATOM 2557 O O . GLY B 1 44 ? 10.979 48.101 20.407 1.00 18.54 44 GLY B O 1
ATOM 2558 N N . VAL B 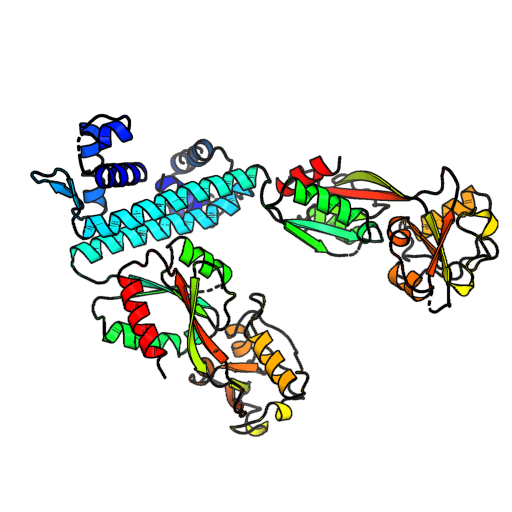1 45 ? 13.044 47.225 20.140 1.00 18.12 45 VAL B N 1
ATOM 2559 C CA . VAL B 1 45 ? 13.549 47.646 21.439 1.00 18.06 45 VAL B CA 1
ATOM 2560 C C . VAL B 1 45 ? 15.027 48.001 21.345 1.00 17.76 45 VAL B C 1
ATOM 2561 O O . VAL B 1 45 ? 15.743 47.512 20.466 1.00 18.06 45 VAL B O 1
ATOM 2565 N N . VAL B 1 46 ? 15.480 48.856 22.253 1.00 17.23 46 VAL B N 1
ATOM 2566 C CA . VAL B 1 46 ? 16.887 49.183 22.353 1.00 17.02 46 VAL B CA 1
ATOM 2567 C C . VAL B 1 46 ? 17.494 48.236 23.362 1.00 17.07 46 VAL B C 1
ATOM 2568 O O . VAL B 1 46 ? 16.996 48.087 24.479 1.00 17.85 46 VAL B O 1
ATOM 2572 N N . LEU B 1 47 ? 18.571 47.590 22.945 1.00 16.83 47 LEU B N 1
ATOM 2573 C CA . LEU B 1 47 ? 19.270 46.589 23.737 1.00 16.61 47 LEU B CA 1
ATOM 2574 C C . LEU B 1 47 ? 20.571 47.109 24.338 1.00 16.72 47 LEU B C 1
ATOM 2575 O O . LEU B 1 47 ? 21.006 46.639 25.382 1.00 16.12 47 LEU B O 1
ATOM 2580 N N . LEU B 1 48 ? 21.199 48.064 23.657 1.00 17.14 48 LEU B N 1
ATOM 2581 C CA . LEU B 1 48 ? 22.544 48.500 24.024 1.00 17.98 48 LEU B CA 1
ATOM 2582 C C . LEU B 1 48 ? 22.625 49.990 24.298 1.00 18.50 48 LEU B C 1
ATOM 2583 O O . LEU B 1 48 ? 21.826 50.764 23.780 1.00 18.53 48 LEU B O 1
ATOM 2588 N N . GLU B 1 49 ? 23.601 50.366 25.120 1.00 19.40 49 GLU B N 1
ATOM 2589 C CA . GLU B 1 49 ? 23.882 51.758 25.464 1.00 20.53 49 GLU B CA 1
ATOM 2590 C C . GLU B 1 49 ? 25.396 51.944 25.471 1.00 21.12 49 GLU B C 1
ATOM 2591 O O . GLU B 1 49 ? 26.131 50.968 25.652 1.00 20.85 49 GLU B O 1
ATOM 2597 N N . ARG B 1 50 ? 25.862 53.178 25.249 1.00 22.17 50 ARG B N 1
ATOM 2598 C CA . ARG B 1 50 ? 27.288 53.512 25.403 1.00 23.01 50 ARG B CA 1
ATOM 2599 C C . ARG B 1 50 ? 27.517 54.295 26.702 1.00 22.97 50 ARG B C 1
ATOM 2600 O O . ARG B 1 50 ? 26.583 54.858 27.279 1.00 22.82 50 ARG B O 1
ATOM 2608 N N . SER B 1 51 ? 28.767 54.296 27.156 1.00 23.03 51 SER B N 1
ATOM 2609 C CA . SER B 1 51 ? 29.209 55.066 28.315 1.00 23.16 51 SER B CA 1
ATOM 2610 C C . SER B 1 51 ? 30.734 55.058 28.300 1.00 23.00 51 SER B C 1
ATOM 2611 O O . SER B 1 51 ? 31.332 54.566 27.344 1.00 23.06 51 SER B O 1
ATOM 2614 N N . HIS B 1 52 ? 31.357 55.592 29.349 1.00 22.82 52 HIS B N 1
ATOM 2615 C CA . HIS B 1 52 ? 32.820 55.602 29.466 1.00 22.74 52 HIS B CA 1
ATOM 2616 C C . HIS B 1 52 ? 33.364 54.169 29.476 1.00 22.23 52 HIS B C 1
ATOM 2617 O O . HIS B 1 52 ? 34.433 53.889 28.936 1.00 21.97 52 HIS B O 1
ATOM 2624 N N . ARG B 1 53 ? 32.596 53.271 30.084 1.00 21.85 53 ARG B N 1
ATOM 2625 C CA . ARG B 1 53 ? 32.936 51.855 30.190 1.00 21.55 53 ARG B CA 1
ATOM 2626 C C . ARG B 1 53 ? 32.857 51.070 28.886 1.00 21.50 53 ARG B C 1
ATOM 2627 O O . ARG B 1 53 ? 33.383 49.961 28.798 1.00 21.56 53 ARG B O 1
ATOM 2635 N N . GLY B 1 54 ? 32.171 51.620 27.890 1.00 21.23 54 GLY B N 1
ATOM 2636 C CA . GLY B 1 54 ? 31.945 50.911 26.646 1.00 21.18 54 GLY B CA 1
ATOM 2637 C C . GLY B 1 54 ? 30.482 50.496 26.535 1.00 20.99 54 GLY B C 1
ATOM 2638 O O . GLY B 1 54 ? 29.585 51.320 26.710 1.00 21.00 54 GLY B O 1
ATOM 2639 N N . ILE B 1 55 ? 30.239 49.212 26.293 1.00 20.57 55 ILE B N 1
ATOM 2640 C CA . ILE B 1 55 ? 28.883 48.730 26.032 1.00 20.48 55 ILE B CA 1
ATOM 2641 C C . ILE B 1 55 ? 28.165 48.291 27.299 1.00 19.68 55 ILE B C 1
ATOM 2642 O O . ILE B 1 55 ? 28.750 47.655 28.181 1.00 19.73 55 ILE B O 1
ATOM 2647 N N . GLU B 1 56 ? 26.897 48.673 27.388 1.00 18.63 56 GLU B N 1
ATOM 2648 C CA . GLU B 1 56 ? 26.044 48.311 28.510 1.00 17.93 56 GLU B CA 1
ATOM 2649 C C . GLU B 1 56 ? 24.705 47.853 27.976 1.00 16.93 56 GLU B C 1
ATOM 2650 O O . GLU B 1 56 ? 24.283 48.296 26.920 1.00 16.01 56 GLU B O 1
ATOM 2656 N N . LEU B 1 57 ? 24.050 46.957 28.698 1.00 16.04 57 LEU B N 1
ATOM 2657 C CA . LEU B 1 57 ? 22.750 46.471 28.274 1.00 15.96 57 LEU B CA 1
ATOM 2658 C C . LEU B 1 57 ? 21.622 47.120 29.087 1.00 15.30 57 LEU B C 1
ATOM 2659 O O . LEU B 1 57 ? 21.734 47.327 30.300 1.00 14.52 57 LEU B O 1
ATOM 2664 N N . THR B 1 58 ? 20.540 47.444 28.392 1.00 14.35 58 THR B N 1
ATOM 2665 C CA . THR B 1 58 ? 19.310 47.865 29.031 1.00 13.57 58 THR B CA 1
ATOM 2666 C C . THR B 1 58 ? 18.634 46.644 29.656 1.00 12.84 58 THR B C 1
ATOM 2667 O O . THR B 1 58 ? 19.111 45.505 29.536 1.00 12.41 58 THR B O 1
ATOM 2671 N N . ALA B 1 59 ? 17.492 46.878 30.293 1.00 12.66 59 ALA B N 1
ATOM 2672 C CA . ALA B 1 59 ? 16.706 45.797 30.859 1.00 11.91 59 ALA B CA 1
ATOM 2673 C C . ALA B 1 59 ? 16.295 44.866 29.721 1.00 11.54 59 ALA B C 1
ATOM 2674 O O . ALA B 1 59 ? 16.404 43.644 29.839 1.00 11.28 59 ALA B O 1
ATOM 2676 N N . ALA B 1 60 ? 15.836 45.445 28.609 1.00 10.87 60 ALA B N 1
ATOM 2677 C CA . ALA B 1 60 ? 15.490 44.648 27.420 1.00 10.40 60 ALA B CA 1
ATOM 2678 C C . ALA B 1 60 ? 16.684 43.818 26.932 1.00 9.85 60 ALA B C 1
ATOM 2679 O O . ALA B 1 60 ? 16.531 42.634 26.577 1.00 8.72 60 ALA B O 1
ATOM 2681 N N . GLY B 1 61 ? 17.867 44.438 26.925 1.00 9.26 61 GLY B N 1
ATOM 2682 C CA . GLY B 1 61 ? 19.094 43.767 26.503 1.00 9.26 61 GLY B CA 1
ATOM 2683 C C . GLY B 1 61 ? 19.451 42.556 27.364 1.00 8.92 61 GLY B C 1
ATOM 2684 O O . GLY B 1 61 ? 19.830 41.512 26.868 1.00 8.27 61 GLY B O 1
ATOM 2685 N N . HIS B 1 62 ? 19.314 42.711 28.672 1.00 9.28 62 HIS B N 1
ATOM 2686 C CA . HIS B 1 62 ? 19.655 41.659 29.618 1.00 8.91 62 HIS B CA 1
ATOM 2687 C C . HIS B 1 62 ? 18.705 40.487 29.450 1.00 9.12 62 HIS B C 1
ATOM 2688 O O . HIS B 1 62 ? 19.134 39.352 29.392 1.00 9.71 62 HIS B O 1
ATOM 2695 N N . ALA B 1 63 ? 17.414 40.765 29.305 1.00 9.24 63 ALA B N 1
ATOM 2696 C CA . ALA B 1 63 ? 16.442 39.709 29.069 1.00 8.88 63 ALA B CA 1
ATOM 2697 C C . ALA B 1 63 ? 16.716 38.992 27.739 1.00 9.08 63 ALA B C 1
ATOM 2698 O O . ALA B 1 63 ? 16.635 37.775 27.672 1.00 9.18 63 ALA B O 1
ATOM 2700 N N . PHE B 1 64 ? 17.053 39.734 26.690 1.00 9.23 64 PHE B N 1
ATOM 2701 C CA . PHE B 1 64 ? 17.340 39.128 25.403 1.00 9.65 64 PHE B CA 1
ATOM 2702 C C . PHE B 1 64 ? 18.646 38.351 25.409 1.00 10.26 64 PHE B C 1
ATOM 2703 O O . PHE B 1 64 ? 18.780 37.364 24.687 1.00 9.93 64 PHE B O 1
ATOM 2711 N N . LEU B 1 65 ? 19.610 38.796 26.208 1.00 10.97 65 LEU B N 1
ATOM 2712 C CA . LEU B 1 65 ? 20.893 38.104 26.281 1.00 11.17 65 LEU B CA 1
ATOM 2713 C C . LEU B 1 65 ? 20.718 36.657 26.729 1.00 10.94 65 LEU B C 1
ATOM 2714 O O . LEU B 1 65 ? 21.365 35.767 26.188 1.00 10.26 65 LEU B O 1
ATOM 2719 N N . GLU B 1 66 ? 19.853 36.420 27.713 1.00 11.56 66 GLU B N 1
ATOM 2720 C CA . GLU B 1 66 ? 19.685 35.065 28.242 1.00 11.96 66 GLU B CA 1
ATOM 2721 C C . GLU B 1 66 ? 19.000 34.194 27.199 1.00 11.53 66 GLU B C 1
ATOM 2722 O O . GLU B 1 66 ? 19.381 33.050 26.991 1.00 11.07 66 GLU B O 1
ATOM 2728 N N . ASP B 1 67 ? 17.990 34.741 26.540 1.00 11.31 67 ASP B N 1
ATOM 2729 C CA . ASP B 1 67 ? 17.292 34.018 25.474 1.00 11.46 67 ASP B CA 1
ATOM 2730 C C . ASP B 1 67 ? 18.162 33.748 24.234 1.00 11.81 67 ASP B C 1
ATOM 2731 O O . ASP B 1 67 ? 18.105 32.667 23.642 1.00 11.01 67 ASP B O 1
ATOM 2736 N N . ALA B 1 68 ? 18.952 34.738 23.836 1.00 12.24 68 ALA B N 1
ATOM 2737 C CA . ALA B 1 68 ? 19.839 34.572 22.689 1.00 12.65 68 ALA B CA 1
ATOM 2738 C C . ALA B 1 68 ? 20.775 33.386 22.934 1.00 13.09 68 ALA B C 1
ATOM 2739 O O . ALA B 1 68 ? 21.025 32.596 22.026 1.00 13.04 68 ALA B O 1
ATOM 2741 N N . ARG B 1 69 ? 21.263 33.254 24.165 1.00 13.54 69 ARG B N 1
ATOM 2742 C CA . ARG B 1 69 ? 22.125 32.135 24.541 1.00 14.29 69 ARG B CA 1
ATOM 2743 C C . ARG B 1 69 ? 21.407 30.791 24.511 1.00 14.64 69 ARG B C 1
ATOM 2744 O O . ARG B 1 69 ? 21.966 29.799 24.052 1.00 14.77 69 ARG B O 1
ATOM 2752 N N . ARG B 1 70 ? 20.205 30.737 25.074 1.00 15.35 70 ARG B N 1
ATOM 2753 C CA . ARG B 1 70 ? 19.408 29.510 25.056 1.00 16.23 70 ARG B CA 1
ATOM 2754 C C . ARG B 1 70 ? 19.010 29.121 23.612 1.00 15.90 70 ARG B C 1
ATOM 2755 O O . ARG B 1 70 ? 18.886 27.935 23.300 1.00 16.13 70 ARG B O 1
ATOM 2763 N N . ILE B 1 71 ? 18.847 30.110 22.735 1.00 14.93 71 ILE B N 1
ATOM 2764 C CA . ILE B 1 71 ? 18.466 29.853 21.347 1.00 15.18 71 ILE B CA 1
ATOM 2765 C C . ILE B 1 71 ? 19.603 29.235 20.519 1.00 15.68 71 ILE B C 1
ATOM 2766 O O . ILE B 1 71 ? 19.384 28.277 19.763 1.00 15.54 71 ILE B O 1
ATOM 2771 N N . LEU B 1 72 ? 20.805 29.783 20.648 1.00 16.05 72 LEU B N 1
ATOM 2772 C CA . LEU B 1 72 ? 21.959 29.215 19.957 1.00 16.87 72 LEU B CA 1
ATOM 2773 C C . LEU B 1 72 ? 22.376 27.886 20.584 1.00 16.99 72 LEU B C 1
ATOM 2774 O O . LEU B 1 72 ? 22.899 27.015 19.907 1.00 16.96 72 LEU B O 1
ATOM 2779 N N . GLU B 1 73 ? 22.173 27.747 21.886 1.00 17.31 73 GLU B N 1
ATOM 2780 C CA . GLU B 1 73 ? 22.475 26.493 22.564 1.00 17.82 73 GLU B CA 1
ATOM 2781 C C . GLU B 1 73 ? 21.547 25.392 22.018 1.00 17.36 73 GLU B C 1
ATOM 2782 O O . GLU B 1 73 ? 22.006 24.308 21.684 1.00 17.05 73 GLU B O 1
ATOM 2788 N N . LEU B 1 74 ? 20.255 25.699 21.908 1.00 16.59 74 LEU B N 1
ATOM 2789 C CA . LEU B 1 74 ? 19.267 24.747 21.418 1.00 16.60 74 LEU B CA 1
ATOM 2790 C C . LEU B 1 74 ? 19.480 24.452 19.930 1.00 16.91 74 LEU B C 1
ATOM 2791 O O . LEU B 1 74 ? 19.376 23.302 19.510 1.00 16.28 74 LEU B O 1
ATOM 2796 N N . ALA B 1 75 ? 19.788 25.486 19.144 1.00 17.36 75 ALA B N 1
ATOM 2797 C CA . ALA B 1 75 ? 20.039 25.317 17.711 1.00 17.71 75 ALA B CA 1
ATOM 2798 C C . ALA B 1 75 ? 21.239 24.411 17.484 1.00 18.15 75 ALA B C 1
ATOM 2799 O O . ALA B 1 75 ? 21.184 23.484 16.678 1.00 18.04 75 ALA B O 1
ATOM 2801 N N . GLY B 1 76 ? 22.331 24.700 18.182 1.00 18.44 76 GLY B N 1
ATOM 2802 C CA . GLY B 1 76 ? 23.529 23.889 18.089 1.00 18.77 76 GLY B CA 1
ATOM 2803 C C . GLY B 1 76 ? 23.245 22.432 18.436 1.00 19.28 76 GLY B C 1
ATOM 2804 O O . GLY B 1 76 ? 23.692 21.528 17.743 1.00 18.76 76 GLY B O 1
ATOM 2805 N N . ARG B 1 77 ? 22.478 22.202 19.498 1.00 19.79 77 ARG B N 1
ATOM 2806 C CA . ARG B 1 77 ? 22.198 20.844 19.942 1.00 20.43 77 ARG B CA 1
ATOM 2807 C C . ARG B 1 77 ? 21.217 20.149 19.021 1.00 20.16 77 ARG B C 1
ATOM 2808 O O . ARG B 1 77 ? 21.225 18.925 18.906 1.00 20.05 77 ARG B O 1
ATOM 2816 N N . SER B 1 78 ? 20.379 20.929 18.357 1.00 19.93 78 SER B N 1
ATOM 2817 C CA . SER B 1 78 ? 19.420 20.374 17.419 1.00 20.18 78 SER B CA 1
ATOM 2818 C C . SER B 1 78 ? 20.121 19.944 16.130 1.00 20.35 78 SER B C 1
ATOM 2819 O O . SER B 1 78 ? 19.732 18.960 15.500 1.00 20.45 78 SER B O 1
ATOM 2822 N N . GLY B 1 79 ? 21.154 20.682 15.745 1.00 20.38 79 GLY B N 1
ATOM 2823 C CA . GLY B 1 79 ? 21.965 20.314 14.602 1.00 20.23 79 GLY B CA 1
ATOM 2824 C C . GLY B 1 79 ? 22.605 18.960 14.846 1.00 20.49 79 GLY B C 1
ATOM 2825 O O . GLY B 1 79 ? 22.589 18.078 13.977 1.00 20.12 79 GLY B O 1
ATOM 2826 N N . ASP B 1 80 ? 23.152 18.788 16.045 1.00 20.48 80 ASP B N 1
ATOM 2827 C CA . ASP B 1 80 ? 23.825 17.549 16.423 1.00 20.89 80 ASP B CA 1
ATOM 2828 C C . ASP B 1 80 ? 22.881 16.352 16.405 1.00 20.97 80 ASP B C 1
ATOM 2829 O O . ASP B 1 80 ? 23.232 15.268 15.923 1.00 20.58 80 ASP B O 1
ATOM 2834 N N . ARG B 1 81 ? 21.689 16.572 16.950 1.00 21.13 81 ARG B N 1
ATOM 2835 C CA . ARG B 1 81 ? 20.632 15.567 16.995 1.00 21.49 81 ARG B CA 1
ATOM 2836 C C . ARG B 1 81 ? 20.270 15.070 15.588 1.00 21.37 81 ARG B C 1
ATOM 2837 O O . ARG B 1 81 ? 19.990 13.883 15.404 1.00 21.10 81 ARG B O 1
ATOM 2845 N N . SER B 1 82 ? 20.283 15.973 14.602 1.00 21.08 82 SER B N 1
ATOM 2846 C CA . SER B 1 82 ? 19.955 15.619 13.214 1.00 21.05 82 SER B CA 1
ATOM 2847 C C . SER B 1 82 ? 21.085 14.843 12.542 1.00 20.84 82 SER B C 1
ATOM 2848 O O . SER B 1 82 ? 20.837 13.922 11.784 1.00 21.35 82 SER B O 1
ATOM 2851 N N . ARG B 1 83 ? 22.325 15.239 12.795 1.00 20.72 83 ARG B N 1
ATOM 2852 C CA . ARG B 1 83 ? 23.474 14.544 12.237 1.00 20.55 83 ARG B CA 1
ATOM 2853 C C . ARG B 1 83 ? 23.619 13.183 12.900 1.00 20.53 83 ARG B C 1
ATOM 2854 O O . ARG B 1 83 ? 23.992 12.210 12.259 1.00 20.42 83 ARG B O 1
ATOM 2862 N N . ALA B 1 84 ? 23.300 13.109 14.187 1.00 20.66 84 ALA B N 1
ATOM 2863 C CA . ALA B 1 84 ? 23.419 11.859 14.908 1.00 20.67 84 ALA B CA 1
ATOM 2864 C C . ALA B 1 84 ? 22.426 10.862 14.327 1.00 20.95 84 ALA B C 1
ATOM 2865 O O . ALA B 1 84 ? 22.724 9.674 14.191 1.00 20.46 84 ALA B O 1
ATOM 2867 N N . ALA B 1 85 ? 21.254 11.366 13.959 1.00 21.09 85 ALA B N 1
ATOM 2868 C CA . ALA B 1 85 ? 20.206 10.527 13.407 1.00 21.25 85 ALA B CA 1
ATOM 2869 C C . ALA B 1 85 ? 20.526 10.058 11.984 1.00 21.12 85 ALA B C 1
ATOM 2870 O O . ALA B 1 85 ? 20.096 8.970 11.601 1.00 20.58 85 ALA B O 1
ATOM 2872 N N . ALA B 1 86 ? 21.276 10.858 11.222 1.00 20.75 86 ALA B N 1
ATOM 2873 C CA . ALA B 1 86 ? 21.723 10.451 9.884 1.00 21.12 86 ALA B CA 1
ATOM 2874 C C . ALA B 1 86 ? 22.738 9.321 10.016 1.00 20.93 86 ALA B C 1
ATOM 2875 O O . ALA B 1 86 ? 22.671 8.340 9.292 1.00 21.50 86 ALA B O 1
ATOM 2877 N N . ARG B 1 87 ? 23.650 9.453 10.976 1.00 20.74 87 ARG B N 1
ATOM 2878 C CA . ARG B 1 87 ? 24.714 8.475 11.197 1.00 20.44 87 ARG B CA 1
ATOM 2879 C C . ARG B 1 87 ? 24.231 7.170 11.840 1.00 19.95 87 ARG B C 1
ATOM 2880 O O . ARG B 1 87 ? 24.949 6.171 11.847 1.00 19.73 87 ARG B O 1
ATOM 2888 N N . GLY B 1 88 ? 23.020 7.174 12.384 1.00 19.37 88 GLY B N 1
ATOM 2889 C CA . GLY B 1 88 ? 22.525 6.029 13.128 1.00 18.73 88 GLY B CA 1
ATOM 2890 C C . GLY B 1 88 ? 23.154 5.904 14.510 1.00 18.18 88 GLY B C 1
ATOM 2891 O O . GLY B 1 88 ? 23.192 4.813 15.083 1.00 17.63 88 GLY B O 1
ATOM 2892 N N . ASP B 1 89 ? 23.667 7.015 15.042 1.00 17.64 89 ASP B N 1
ATOM 2893 C CA . ASP B 1 89 ? 24.217 7.041 16.401 1.00 17.15 89 ASP B CA 1
ATOM 2894 C C . ASP B 1 89 ? 23.082 6.956 17.419 1.00 16.40 89 ASP B C 1
ATOM 2895 O O . ASP B 1 89 ? 23.299 6.558 18.560 1.00 16.53 89 ASP B O 1
ATOM 2900 N N . VAL B 1 90 ? 21.885 7.373 17.010 1.00 15.68 90 VAL B N 1
ATOM 2901 C CA . VAL B 1 90 ? 20.699 7.364 17.869 1.00 15.41 90 VAL B CA 1
ATOM 2902 C C . VAL B 1 90 ? 19.555 6.747 17.090 1.00 15.01 90 VAL B C 1
ATOM 2903 O O . VAL B 1 90 ? 19.634 6.614 15.877 1.00 15.40 90 VAL B O 1
ATOM 2907 N N . GLY B 1 91 ? 18.487 6.396 17.790 1.00 14.69 91 GLY B N 1
ATOM 2908 C CA . GLY B 1 91 ? 17.343 5.740 17.189 1.00 14.42 91 GLY B CA 1
ATOM 2909 C C . GLY B 1 91 ? 16.960 4.504 17.991 1.00 14.04 91 GLY B C 1
ATOM 2910 O O . GLY B 1 91 ? 17.727 4.035 18.837 1.00 13.48 91 GLY B O 1
ATOM 2911 N N . GLU B 1 92 ? 15.751 4.009 17.755 1.00 13.72 92 GLU B N 1
ATOM 2912 C CA . GLU B 1 92 ? 15.304 2.768 18.357 1.00 13.74 92 GLU B CA 1
ATOM 2913 C C . GLU B 1 92 ? 15.196 1.652 17.312 1.00 12.81 92 GLU B C 1
ATOM 2914 O O . GLU B 1 92 ? 14.342 1.705 16.438 1.00 12.82 92 GLU B O 1
ATOM 2920 N N . LEU B 1 93 ? 16.074 0.658 17.420 1.00 11.90 93 LEU B N 1
ATOM 2921 C CA . LEU B 1 93 ? 16.031 -0.535 16.582 1.00 11.22 93 LEU B CA 1
ATOM 2922 C C . LEU B 1 93 ? 14.898 -1.449 17.047 1.00 10.79 93 LEU B C 1
ATOM 2923 O O . LEU B 1 93 ? 14.907 -1.951 18.176 1.00 10.34 93 LEU B O 1
ATOM 2928 N N . SER B 1 94 ? 13.908 -1.632 16.184 1.00 10.25 94 SER B N 1
ATOM 2929 C CA . SER B 1 94 ? 12.792 -2.542 16.428 1.00 9.66 94 SER B CA 1
ATOM 2930 C C . SER B 1 94 ? 13.170 -3.942 15.933 1.00 8.96 94 SER B C 1
ATOM 2931 O O . SER B 1 94 ? 13.360 -4.168 14.713 1.00 8.73 94 SER B O 1
ATOM 2934 N N . VAL B 1 95 ? 13.289 -4.860 16.895 1.00 7.72 95 VAL B N 1
ATOM 2935 C CA . VAL B 1 95 ? 13.728 -6.231 16.684 1.00 6.86 95 VAL B CA 1
ATOM 2936 C C . VAL B 1 95 ? 12.592 -7.187 16.969 1.00 6.75 95 VAL B C 1
ATOM 2937 O O . VAL B 1 95 ? 11.860 -7.023 17.941 1.00 6.53 95 VAL B O 1
ATOM 2941 N N . ALA B 1 96 ? 12.434 -8.185 16.110 1.00 6.90 96 ALA B N 1
ATOM 2942 C CA . ALA B 1 96 ? 11.450 -9.240 16.332 1.00 6.58 96 ALA B CA 1
ATOM 2943 C C . ALA B 1 96 ? 12.209 -10.548 16.384 1.00 6.76 96 ALA B C 1
ATOM 2944 O O . ALA B 1 96 ? 13.300 -10.663 15.829 1.00 6.27 96 ALA B O 1
ATOM 2946 N N . TYR B 1 97 ? 11.627 -11.539 17.035 1.00 7.04 97 TYR B N 1
ATOM 2947 C CA . TYR B 1 97 ? 12.305 -12.800 17.230 1.00 7.26 97 TYR B CA 1
ATOM 2948 C C . TYR B 1 97 ? 11.262 -13.896 17.317 1.00 7.90 97 TYR B C 1
ATOM 2949 O O . TYR B 1 97 ? 10.091 -13.653 17.670 1.00 7.44 97 TYR B O 1
ATOM 2958 N N . PHE B 1 98 ? 11.690 -15.094 16.951 1.00 8.62 98 PHE B N 1
ATOM 2959 C CA . PHE B 1 98 ? 10.881 -16.288 17.076 1.00 9.81 98 PHE B CA 1
ATOM 2960 C C . PHE B 1 98 ? 11.819 -17.409 17.460 1.00 9.59 98 PHE B C 1
ATOM 2961 O O . PHE B 1 98 ? 12.901 -17.528 16.897 1.00 10.17 98 PHE B O 1
ATOM 2969 N N . GLY B 1 99 ? 11.421 -18.216 18.427 1.00 9.90 99 GLY B N 1
ATOM 2970 C CA . GLY B 1 99 ? 12.195 -19.382 18.792 1.00 10.17 99 GLY B CA 1
ATOM 2971 C C . GLY B 1 99 ? 13.356 -19.044 19.712 1.00 9.42 99 GLY B C 1
ATOM 2972 O O . GLY B 1 99 ? 13.453 -17.934 20.208 1.00 10.33 99 GLY B O 1
ATOM 2973 N N . THR B 1 100 ? 14.292 -19.962 19.842 1.00 8.93 100 THR B N 1
ATOM 2974 C CA . THR B 1 100 ? 15.309 -19.869 20.890 1.00 9.21 100 THR B CA 1
ATOM 2975 C C . THR B 1 100 ? 16.499 -18.929 20.816 1.00 8.84 100 THR B C 1
ATOM 2976 O O . THR B 1 100 ? 17.243 -18.863 21.790 1.00 9.86 100 THR B O 1
ATOM 2980 N N . PRO B 1 101 ? 16.771 -18.247 19.713 1.00 8.86 101 PRO B N 1
ATOM 2981 C CA . PRO B 1 101 ? 17.879 -17.278 19.727 1.00 8.37 101 PRO B CA 1
ATOM 2982 C C . PRO B 1 101 ? 17.746 -16.219 20.804 1.00 8.04 101 PRO B C 1
ATOM 2983 O O . PRO B 1 101 ? 18.750 -15.614 21.175 1.00 8.32 101 PRO B O 1
ATOM 2987 N N . ILE B 1 102 ? 16.529 -16.001 21.289 1.00 7.36 102 ILE B N 1
ATOM 2988 C CA . ILE B 1 102 ? 16.276 -15.017 22.306 1.00 7.93 102 ILE B CA 1
ATOM 2989 C C . ILE B 1 102 ? 16.966 -15.370 23.637 1.00 8.79 102 ILE B C 1
ATOM 2990 O O . ILE B 1 102 ? 17.208 -14.488 24.442 1.00 7.17 102 ILE B O 1
ATOM 2995 N N . TYR B 1 103 ? 17.325 -16.646 23.828 1.00 9.93 103 TYR B N 1
ATOM 2996 C CA . TYR B 1 103 ? 17.902 -17.111 25.105 1.00 11.20 103 TYR B CA 1
ATOM 2997 C C . TYR B 1 103 ? 19.338 -16.691 25.318 1.00 11.76 103 TYR B C 1
ATOM 2998 O O . TYR B 1 103 ? 19.734 -16.438 26.460 1.00 12.65 103 TYR B O 1
ATOM 3007 N N . ARG B 1 104 ? 20.124 -16.593 24.245 1.00 12.11 104 ARG B N 1
ATOM 3008 C CA . ARG B 1 104 ? 21.523 -16.205 24.398 1.00 12.24 104 ARG B CA 1
ATOM 3009 C C . ARG B 1 104 ? 22.132 -15.440 23.213 1.00 12.30 104 ARG B C 1
ATOM 3010 O O . ARG B 1 104 ? 22.645 -14.326 23.374 1.00 11.52 104 ARG B O 1
ATOM 3018 N N . SER B 1 105 ? 22.065 -16.033 22.025 1.00 12.20 105 SER B N 1
ATOM 3019 C CA . SER B 1 105 ? 22.703 -15.465 20.848 1.00 12.73 105 SER B CA 1
ATOM 3020 C C . SER B 1 105 ? 22.232 -14.071 20.535 1.00 12.13 105 SER B C 1
ATOM 3021 O O . SER B 1 105 ? 23.038 -13.188 20.334 1.00 12.69 105 SER B O 1
ATOM 3024 N N . LEU B 1 106 ? 20.924 -13.872 20.462 1.00 11.99 106 LEU B N 1
ATOM 3025 C CA . LEU B 1 106 ? 20.391 -12.544 20.144 1.00 11.60 106 LEU B CA 1
ATOM 3026 C C . LEU B 1 106 ? 20.806 -11.475 21.172 1.00 10.72 106 LEU B C 1
ATOM 3027 O O . LEU B 1 106 ? 21.321 -10.426 20.795 1.00 10.99 106 LEU B O 1
ATOM 3032 N N . PRO B 1 107 ? 20.561 -11.689 22.453 1.00 10.48 107 PRO B N 1
ATOM 3033 C CA . PRO B 1 107 ? 21.032 -10.734 23.470 1.00 10.48 107 PRO B CA 1
ATOM 3034 C C . PRO B 1 107 ? 22.529 -10.347 23.369 1.00 10.11 107 PRO B C 1
ATOM 3035 O O . PRO B 1 107 ? 22.840 -9.171 23.493 1.00 8.78 107 PRO B O 1
ATOM 3039 N N . LEU B 1 108 ? 23.427 -11.309 23.174 1.00 10.96 108 LEU B N 1
ATOM 3040 C CA . LEU B 1 108 ? 24.864 -11.009 23.071 1.00 12.07 108 LEU B CA 1
ATOM 3041 C C . LEU B 1 108 ? 25.155 -10.148 21.856 1.00 12.65 108 LEU B C 1
ATOM 3042 O O . LEU B 1 108 ? 26.020 -9.280 21.889 1.00 12.54 108 LEU B O 1
ATOM 3047 N N . LEU B 1 109 ? 24.431 -10.401 20.769 1.00 13.69 109 LEU B N 1
ATOM 3048 C CA . LEU B 1 109 ? 24.553 -9.578 19.569 1.00 14.35 109 LEU B CA 1
ATOM 3049 C C . LEU B 1 109 ? 24.042 -8.170 19.869 1.00 14.40 109 LEU B C 1
ATOM 3050 O O . LEU B 1 109 ? 24.618 -7.187 19.412 1.00 15.31 109 LEU B O 1
ATOM 3055 N N . LEU B 1 110 ? 22.983 -8.059 20.665 1.00 14.14 110 LEU B N 1
ATOM 3056 C CA . LEU B 1 110 ? 22.476 -6.749 21.054 1.00 14.07 110 LEU B CA 1
ATOM 3057 C C . LEU B 1 110 ? 23.433 -6.033 22.014 1.00 13.79 110 LEU B C 1
ATOM 3058 O O . LEU B 1 110 ? 23.553 -4.812 21.970 1.00 13.55 110 LEU B O 1
ATOM 3063 N N . ARG B 1 111 ? 24.080 -6.782 22.906 1.00 13.53 111 ARG B N 1
ATOM 3064 C CA . ARG B 1 111 ? 25.083 -6.213 23.812 1.00 13.79 111 ARG B CA 1
ATOM 3065 C C . ARG B 1 111 ? 26.191 -5.544 22.985 1.00 14.40 111 ARG B C 1
ATOM 3066 O O . ARG B 1 111 ? 26.544 -4.386 23.203 1.00 13.54 111 ARG B O 1
ATOM 3074 N N . ALA B 1 112 ? 26.718 -6.280 22.014 1.00 15.61 112 ALA B N 1
ATOM 3075 C CA . ALA B 1 112 ? 27.820 -5.778 21.191 1.00 16.83 112 ALA B CA 1
ATOM 3076 C C . ALA B 1 112 ? 27.401 -4.549 20.394 1.00 17.82 112 ALA B C 1
ATOM 3077 O O . ALA B 1 112 ? 28.207 -3.662 20.168 1.00 18.46 112 ALA B O 1
ATOM 3079 N N . PHE B 1 113 ? 26.137 -4.490 19.987 1.00 18.98 113 PHE B N 1
ATOM 3080 C CA . PHE B 1 113 ? 25.644 -3.374 19.185 1.00 19.64 113 PHE B CA 1
ATOM 3081 C C . PHE B 1 113 ? 25.463 -2.130 20.026 1.00 20.54 113 PHE B C 1
ATOM 3082 O O . PHE B 1 113 ? 25.889 -1.044 19.648 1.00 20.62 113 PHE B O 1
ATOM 3090 N N . LEU B 1 114 ? 24.779 -2.294 21.152 1.00 21.73 114 LEU B N 1
ATOM 3091 C CA . LEU B 1 114 ? 24.546 -1.200 22.076 1.00 22.52 114 LEU B CA 1
ATOM 3092 C C . LEU B 1 114 ? 25.875 -0.654 22.608 1.00 23.25 114 LEU B C 1
ATOM 3093 O O . LEU B 1 114 ? 25.972 0.524 22.947 1.00 23.17 114 LEU B O 1
ATOM 3098 N N . THR B 1 115 ? 26.892 -1.511 22.673 1.00 23.87 115 THR B N 1
ATOM 3099 C CA . THR B 1 115 ? 28.190 -1.135 23.228 1.00 24.73 115 THR B CA 1
ATOM 3100 C C . THR B 1 115 ? 28.990 -0.233 22.285 1.00 24.91 115 THR B C 1
ATOM 3101 O O . THR B 1 115 ? 29.759 0.604 22.741 1.00 25.02 115 THR B O 1
ATOM 3105 N N . SER B 1 116 ? 28.816 -0.425 20.978 1.00 25.09 116 SER B N 1
ATOM 3106 C CA . SER B 1 116 ? 29.419 0.436 19.968 1.00 25.22 116 SER B CA 1
ATOM 3107 C C . SER B 1 116 ? 28.455 1.547 19.502 1.00 25.06 116 SER B C 1
ATOM 3108 O O . SER B 1 116 ? 28.791 2.323 18.619 1.00 25.04 116 SER B O 1
ATOM 3111 N N . THR B 1 117 ? 27.257 1.606 20.089 1.00 24.86 117 THR B N 1
ATOM 3112 C CA . THR B 1 117 ? 26.260 2.638 19.773 1.00 24.21 117 THR B CA 1
ATOM 3113 C C . THR B 1 117 ? 25.465 2.905 21.031 1.00 23.84 117 THR B C 1
ATOM 3114 O O . THR B 1 117 ? 24.257 2.700 21.050 1.00 23.73 117 THR B O 1
ATOM 3118 N N . PRO B 1 118 ? 26.121 3.400 22.071 1.00 23.50 118 PRO B N 1
ATOM 3119 C CA . PRO B 1 118 ? 25.504 3.447 23.403 1.00 23.34 118 PRO B CA 1
ATOM 3120 C C . PRO B 1 118 ? 24.326 4.408 23.600 1.00 23.01 118 PRO B C 1
ATOM 3121 O O . PRO B 1 118 ? 23.700 4.343 24.656 1.00 22.94 118 PRO B O 1
ATOM 3125 N N . THR B 1 119 ? 24.038 5.278 22.633 1.00 22.71 119 THR B N 1
ATOM 3126 C CA . THR B 1 119 ? 22.874 6.165 22.728 1.00 22.33 119 THR B CA 1
ATOM 3127 C C . THR B 1 119 ? 21.697 5.649 21.906 1.00 21.86 119 THR B C 1
ATOM 3128 O O . THR B 1 119 ? 20.709 6.356 21.710 1.00 22.51 119 THR B O 1
ATOM 3132 N N . ALA B 1 120 ? 21.823 4.432 21.388 1.00 20.99 120 ALA B N 1
ATOM 3133 C CA . ALA B 1 120 ? 20.721 3.778 20.697 1.00 20.05 120 ALA B CA 1
ATOM 3134 C C . ALA B 1 120 ? 19.892 2.999 21.707 1.00 19.30 120 ALA B C 1
ATOM 3135 O O . ALA B 1 120 ? 20.360 2.722 22.813 1.00 18.97 120 ALA B O 1
ATOM 3137 N N . THR B 1 121 ? 18.651 2.691 21.347 1.00 18.40 121 THR B N 1
ATOM 3138 C CA . THR B 1 121 ? 17.834 1.772 22.137 1.00 17.96 121 THR B CA 1
ATOM 3139 C C . THR B 1 121 ? 17.272 0.668 21.259 1.00 16.96 121 THR B C 1
ATOM 3140 O O . THR B 1 121 ? 17.366 0.720 20.039 1.00 16.89 121 THR B O 1
ATOM 3144 N N . VAL B 1 122 ? 16.705 -0.344 21.909 1.00 16.10 122 VAL B N 1
ATOM 3145 C CA . VAL B 1 122 ? 16.061 -1.444 21.221 1.00 15.23 122 VAL B CA 1
ATOM 3146 C C . VAL B 1 122 ? 14.699 -1.759 21.826 1.00 14.17 122 VAL B C 1
ATOM 3147 O O . VAL B 1 122 ? 14.465 -1.515 22.998 1.00 14.59 122 VAL B O 1
ATOM 3151 N N . SER B 1 123 ? 13.791 -2.254 21.001 1.00 12.90 123 SER B N 1
ATOM 3152 C CA . SER B 1 123 ? 12.563 -2.851 21.482 1.00 11.90 123 SER B CA 1
ATOM 3153 C C . SER B 1 123 ? 12.566 -4.275 20.970 1.00 11.49 123 SER B C 1
ATOM 3154 O O . SER B 1 123 ? 13.234 -4.571 19.958 1.00 11.47 123 SER B O 1
ATOM 3157 N N . LEU B 1 124 ? 11.822 -5.145 21.649 1.00 10.80 124 LEU B N 1
ATOM 3158 C CA . LEU B 1 124 ? 11.743 -6.563 21.293 1.00 11.22 124 LEU B CA 1
ATOM 3159 C C . LEU B 1 124 ? 10.302 -7.010 21.207 1.00 11.40 124 LEU B C 1
ATOM 3160 O O . LEU B 1 124 ? 9.491 -6.672 22.065 1.00 11.53 124 LEU B O 1
ATOM 3165 N N . THR B 1 125 ? 9.978 -7.769 20.173 1.00 11.59 125 THR B N 1
ATOM 3166 C CA . THR B 1 125 ? 8.651 -8.355 20.059 1.00 12.14 125 THR B CA 1
ATOM 3167 C C . THR B 1 125 ? 8.733 -9.786 19.545 1.00 11.91 125 THR B C 1
ATOM 3168 O O . THR B 1 125 ? 9.371 -10.045 18.520 1.00 11.51 125 THR B O 1
ATOM 3172 N N . HIS B 1 126 ? 8.065 -10.703 20.233 1.00 11.86 126 HIS B N 1
ATOM 3173 C CA . HIS B 1 126 ? 7.903 -12.042 19.712 1.00 12.15 126 HIS B CA 1
ATOM 3174 C C . HIS B 1 126 ? 6.968 -11.999 18.500 1.00 12.11 126 HIS B C 1
ATOM 3175 O O . HIS B 1 126 ? 5.885 -11.390 18.540 1.00 11.96 126 HIS B O 1
ATOM 3190 N N . THR B 1 128 ? 5.845 -14.640 14.846 1.00 11.12 128 THR B N 1
ATOM 3191 C CA . THR B 1 128 ? 6.042 -15.714 13.868 1.00 12.33 128 THR B CA 1
ATOM 3192 C C . THR B 1 128 ? 6.864 -15.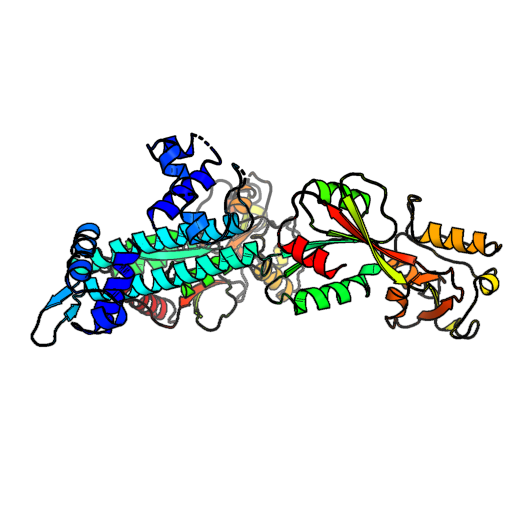217 12.668 1.00 12.34 128 THR B C 1
ATOM 3193 O O . THR B 1 128 ? 6.913 -14.017 12.357 1.00 11.59 128 THR B O 1
ATOM 3197 N N . LYS B 1 129 ? 7.554 -16.141 12.029 1.00 12.50 129 LYS B N 1
ATOM 3198 C CA . LYS B 1 129 ? 8.282 -15.818 10.818 1.00 12.88 129 LYS B CA 1
ATOM 3199 C C . LYS B 1 129 ? 7.402 -15.146 9.744 1.00 12.85 129 LYS B C 1
ATOM 3200 O O . LYS B 1 129 ? 7.879 -14.260 9.038 1.00 12.66 129 LYS B O 1
ATOM 3206 N N . ASP B 1 130 ? 6.133 -15.534 9.631 1.00 12.99 130 ASP B N 1
ATOM 3207 C CA . ASP B 1 130 ? 5.246 -14.891 8.656 1.00 13.79 130 ASP B CA 1
ATOM 3208 C C . ASP B 1 130 ? 4.944 -13.453 9.090 1.00 14.00 130 ASP B C 1
ATOM 3209 O O . ASP B 1 130 ? 5.018 -12.534 8.284 1.00 13.47 130 ASP B O 1
ATOM 3214 N N . GLU B 1 131 ? 4.625 -13.255 10.370 1.00 14.60 131 GLU B N 1
ATOM 3215 C CA . GLU B 1 131 ? 4.412 -11.906 10.893 1.00 15.05 131 GLU B CA 1
ATOM 3216 C C . GLU B 1 131 ? 5.660 -11.047 10.662 1.00 14.10 131 GLU B C 1
ATOM 3217 O O . GLU B 1 131 ? 5.556 -9.859 10.389 1.00 14.34 131 GLU B O 1
ATOM 3223 N N . GLN B 1 132 ? 6.845 -11.640 10.746 1.00 13.34 132 GLN B N 1
ATOM 3224 C CA . GLN B 1 132 ? 8.072 -10.852 10.649 1.00 13.20 132 GLN B CA 1
ATOM 3225 C C . GLN B 1 132 ? 8.270 -10.309 9.219 1.00 13.68 132 GLN B C 1
ATOM 3226 O O . GLN B 1 132 ? 8.746 -9.191 9.027 1.00 13.72 132 GLN B O 1
ATOM 3232 N N . VAL B 1 133 ? 7.886 -11.107 8.231 1.00 14.11 133 VAL B N 1
ATOM 3233 C CA . VAL B 1 133 ? 8.009 -10.739 6.825 1.00 14.85 133 VAL B CA 1
ATOM 3234 C C . VAL B 1 133 ? 7.098 -9.569 6.532 1.00 15.49 133 VAL B C 1
ATOM 3235 O O . VAL B 1 133 ? 7.531 -8.550 6.010 1.00 15.27 133 VAL B O 1
ATOM 3239 N N . GLU B 1 134 ? 5.824 -9.740 6.854 1.00 16.58 134 GLU B N 1
ATOM 3240 C CA . GLU B 1 134 ? 4.838 -8.683 6.707 1.00 17.68 134 GLU B CA 1
ATOM 3241 C C . GLU B 1 134 ? 5.328 -7.410 7.387 1.00 17.40 134 GLU B C 1
ATOM 3242 O O . GLU B 1 134 ? 5.416 -6.364 6.753 1.00 17.32 134 GLU B O 1
ATOM 3248 N N . GLY B 1 135 ? 5.679 -7.510 8.668 1.00 17.53 135 GLY B N 1
ATOM 3249 C CA . GLY B 1 135 ? 6.145 -6.362 9.429 1.00 17.14 135 GLY B CA 1
ATOM 3250 C C . GLY B 1 135 ? 7.372 -5.713 8.820 1.00 17.34 135 GLY B C 1
ATOM 3251 O O . GLY B 1 135 ? 7.494 -4.492 8.814 1.00 16.98 135 GLY B O 1
ATOM 3252 N N . LEU B 1 136 ? 8.285 -6.523 8.289 1.00 17.42 136 LEU B N 1
ATOM 3253 C CA . LEU B 1 136 ? 9.495 -5.977 7.677 1.00 17.82 136 LEU B CA 1
ATOM 3254 C C . LEU B 1 136 ? 9.172 -5.158 6.428 1.00 18.08 136 LEU B C 1
ATOM 3255 O O . LEU B 1 136 ? 9.610 -4.019 6.296 1.00 17.74 136 LEU B O 1
ATOM 3260 N N . LEU B 1 137 ? 8.404 -5.752 5.520 1.00 18.51 137 LEU B N 1
ATOM 3261 C CA . LEU B 1 137 ? 7.983 -5.076 4.291 1.00 19.04 137 LEU B CA 1
ATOM 3262 C C . LEU B 1 137 ? 7.264 -3.761 4.596 1.00 19.16 137 LEU B C 1
ATOM 3263 O O . LEU B 1 137 ? 7.470 -2.764 3.906 1.00 19.65 137 LEU B O 1
ATOM 3268 N N . ALA B 1 138 ? 6.434 -3.772 5.634 1.00 19.29 138 ALA B N 1
ATOM 3269 C CA . ALA B 1 138 ? 5.673 -2.597 6.067 1.00 19.58 138 ALA B CA 1
ATOM 3270 C C . ALA B 1 138 ? 6.481 -1.555 6.850 1.00 19.54 138 ALA B C 1
ATOM 3271 O O . ALA B 1 138 ? 6.049 -0.417 6.972 1.00 19.71 138 ALA B O 1
ATOM 3273 N N . GLY B 1 139 ? 7.630 -1.942 7.400 1.00 19.73 139 GLY B N 1
ATOM 3274 C CA . GLY B 1 139 ? 8.455 -1.027 8.182 1.00 19.53 139 GLY B CA 1
ATOM 3275 C C . GLY B 1 139 ? 8.125 -0.943 9.661 1.00 19.19 139 GLY B C 1
ATOM 3276 O O . GLY B 1 139 ? 8.656 -0.082 10.357 1.00 19.62 139 GLY B O 1
ATOM 3277 N N . THR B 1 140 ? 7.263 -1.835 10.143 1.00 18.76 140 THR B N 1
ATOM 3278 C CA . THR B 1 140 ? 6.887 -1.889 11.557 1.00 18.46 140 THR B CA 1
ATOM 3279 C C . THR B 1 140 ? 7.998 -2.482 12.438 1.00 17.51 140 THR B C 1
ATOM 3280 O O . THR B 1 140 ? 8.038 -2.259 13.642 1.00 17.63 140 THR B O 1
ATOM 3284 N N . ILE B 1 141 ? 8.878 -3.275 11.845 1.00 16.20 141 ILE B N 1
ATOM 3285 C CA . ILE B 1 141 ? 10.064 -3.746 12.558 1.00 15.03 141 ILE B CA 1
ATOM 3286 C C . ILE B 1 141 ? 11.244 -3.582 11.621 1.00 14.02 141 ILE B C 1
ATOM 3287 O O . ILE B 1 141 ? 11.073 -3.581 10.398 1.00 13.50 141 ILE B O 1
ATOM 3292 N N . HIS B 1 142 ? 12.436 -3.447 12.190 1.00 12.75 142 HIS B N 1
ATOM 3293 C CA . HIS B 1 142 ? 13.654 -3.313 11.388 1.00 12.18 142 HIS B CA 1
ATOM 3294 C C . HIS B 1 142 ? 14.329 -4.637 11.068 1.00 11.40 142 HIS B C 1
ATOM 3295 O O . HIS B 1 142 ? 14.878 -4.802 9.996 1.00 10.35 142 HIS B O 1
ATOM 3302 N N . VAL B 1 143 ? 14.301 -5.576 12.013 1.00 11.16 143 VAL B N 1
ATOM 3303 C CA . VAL B 1 143 ? 15.054 -6.803 11.876 1.00 11.00 143 VAL B CA 1
ATOM 3304 C C . VAL B 1 143 ? 14.431 -7.937 12.702 1.00 11.17 143 VAL B C 1
ATOM 3305 O O . VAL B 1 143 ? 13.894 -7.732 13.809 1.00 11.60 143 VAL B O 1
ATOM 3309 N N . GLY B 1 144 ? 14.495 -9.131 12.145 1.00 11.02 144 GLY B N 1
ATOM 3310 C CA . GLY B 1 144 ? 13.864 -10.300 12.720 1.00 11.15 144 GLY B CA 1
ATOM 3311 C C . GLY B 1 144 ? 14.891 -11.390 12.906 1.00 11.26 144 GLY B C 1
ATOM 3312 O O . GLY B 1 144 ? 15.803 -11.522 12.093 1.00 10.27 144 GLY B O 1
ATOM 3313 N N . PHE B 1 145 ? 14.744 -12.169 13.971 1.00 11.19 145 PHE B N 1
ATOM 3314 C CA . PHE B 1 145 ? 15.667 -13.251 14.249 1.00 12.06 145 PHE B CA 1
ATOM 3315 C C . PHE B 1 145 ? 14.895 -14.537 14.422 1.00 12.48 145 PHE B C 1
ATOM 3316 O O . PHE B 1 145 ? 13.875 -14.550 15.094 1.00 12.46 145 PHE B O 1
ATOM 3324 N N . SER B 1 146 ? 15.360 -15.595 13.775 1.00 12.98 146 SER B N 1
ATOM 3325 C CA . SER B 1 146 ? 14.803 -16.934 13.944 1.00 14.02 146 SER B CA 1
ATOM 3326 C C . SER B 1 146 ? 15.825 -17.919 13.364 1.00 14.40 146 SER B C 1
ATOM 3327 O O . SER B 1 146 ? 17.036 -17.656 13.417 1.00 13.66 146 SER B O 1
ATOM 3330 N N . ARG B 1 147 ? 15.364 -19.027 12.798 1.00 15.65 147 ARG B N 1
ATOM 3331 C CA . ARG B 1 147 ? 16.298 -20.034 12.269 1.00 17.35 147 ARG B CA 1
ATOM 3332 C C . ARG B 1 147 ? 16.095 -20.371 10.783 1.00 18.36 147 ARG B C 1
ATOM 3333 O O . ARG B 1 147 ? 17.058 -20.335 9.999 1.00 19.81 147 ARG B O 1
ATOM 3341 N N . PHE B 1 148 ? 14.869 -20.669 10.369 1.00 19.28 148 PHE B N 1
ATOM 3342 C CA . PHE B 1 148 ? 14.644 -21.169 9.005 1.00 20.08 148 PHE B CA 1
ATOM 3343 C C . PHE B 1 148 ? 13.611 -20.330 8.282 1.00 20.63 148 PHE B C 1
ATOM 3344 O O . PHE B 1 148 ? 12.462 -20.731 8.128 1.00 21.02 148 PHE B O 1
ATOM 3352 N N . PHE B 1 149 ? 14.026 -19.172 7.808 1.00 21.18 149 PHE B N 1
ATOM 3353 C CA . PHE B 1 149 ? 13.088 -18.242 7.220 1.00 21.84 149 PHE B CA 1
ATOM 3354 C C . PHE B 1 149 ? 12.597 -18.660 5.836 1.00 22.65 149 PHE B C 1
ATOM 3355 O O . PHE B 1 149 ? 13.377 -19.103 4.989 1.00 22.55 149 PHE B O 1
ATOM 3363 N N . PRO B 1 150 ? 11.298 -18.490 5.603 1.00 23.63 150 PRO B N 1
ATOM 3364 C CA . PRO B 1 150 ? 10.725 -18.751 4.284 1.00 24.11 150 PRO B CA 1
ATOM 3365 C C . PRO B 1 150 ? 11.278 -17.737 3.285 1.00 24.80 150 PRO B C 1
ATOM 3366 O O . PRO B 1 150 ? 11.719 -16.648 3.662 1.00 24.72 150 PRO B O 1
ATOM 3370 N N . ARG B 1 151 ? 11.237 -18.097 2.013 1.00 25.33 151 ARG B N 1
ATOM 3371 C CA . ARG B 1 151 ? 11.869 -17.306 0.979 1.00 26.11 151 ARG B CA 1
ATOM 3372 C C . ARG B 1 151 ? 11.035 -16.092 0.576 1.00 25.61 151 ARG B C 1
ATOM 3373 O O . ARG B 1 151 ? 9.821 -16.198 0.404 1.00 25.48 151 ARG B O 1
ATOM 3381 N N . HIS B 1 152 ? 11.690 -14.938 0.469 1.00 25.16 152 HIS B N 1
ATOM 3382 C CA . HIS B 1 152 ? 11.066 -13.735 -0.078 1.00 24.93 152 HIS B CA 1
ATOM 3383 C C . HIS B 1 152 ? 12.119 -12.916 -0.834 1.00 24.26 152 HIS B C 1
ATOM 3384 O O . HIS B 1 152 ? 13.232 -12.741 -0.341 1.00 23.56 152 HIS B O 1
ATOM 3391 N N . PRO B 1 153 ? 11.784 -12.424 -2.032 1.00 23.97 153 PRO B N 1
ATOM 3392 C CA . PRO B 1 153 ? 12.756 -11.690 -2.862 1.00 23.68 153 PRO B CA 1
ATOM 3393 C C . PRO B 1 153 ? 13.200 -10.326 -2.329 1.00 23.29 153 PRO B C 1
ATOM 3394 O O . PRO B 1 153 ? 14.342 -9.952 -2.584 1.00 23.32 153 PRO B O 1
ATOM 3398 N N . GLY B 1 154 ? 12.337 -9.604 -1.619 1.00 22.72 154 GLY B N 1
ATOM 3399 C CA . GLY B 1 154 ? 12.703 -8.304 -1.072 1.00 22.26 154 GLY B CA 1
ATOM 3400 C C . GLY B 1 154 ? 13.318 -8.331 0.324 1.00 21.75 154 GLY B C 1
ATOM 3401 O O . GLY B 1 154 ? 13.396 -7.295 0.982 1.00 21.56 154 GLY B O 1
ATOM 3402 N N . ILE B 1 155 ? 13.773 -9.495 0.778 1.00 21.04 155 ILE B N 1
ATOM 3403 C CA . ILE B 1 155 ? 14.349 -9.603 2.123 1.00 20.82 155 ILE B CA 1
ATOM 3404 C C . ILE B 1 155 ? 15.698 -10.316 2.111 1.00 20.23 155 ILE B C 1
ATOM 3405 O O . ILE B 1 155 ? 15.866 -11.319 1.421 1.00 20.50 155 ILE B O 1
ATOM 3410 N N . GLU B 1 156 ? 16.672 -9.773 2.840 1.00 19.42 156 GLU B N 1
ATOM 3411 C CA . GLU B 1 156 ? 17.983 -10.408 2.929 1.00 19.07 156 GLU B CA 1
ATOM 3412 C C . GLU B 1 156 ? 18.076 -11.251 4.187 1.00 18.64 156 GLU B C 1
ATOM 3413 O O . GLU B 1 156 ? 17.690 -10.794 5.260 1.00 17.94 156 GLU B O 1
ATOM 3419 N N . ILE B 1 157 ? 18.570 -12.480 4.036 1.00 18.29 157 ILE B N 1
ATOM 3420 C CA . ILE B 1 157 ? 18.855 -13.355 5.169 1.00 18.37 157 ILE B CA 1
ATOM 3421 C C . ILE B 1 157 ? 20.353 -13.372 5.423 1.00 18.39 157 ILE B C 1
ATOM 3422 O O . ILE B 1 157 ? 21.141 -13.469 4.502 1.00 17.93 157 ILE B O 1
ATOM 3427 N N . VAL B 1 158 ? 20.741 -13.288 6.687 1.00 18.84 158 VAL B N 1
ATOM 3428 C CA . VAL B 1 158 ? 22.142 -13.351 7.052 1.00 19.20 158 VAL B CA 1
ATOM 3429 C C . VAL B 1 158 ? 22.298 -14.395 8.146 1.00 19.70 158 VAL B C 1
ATOM 3430 O O . VAL B 1 158 ? 21.763 -14.237 9.263 1.00 19.32 158 VAL B O 1
ATOM 3434 N N . ASN B 1 159 ? 22.981 -15.490 7.824 1.00 19.84 159 ASN B N 1
ATOM 3435 C CA . ASN B 1 159 ? 23.247 -16.502 8.836 1.00 20.56 159 ASN B CA 1
ATOM 3436 C C . ASN B 1 159 ? 24.339 -15.956 9.734 1.00 21.16 159 ASN B C 1
ATOM 3437 O O . ASN B 1 159 ? 25.488 -15.837 9.316 1.00 21.08 159 ASN B O 1
ATOM 3442 N N . ILE B 1 160 ? 23.991 -15.591 10.958 1.00 22.06 160 ILE B N 1
ATOM 3443 C CA . ILE B 1 160 ? 24.997 -15.022 11.851 1.00 22.98 160 ILE B CA 1
ATOM 3444 C C . ILE B 1 160 ? 25.915 -16.111 12.402 1.00 23.15 160 ILE B C 1
ATOM 3445 O O . ILE B 1 160 ? 27.138 -15.949 12.396 1.00 23.41 160 ILE B O 1
ATOM 3450 N N . ALA B 1 161 ? 25.333 -17.230 12.826 1.00 23.11 161 ALA B N 1
ATOM 3451 C CA . ALA B 1 161 ? 26.109 -18.315 13.421 1.00 23.23 161 ALA B CA 1
ATOM 3452 C C . ALA B 1 161 ? 25.349 -19.646 13.394 1.00 23.10 161 ALA B C 1
ATOM 3453 O O . ALA B 1 161 ? 24.207 -19.714 12.938 1.00 23.21 161 ALA B O 1
ATOM 3455 N N . GLN B 1 162 ? 26.013 -20.707 13.848 1.00 22.72 162 GLN B N 1
ATOM 3456 C CA . GLN B 1 162 ? 25.381 -22.008 14.019 1.00 22.46 162 GLN B CA 1
ATOM 3457 C C . GLN B 1 162 ? 25.541 -22.396 15.481 1.00 22.08 162 GLN B C 1
ATOM 3458 O O . GLN B 1 162 ? 26.396 -21.847 16.179 1.00 22.35 162 GLN B O 1
ATOM 3464 N N . GLU B 1 163 ? 24.717 -23.332 15.938 1.00 21.27 163 GLU B N 1
ATOM 3465 C CA . GLU B 1 163 ? 24.665 -23.717 17.342 1.00 20.56 163 GLU B CA 1
ATOM 3466 C C . GLU B 1 163 ? 24.571 -25.235 17.438 1.00 18.91 163 GLU B C 1
ATOM 3467 O O . GLU B 1 163 ? 23.884 -25.863 16.644 1.00 18.42 163 GLU B O 1
ATOM 3473 N N . ASP B 1 164 ? 25.281 -25.813 18.399 1.00 17.55 164 ASP B N 1
ATOM 3474 C CA . ASP B 1 164 ? 25.198 -27.235 18.677 1.00 16.57 164 ASP B CA 1
ATOM 3475 C C . ASP B 1 164 ? 23.841 -27.564 19.269 1.00 15.65 164 ASP B C 1
ATOM 3476 O O . ASP B 1 164 ? 23.077 -26.666 19.646 1.00 15.54 164 ASP B O 1
ATOM 3481 N N . LEU B 1 165 ? 23.566 -28.861 19.371 1.00 14.31 165 LEU B N 1
ATOM 3482 C CA . LEU B 1 165 ? 22.339 -29.362 19.953 1.00 13.67 165 LEU B CA 1
ATOM 3483 C C . LEU B 1 165 ? 22.669 -30.173 21.196 1.00 13.02 165 LEU B C 1
ATOM 3484 O O . LEU B 1 165 ? 23.743 -30.784 21.289 1.00 12.60 165 LEU B O 1
ATOM 3489 N N . TYR B 1 166 ? 21.725 -30.168 22.138 1.00 12.13 166 TYR B N 1
ATOM 3490 C CA . TYR B 1 166 ? 21.869 -30.789 23.447 1.00 11.63 166 TYR B CA 1
ATOM 3491 C C . TYR B 1 166 ? 20.626 -31.587 23.825 1.00 11.59 166 TYR B C 1
ATOM 3492 O O . TYR B 1 166 ? 19.495 -31.101 23.681 1.00 11.41 166 TYR B O 1
ATOM 3501 N N . LEU B 1 167 ? 20.828 -32.811 24.299 1.00 11.03 167 LEU B N 1
ATOM 3502 C CA . LEU B 1 167 ? 19.727 -33.573 24.860 1.00 11.00 167 LEU B CA 1
ATOM 3503 C C . LEU B 1 167 ? 19.434 -32.953 26.206 1.00 10.40 167 LEU B C 1
ATOM 3504 O O . LEU B 1 167 ? 20.361 -32.625 26.956 1.00 9.78 167 LEU B O 1
ATOM 3509 N N . ALA B 1 168 ? 18.151 -32.793 26.511 1.00 9.70 168 ALA B N 1
ATOM 3510 C CA . ALA B 1 168 ? 17.728 -32.299 27.801 1.00 9.95 168 ALA B CA 1
ATOM 3511 C C . ALA B 1 168 ? 16.886 -33.382 28.504 1.00 10.35 168 ALA B C 1
ATOM 3512 O O . ALA B 1 168 ? 15.964 -33.940 27.913 1.00 9.94 168 ALA B O 1
ATOM 3514 N N . VAL B 1 169 ? 17.194 -33.658 29.768 1.00 10.92 169 VAL B N 1
ATOM 3515 C CA . VAL B 1 169 ? 16.463 -34.663 30.539 1.00 11.64 169 VAL B CA 1
ATOM 3516 C C . VAL B 1 169 ? 16.326 -34.211 31.985 1.00 12.30 169 VAL B C 1
ATOM 3517 O O . VAL B 1 169 ? 17.078 -33.360 32.446 1.00 12.20 169 VAL B O 1
ATOM 3521 N N . HIS B 1 170 ? 15.363 -34.774 32.696 1.00 13.71 170 HIS B N 1
ATOM 3522 C CA . HIS B 1 170 ? 15.215 -34.488 34.104 1.00 14.82 170 HIS B CA 1
ATOM 3523 C C . HIS B 1 170 ? 16.502 -34.889 34.826 1.00 16.48 170 HIS B C 1
ATOM 3524 O O . HIS B 1 170 ? 17.221 -35.794 34.389 1.00 16.20 170 HIS B O 1
ATOM 3531 N N . ARG B 1 171 ? 16.788 -34.201 35.922 1.00 18.49 171 ARG B N 1
ATOM 3532 C CA . ARG B 1 171 ? 17.989 -34.431 36.723 1.00 20.95 171 ARG B CA 1
ATOM 3533 C C . ARG B 1 171 ? 18.231 -35.912 37.054 1.00 21.60 171 ARG B C 1
ATOM 3534 O O . ARG B 1 171 ? 19.370 -36.380 37.063 1.00 21.79 171 ARG B O 1
ATOM 3542 N N . SER B 1 172 ? 17.147 -36.649 37.269 1.00 22.49 172 SER B N 1
ATOM 3543 C CA . SER B 1 172 ? 17.212 -38.031 37.719 1.00 23.22 172 SER B CA 1
ATOM 3544 C C . SER B 1 172 ? 17.585 -39.013 36.617 1.00 23.81 172 SER B C 1
ATOM 3545 O O . SER B 1 172 ? 17.947 -40.155 36.901 1.00 23.95 172 SER B O 1
ATOM 3548 N N . GLN B 1 173 ? 17.472 -38.582 35.367 1.00 24.45 173 GLN B N 1
ATOM 3549 C CA . GLN B 1 173 ? 17.875 -39.412 34.240 1.00 24.93 173 GLN B CA 1
ATOM 3550 C C . GLN B 1 173 ? 19.276 -39.044 33.775 1.00 25.42 173 GLN B C 1
ATOM 3551 O O . GLN B 1 173 ? 19.757 -39.580 32.778 1.00 25.47 173 GLN B O 1
ATOM 3557 N N . SER B 1 174 ? 19.924 -38.117 34.479 1.00 26.22 174 SER B N 1
ATOM 3558 C CA . SER B 1 174 ? 21.303 -37.736 34.160 1.00 26.95 174 SER B CA 1
ATOM 3559 C C . SER B 1 174 ? 22.250 -38.857 34.574 1.00 27.40 174 SER B C 1
ATOM 3560 O O . SER B 1 174 ? 22.122 -39.406 35.670 1.00 27.69 174 SER B O 1
ATOM 3563 N N . GLY B 1 175 ? 23.207 -39.196 33.718 1.00 28.05 175 GLY B N 1
ATOM 3564 C CA . GLY B 1 175 ? 24.111 -40.307 34.019 1.00 28.56 175 GLY B CA 1
ATOM 3565 C C . GLY B 1 175 ? 23.614 -41.610 33.423 1.00 28.78 175 GLY B C 1
ATOM 3566 O O . GLY B 1 175 ? 24.126 -42.684 33.713 1.00 29.14 175 GLY B O 1
ATOM 3567 N N . LYS B 1 176 ? 22.536 -41.504 32.660 1.00 29.19 176 LYS B N 1
ATOM 3568 C CA . LYS B 1 176 ? 22.144 -42.530 31.717 1.00 29.43 176 LYS B CA 1
ATOM 3569 C C . LYS B 1 176 ? 22.851 -42.156 30.394 1.00 29.14 176 LYS B C 1
ATOM 3570 O O . LYS B 1 176 ? 22.910 -42.965 29.468 1.00 29.30 176 LYS B O 1
ATOM 3576 N N . PHE B 1 177 ? 23.404 -40.939 30.318 1.00 28.65 177 PHE B N 1
ATOM 3577 C CA . PHE B 1 177 ? 24.009 -40.432 29.078 1.00 28.23 177 PHE B CA 1
ATOM 3578 C C . PHE B 1 177 ? 25.424 -39.855 29.191 1.00 28.12 177 PHE B C 1
ATOM 3579 O O . PHE B 1 177 ? 26.231 -39.995 28.262 1.00 28.38 177 PHE B O 1
ATOM 3587 N N . GLY B 1 178 ? 25.735 -39.223 30.318 1.00 27.91 178 GLY B N 1
ATOM 3588 C CA . GLY B 1 178 ? 27.000 -38.513 30.455 1.00 27.71 178 GLY B CA 1
ATOM 3589 C C . GLY B 1 178 ? 26.831 -37.095 29.921 1.00 27.51 178 GLY B C 1
ATOM 3590 O O . GLY B 1 178 ? 25.691 -36.622 29.809 1.00 27.45 178 GLY B O 1
ATOM 3591 N N . LYS B 1 179 ? 27.938 -36.420 29.588 1.00 26.95 179 LYS B N 1
ATOM 3592 C CA . LYS B 1 179 ? 27.891 -35.021 29.118 1.00 26.46 179 LYS B CA 1
ATOM 3593 C C . LYS B 1 179 ? 27.924 -34.905 27.600 1.00 25.56 179 LYS B C 1
ATOM 3594 O O . LYS B 1 179 ? 27.703 -33.826 27.056 1.00 25.73 179 LYS B O 1
ATOM 3600 N N . THR B 1 180 ? 28.215 -36.016 26.931 1.00 24.50 180 THR B N 1
ATOM 3601 C CA . THR B 1 180 ? 28.252 -36.078 25.477 1.00 23.79 180 THR B CA 1
ATOM 3602 C C . THR B 1 180 ? 27.421 -37.279 25.021 1.00 23.22 180 THR B C 1
ATOM 3603 O O . THR B 1 180 ? 27.292 -38.245 25.761 1.00 23.46 180 THR B O 1
ATOM 3607 N N . CYS B 1 181 ? 26.840 -37.210 23.822 1.00 22.40 181 CYS B N 1
ATOM 3608 C CA . CYS B 1 181 ? 26.055 -38.326 23.275 1.00 21.77 181 CYS B CA 1
ATOM 3609 C C . CYS B 1 181 ? 25.915 -38.256 21.747 1.00 21.22 181 CYS B C 1
ATOM 3610 O O . CYS B 1 181 ? 26.258 -37.249 21.125 1.00 20.79 181 CYS B O 1
ATOM 3613 N N . LYS B 1 182 ? 25.435 -39.347 21.157 1.00 20.48 182 LYS B N 1
ATOM 3614 C CA . LYS B 1 182 ? 25.162 -39.418 19.726 1.00 20.22 182 LYS B CA 1
ATOM 3615 C C . LYS B 1 182 ? 23.669 -39.636 19.513 1.00 19.73 182 LYS B C 1
ATOM 3616 O O . LYS B 1 182 ? 22.977 -40.070 20.424 1.00 19.34 182 LYS B O 1
ATOM 3622 N N . LEU B 1 183 ? 23.176 -39.345 18.312 1.00 19.49 183 LEU B N 1
ATOM 3623 C CA . LEU B 1 183 ? 21.762 -39.538 17.998 1.00 19.71 183 LEU B CA 1
ATOM 3624 C C . LEU B 1 183 ? 21.362 -41.002 18.131 1.00 19.43 183 LEU B C 1
ATOM 3625 O O . LEU B 1 183 ? 20.229 -41.310 18.470 1.00 19.13 183 LEU B O 1
ATOM 3630 N N . ALA B 1 184 ? 22.294 -41.903 17.838 1.00 19.26 184 ALA B N 1
ATOM 3631 C CA . ALA B 1 184 ? 22.045 -43.334 17.963 1.00 19.22 184 ALA B CA 1
ATOM 3632 C C . ALA B 1 184 ? 21.624 -43.713 19.388 1.00 19.05 184 ALA B C 1
ATOM 3633 O O . ALA B 1 184 ? 20.734 -44.541 19.575 1.00 18.76 184 ALA B O 1
ATOM 3635 N N . ASP B 1 185 ? 22.246 -43.087 20.386 1.00 19.11 185 ASP B N 1
ATOM 3636 C CA . ASP B 1 185 ? 21.923 -43.352 21.794 1.00 19.18 185 ASP B CA 1
ATOM 3637 C C . ASP B 1 185 ? 20.551 -42.867 22.259 1.00 18.91 185 ASP B C 1
ATOM 3638 O O . ASP B 1 185 ? 20.191 -43.084 23.411 1.00 19.18 185 ASP B O 1
ATOM 3643 N N . LEU B 1 186 ? 19.796 -42.198 21.395 1.00 18.78 186 LEU B N 1
ATOM 3644 C CA . LEU B 1 186 ? 18.506 -41.633 21.803 1.00 18.62 186 LEU B CA 1
ATOM 3645 C C . LEU B 1 186 ? 17.310 -42.358 21.200 1.00 18.18 186 LEU B C 1
ATOM 3646 O O . LEU B 1 186 ? 16.189 -41.883 21.316 1.00 17.97 186 LEU B O 1
ATOM 3651 N N . ARG B 1 187 ? 17.529 -43.509 20.572 1.00 17.95 187 ARG B N 1
ATOM 3652 C CA . ARG B 1 187 ? 16.417 -44.217 19.919 1.00 17.81 187 ARG B CA 1
ATOM 3653 C C . ARG B 1 187 ? 15.445 -44.871 20.908 1.00 17.17 187 ARG B C 1
ATOM 3654 O O . ARG B 1 187 ? 14.355 -45.272 20.522 1.00 17.48 187 ARG B O 1
ATOM 3662 N N . ALA B 1 188 ? 15.831 -44.987 22.173 1.00 16.51 188 ALA B N 1
ATOM 3663 C CA . ALA B 1 188 ? 14.914 -45.507 23.193 1.00 16.35 188 ALA B CA 1
ATOM 3664 C C . ALA B 1 188 ? 14.252 -44.384 23.995 1.00 15.77 188 ALA B C 1
ATOM 3665 O O . ALA B 1 188 ? 13.374 -44.638 24.818 1.00 16.15 188 ALA B O 1
ATOM 3667 N N . VAL B 1 189 ? 14.664 -43.147 23.748 1.00 15.29 189 VAL B N 1
ATOM 3668 C CA . VAL B 1 189 ? 14.182 -42.006 24.524 1.00 14.84 189 VAL B CA 1
ATOM 3669 C C . VAL B 1 189 ? 12.991 -41.315 23.876 1.00 14.10 189 VAL B C 1
ATOM 3670 O O . VAL B 1 189 ? 13.070 -40.884 22.734 1.00 13.34 189 VAL B O 1
ATOM 3674 N N . GLU B 1 190 ? 11.888 -41.233 24.612 1.00 13.81 190 GLU B N 1
ATOM 3675 C CA . GLU B 1 190 ? 10.695 -40.542 24.149 1.00 14.08 190 GLU B CA 1
ATOM 3676 C C . GLU B 1 190 ? 11.027 -39.050 24.089 1.00 13.22 190 GLU B C 1
ATOM 3677 O O . GLU B 1 190 ? 11.381 -38.448 25.102 1.00 12.81 190 GLU B O 1
ATOM 3683 N N . LEU B 1 191 ? 10.923 -38.455 22.906 1.00 12.79 191 LEU B N 1
ATOM 3684 C CA . LEU B 1 191 ? 11.358 -37.068 22.723 1.00 12.58 191 LEU B CA 1
ATOM 3685 C C . LEU B 1 191 ? 10.204 -36.118 22.492 1.00 12.22 191 LEU B C 1
ATOM 3686 O O . LEU B 1 191 ? 9.276 -36.398 21.754 1.00 12.04 191 LEU B O 1
ATOM 3691 N N . THR B 1 192 ? 10.302 -34.974 23.139 1.00 12.22 192 THR B N 1
ATOM 3692 C CA . THR B 1 192 ? 9.345 -33.908 23.000 1.00 12.14 192 THR B CA 1
ATOM 3693 C C . THR B 1 192 ? 10.027 -32.795 22.230 1.00 12.35 192 THR B C 1
ATOM 3694 O O . THR B 1 192 ? 10.984 -32.202 22.713 1.00 12.27 192 THR B O 1
ATOM 3698 N N . LEU B 1 193 ? 9.538 -32.503 21.035 1.00 12.94 193 LEU B N 1
ATOM 3699 C CA . LEU B 1 193 ? 10.148 -31.475 20.217 1.00 13.93 193 LEU B CA 1
ATOM 3700 C C . LEU B 1 193 ? 9.265 -30.237 20.177 1.00 14.09 193 LEU B C 1
ATOM 3701 O O . LEU B 1 193 ? 8.235 -30.193 20.834 1.00 13.60 193 LEU B O 1
ATOM 3706 N N . PHE B 1 194 ? 9.688 -29.235 19.410 1.00 15.14 194 PHE B N 1
ATOM 3707 C CA . PHE B 1 194 ? 8.989 -27.949 19.298 1.00 15.67 194 PHE B CA 1
ATOM 3708 C C . PHE B 1 194 ? 9.638 -27.131 18.180 1.00 17.14 194 PHE B C 1
ATOM 3709 O O . PHE B 1 194 ? 10.740 -27.455 17.774 1.00 16.24 194 PHE B O 1
ATOM 3717 N N . PRO B 1 195 ? 8.964 -26.120 17.631 1.00 19.49 195 PRO B N 1
AT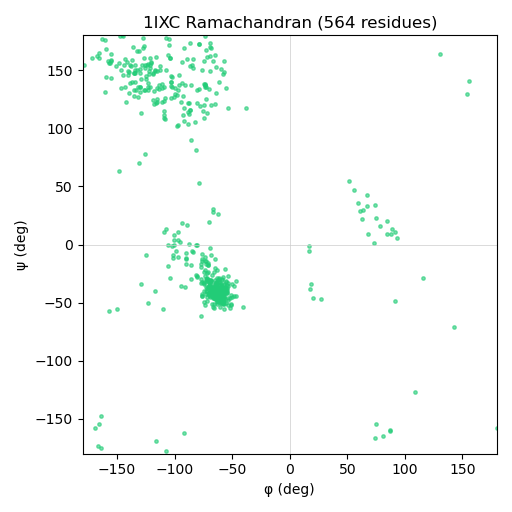OM 3718 C CA . PRO B 1 195 ? 7.529 -25.850 17.824 1.00 21.07 195 PRO B CA 1
ATOM 3719 C C . PRO B 1 195 ? 6.718 -26.635 16.833 1.00 22.73 195 PRO B C 1
ATOM 3720 O O . PRO B 1 195 ? 7.325 -27.242 15.945 1.00 22.72 195 PRO B O 1
ATOM 3724 N N . ARG B 1 196 ? 5.392 -26.619 16.951 1.00 24.92 196 ARG B N 1
ATOM 3725 C CA . ARG B 1 196 ? 4.554 -27.275 15.945 1.00 26.94 196 ARG B CA 1
ATOM 3726 C C . ARG B 1 196 ? 4.174 -26.273 14.864 1.00 28.19 196 ARG B C 1
ATOM 3727 O O . ARG B 1 196 ? 4.409 -25.066 15.007 1.00 28.31 196 ARG B O 1
ATOM 3735 N N . GLY B 1 197 ? 3.602 -26.786 13.778 1.00 29.70 197 GLY B N 1
ATOM 3736 C CA . GLY B 1 197 ? 3.289 -25.988 12.603 1.00 30.96 197 GLY B CA 1
ATOM 3737 C C . GLY B 1 197 ? 3.553 -26.845 11.374 1.00 32.00 197 GLY B C 1
ATOM 3738 O O . GLY B 1 197 ? 2.620 -27.289 10.704 1.00 32.29 197 GLY B O 1
ATOM 3739 N N . GLY B 1 198 ? 4.828 -27.101 11.095 1.00 32.98 198 GLY B N 1
ATOM 3740 C CA . GLY B 1 198 ? 5.212 -27.967 9.996 1.00 33.94 198 GLY B CA 1
ATOM 3741 C C . GLY B 1 198 ? 5.981 -27.192 8.938 1.00 34.74 198 GLY B C 1
ATOM 3742 O O . GLY B 1 198 ? 6.794 -27.765 8.189 1.00 35.18 198 GLY B O 1
ATOM 3743 N N . ARG B 1 199 ? 5.688 -25.894 8.830 1.00 34.91 199 ARG B N 1
ATOM 3744 C CA . ARG B 1 199 ? 6.522 -25.019 8.018 1.00 34.86 199 ARG B CA 1
ATOM 3745 C C . ARG B 1 199 ? 7.903 -25.183 8.647 1.00 33.86 199 ARG B C 1
ATOM 3746 O O . ARG B 1 199 ? 8.000 -25.367 9.868 1.00 34.04 199 ARG B O 1
ATOM 3754 N N . PRO B 1 200 ? 8.964 -25.116 7.845 1.00 32.34 200 PRO B N 1
ATOM 3755 C CA . PRO B 1 200 ? 10.299 -25.472 8.329 1.00 30.93 200 PRO B CA 1
ATOM 3756 C C . PRO B 1 200 ? 10.499 -25.002 9.763 1.00 29.01 200 PRO B C 1
ATOM 3757 O O . PRO B 1 200 ? 10.427 -23.809 10.033 1.00 29.08 200 PRO B O 1
ATOM 3761 N N . SER B 1 201 ? 10.713 -25.941 10.676 1.00 26.61 201 SER B N 1
ATOM 3762 C CA . SER B 1 201 ? 10.877 -25.613 12.077 1.00 24.83 201 SER B CA 1
ATOM 3763 C C . SER B 1 201 ? 12.025 -26.395 12.689 1.00 22.72 201 SER B C 1
ATOM 3764 O O . SER B 1 201 ? 12.554 -27.307 12.081 1.00 21.78 201 SER B O 1
ATOM 3767 N N . PHE B 1 202 ? 12.398 -26.021 13.905 1.00 20.49 202 PHE B N 1
ATOM 3768 C CA . PHE B 1 202 ? 13.401 -26.745 14.676 1.00 18.82 202 PHE B CA 1
ATOM 3769 C C . PHE B 1 202 ? 13.034 -28.227 14.832 1.00 18.25 202 PHE B C 1
ATOM 3770 O O . PHE B 1 202 ? 13.898 -29.098 14.724 1.00 17.85 202 PHE B O 1
ATOM 3778 N N . ALA B 1 203 ? 11.762 -28.514 15.097 1.00 17.48 203 ALA B N 1
ATOM 3779 C CA . ALA B 1 203 ? 11.296 -29.898 15.184 1.00 17.18 203 ALA B CA 1
ATOM 3780 C C . ALA B 1 203 ? 11.624 -30.680 13.915 1.00 16.79 203 ALA B C 1
ATOM 3781 O O . ALA B 1 203 ? 12.151 -31.790 13.973 1.00 16.54 203 ALA B O 1
ATOM 3783 N N . ASP B 1 204 ? 11.271 -30.112 12.769 1.00 16.87 204 ASP B N 1
ATOM 3784 C CA . ASP B 1 204 ? 11.489 -30.779 11.488 1.00 17.12 204 ASP B CA 1
ATOM 3785 C C . ASP B 1 204 ? 12.970 -30.995 11.225 1.00 16.75 204 ASP B C 1
ATOM 3786 O O . ASP B 1 204 ? 13.363 -32.007 10.657 1.00 16.38 204 ASP B O 1
ATOM 3791 N N . GLU B 1 205 ? 13.785 -30.041 11.651 1.00 16.57 205 GLU B N 1
ATOM 3792 C CA . GLU B 1 205 ? 15.222 -30.136 11.475 1.00 16.94 205 GLU B CA 1
ATOM 3793 C C . GLU B 1 205 ? 15.780 -31.314 12.263 1.00 16.82 205 GLU B C 1
ATOM 3794 O O . GLU B 1 205 ? 16.562 -32.105 11.749 1.00 16.44 205 GLU B O 1
ATOM 3800 N N . VAL B 1 206 ? 15.361 -31.423 13.516 1.00 16.44 206 VAL B N 1
ATOM 3801 C CA . VAL B 1 206 ? 15.803 -32.505 14.369 1.00 16.70 206 VAL B CA 1
ATOM 3802 C C . VAL B 1 206 ? 15.367 -33.855 13.782 1.00 16.15 206 VAL B C 1
ATOM 3803 O O . VAL B 1 206 ? 16.108 -34.828 13.845 1.00 15.63 206 VAL B O 1
ATOM 3807 N N . ILE B 1 207 ? 14.170 -33.892 13.203 1.00 15.89 207 ILE B N 1
ATOM 3808 C CA . ILE B 1 207 ? 13.647 -35.108 12.600 1.00 15.91 207 ILE B CA 1
ATOM 3809 C C . ILE B 1 207 ? 14.506 -35.499 11.398 1.00 15.79 207 ILE B C 1
ATOM 3810 O O . ILE B 1 207 ? 14.837 -36.662 11.230 1.00 15.68 207 ILE B O 1
ATOM 3815 N N . GLY B 1 208 ? 14.885 -34.520 10.581 1.00 15.80 208 GLY B N 1
ATOM 3816 C CA . GLY B 1 208 ? 15.776 -34.754 9.457 1.00 15.47 208 GLY B CA 1
ATOM 3817 C C . GLY B 1 208 ? 17.164 -35.221 9.888 1.00 15.49 208 GLY B C 1
ATOM 3818 O O . GLY B 1 208 ? 17.774 -36.061 9.233 1.00 14.68 208 GLY B O 1
ATOM 3819 N N . LEU B 1 209 ? 17.671 -34.687 10.997 1.00 15.54 209 LEU B N 1
ATOM 3820 C CA . LEU B 1 209 ? 18.985 -35.092 11.482 1.00 15.58 209 LEU B CA 1
ATOM 3821 C C . LEU B 1 209 ? 18.969 -36.571 11.882 1.00 15.81 209 LEU B C 1
ATOM 3822 O O . LEU B 1 209 ? 19.946 -37.284 11.646 1.00 15.37 209 LEU B O 1
ATOM 3827 N N . PHE B 1 210 ? 17.867 -37.030 12.485 1.00 16.36 210 PHE B N 1
ATOM 3828 C CA . PHE B 1 210 ? 17.714 -38.455 12.800 1.00 16.85 210 PHE B CA 1
ATOM 3829 C C . PHE B 1 210 ? 17.702 -39.284 11.501 1.00 17.73 210 PHE B C 1
ATOM 3830 O O . PHE B 1 210 ? 18.307 -40.354 11.442 1.00 17.85 210 PHE B O 1
ATOM 3838 N N . LYS B 1 211 ? 17.022 -38.794 10.464 1.00 18.69 211 LYS B N 1
ATOM 3839 C CA . LYS B 1 211 ? 16.952 -39.504 9.177 1.00 19.84 211 LYS B CA 1
ATOM 3840 C C . LYS B 1 211 ? 18.308 -39.572 8.451 1.00 20.12 211 LYS B C 1
ATOM 3841 O O . LYS B 1 211 ? 18.613 -40.571 7.820 1.00 19.99 211 LYS B O 1
ATOM 3847 N N . HIS B 1 212 ? 19.100 -38.502 8.550 1.00 20.83 212 HIS B N 1
ATOM 3848 C CA . HIS B 1 212 ? 20.476 -38.460 8.040 1.00 21.62 212 HIS B CA 1
ATOM 3849 C C . HIS B 1 212 ? 21.338 -39.506 8.741 1.00 21.25 212 HIS B C 1
ATOM 3850 O O . HIS B 1 212 ? 22.153 -40.178 8.105 1.00 21.44 212 HIS B O 1
ATOM 3857 N N . ALA B 1 213 ? 21.144 -39.656 10.047 1.00 20.73 213 ALA B N 1
ATOM 3858 C CA . ALA B 1 213 ? 21.919 -40.614 10.832 1.00 20.64 213 ALA B CA 1
ATOM 3859 C C . ALA B 1 213 ? 21.400 -42.055 10.729 1.00 20.53 213 ALA B C 1
ATOM 3860 O O . ALA B 1 213 ? 21.974 -42.956 11.334 1.00 20.50 213 ALA B O 1
ATOM 3862 N N . GLY B 1 214 ? 20.323 -42.268 9.973 1.00 20.35 214 GLY B N 1
ATOM 3863 C CA . GLY B 1 214 ? 19.780 -43.600 9.770 1.00 20.21 214 GLY B CA 1
ATOM 3864 C C . GLY B 1 214 ? 19.202 -44.166 11.049 1.00 20.26 214 GLY B C 1
ATOM 3865 O O . GLY B 1 214 ? 19.397 -45.338 11.368 1.00 19.80 214 GLY B O 1
ATOM 3866 N N . ILE B 1 215 ? 18.481 -43.322 11.782 1.00 20.38 215 ILE B N 1
ATOM 3867 C CA . ILE B 1 215 ? 17.922 -43.703 13.072 1.00 20.47 215 ILE B CA 1
ATOM 3868 C C . ILE B 1 215 ? 16.461 -43.306 13.151 1.00 20.46 215 ILE B C 1
ATOM 3869 O O . ILE B 1 215 ? 16.086 -42.212 12.744 1.00 20.64 215 ILE B O 1
ATOM 3874 N N . GLU B 1 216 ? 15.641 -44.219 13.657 1.00 20.65 216 GLU B N 1
ATOM 3875 C CA . GLU B 1 216 ? 14.238 -43.944 13.922 1.00 20.75 216 GLU B CA 1
ATOM 3876 C C . GLU B 1 216 ? 14.148 -43.340 15.330 1.00 20.41 216 GLU B C 1
ATOM 3877 O O . GLU B 1 216 ? 14.515 -44.002 16.305 1.00 20.86 216 GLU B O 1
ATOM 3883 N N . PRO B 1 217 ? 13.710 -42.085 15.451 1.00 19.40 217 PRO B N 1
ATOM 3884 C CA . PRO B 1 217 ? 13.502 -41.493 16.769 1.00 18.91 217 PRO B CA 1
ATOM 3885 C C . PRO B 1 217 ? 12.128 -41.845 17.305 1.00 18.17 217 PRO B C 1
ATOM 3886 O O . PRO B 1 217 ? 11.229 -42.108 16.514 1.00 17.85 217 PRO B O 1
ATOM 3890 N N . ARG B 1 218 ? 11.979 -41.846 18.624 1.00 17.19 218 ARG B N 1
ATOM 3891 C CA . ARG B 1 218 ? 10.668 -41.929 19.234 1.00 16.74 218 ARG B CA 1
ATOM 3892 C C . ARG B 1 218 ? 10.242 -40.501 19.604 1.00 16.40 218 ARG B C 1
ATOM 3893 O O . ARG B 1 218 ? 10.719 -39.929 20.586 1.00 16.26 218 ARG B O 1
ATOM 3901 N N . ILE B 1 219 ? 9.376 -39.919 18.781 1.00 16.03 219 ILE B N 1
ATOM 3902 C CA . ILE B 1 219 ? 8.855 -38.579 19.004 1.00 16.06 219 ILE B CA 1
ATOM 3903 C C . ILE B 1 219 ? 7.506 -38.751 19.689 1.00 15.52 219 ILE B C 1
ATOM 3904 O O . ILE B 1 219 ? 6.524 -39.116 19.051 1.00 15.46 219 ILE B O 1
ATOM 3909 N N . ALA B 1 220 ? 7.474 -38.529 20.998 1.00 14.90 220 ALA B N 1
ATOM 3910 C CA . ALA B 1 220 ? 6.239 -38.648 21.769 1.00 14.62 220 ALA B CA 1
ATOM 3911 C C . ALA B 1 220 ? 5.271 -37.526 21.455 1.00 13.97 220 ALA B C 1
ATOM 3912 O O . ALA B 1 220 ? 4.060 -37.732 21.494 1.00 14.20 220 ALA B O 1
ATOM 3914 N N . ARG B 1 221 ? 5.795 -36.346 21.122 1.00 13.42 221 ARG B N 1
ATOM 3915 C CA . ARG B 1 221 ? 4.942 -35.187 20.869 1.00 12.88 221 ARG B CA 1
ATOM 3916 C C . ARG B 1 221 ? 5.733 -33.945 20.481 1.00 11.86 221 ARG B C 1
ATOM 3917 O O . ARG B 1 221 ? 6.892 -33.789 20.855 1.00 11.52 221 ARG B O 1
ATOM 3925 N N . VAL B 1 222 ? 5.078 -33.052 19.753 1.00 11.24 222 VAL B N 1
ATOM 3926 C CA . VAL B 1 222 ? 5.637 -31.745 19.411 1.00 11.18 222 VAL B CA 1
ATOM 3927 C C . VAL B 1 222 ? 4.831 -30.690 20.186 1.00 10.69 222 VAL B C 1
ATOM 3928 O O . VAL B 1 222 ? 3.619 -30.631 20.072 1.00 10.34 222 VAL B O 1
ATOM 3932 N N . VAL B 1 223 ? 5.487 -29.882 21.001 1.00 10.54 223 VAL B N 1
ATOM 3933 C CA . VAL B 1 223 ? 4.760 -28.902 21.814 1.00 10.78 223 VAL B CA 1
ATOM 3934 C C . VAL B 1 223 ? 4.936 -27.495 21.227 1.00 10.67 223 VAL B C 1
ATOM 3935 O O . VAL B 1 223 ? 5.688 -27.316 20.270 1.00 10.25 223 VAL B O 1
ATOM 3939 N N . GLU B 1 224 ? 4.294 -26.493 21.813 1.00 11.13 224 GLU B N 1
ATOM 3940 C CA . GLU B 1 224 ? 4.185 -25.182 21.142 1.00 11.91 224 GLU B CA 1
ATOM 3941 C C . GLU B 1 224 ? 5.460 -24.350 21.078 1.00 12.35 224 GLU B C 1
ATOM 3942 O O . GLU B 1 224 ? 5.651 -23.559 20.133 1.00 13.37 224 GLU B O 1
ATOM 3948 N N . ASP B 1 225 ? 6.335 -24.521 22.063 1.00 12.28 225 ASP B N 1
ATOM 3949 C CA . ASP B 1 225 ? 7.627 -23.858 22.046 1.00 11.72 225 ASP B CA 1
ATOM 3950 C C . ASP B 1 225 ? 8.582 -24.493 23.037 1.00 11.47 225 ASP B C 1
ATOM 3951 O O . ASP B 1 225 ? 8.233 -25.480 23.681 1.00 11.60 225 ASP B O 1
ATOM 3956 N N . ALA B 1 226 ? 9.765 -23.891 23.176 1.00 10.62 226 ALA B N 1
ATOM 3957 C CA . ALA B 1 226 ? 10.828 -24.382 24.044 1.00 10.22 226 ALA B CA 1
ATOM 3958 C C . ALA B 1 226 ? 10.453 -24.312 25.525 1.00 10.13 226 ALA B C 1
ATOM 3959 O O . ALA B 1 226 ? 10.802 -25.192 26.305 1.00 9.91 226 ALA B O 1
ATOM 3961 N N . THR B 1 227 ? 9.744 -23.255 25.899 1.00 9.76 227 THR B N 1
ATOM 3962 C CA . THR B 1 227 ? 9.242 -23.076 27.258 1.00 9.47 227 THR B CA 1
ATOM 3963 C C . THR B 1 227 ? 8.428 -24.300 27.688 1.00 9.08 227 THR B C 1
ATOM 3964 O O . THR B 1 227 ? 8.630 -24.826 28.762 1.00 9.51 227 THR B O 1
ATOM 3968 N N . ALA B 1 228 ? 7.519 -24.752 26.841 1.00 8.93 228 ALA B N 1
ATOM 3969 C CA . ALA B 1 228 ? 6.715 -25.934 27.131 1.00 8.62 228 ALA B CA 1
ATOM 3970 C C . ALA B 1 228 ? 7.598 -27.164 27.329 1.00 8.59 228 ALA B C 1
ATOM 3971 O O . ALA B 1 228 ? 7.468 -27.889 28.319 1.00 8.34 228 ALA B O 1
ATOM 3973 N N . ALA B 1 229 ? 8.499 -27.390 26.392 1.00 8.24 229 ALA B N 1
ATOM 3974 C CA . ALA B 1 229 ? 9.398 -28.527 26.479 1.00 8.34 229 ALA B CA 1
ATOM 3975 C C . ALA B 1 229 ? 10.273 -28.498 27.733 1.00 8.49 229 ALA B C 1
ATOM 3976 O O . ALA B 1 229 ? 10.487 -29.553 28.371 1.00 7.87 229 ALA B O 1
ATOM 3978 N N . LEU B 1 230 ? 10.778 -27.309 28.083 1.00 8.21 230 LEU B N 1
ATOM 3979 C CA . LEU B 1 230 ? 11.667 -27.168 29.235 1.00 8.40 230 LEU B CA 1
ATOM 3980 C C . LEU B 1 230 ? 10.872 -27.395 30.507 1.00 8.22 230 LEU B C 1
ATOM 3981 O O . LEU B 1 230 ? 11.337 -28.065 31.438 1.00 7.81 230 LEU B O 1
ATOM 3986 N N . ALA B 1 231 ? 9.659 -26.856 30.539 1.00 7.99 231 ALA B N 1
ATOM 3987 C CA . ALA B 1 231 ? 8.809 -27.016 31.709 1.00 7.55 231 ALA B CA 1
ATOM 3988 C C . ALA B 1 231 ? 8.380 -28.480 31.893 1.00 8.05 231 ALA B C 1
ATOM 3989 O O . ALA B 1 231 ? 8.337 -28.974 33.013 1.00 8.08 231 ALA B O 1
ATOM 3991 N N . LEU B 1 232 ? 8.053 -29.178 30.807 1.00 8.06 232 LEU B N 1
ATOM 3992 C CA . LEU B 1 232 ? 7.732 -30.602 30.905 1.00 8.86 232 LEU B CA 1
ATOM 3993 C C . LEU B 1 232 ? 8.951 -31.390 31.397 1.00 8.87 232 LEU B C 1
ATOM 3994 O O . LEU B 1 232 ? 8.831 -32.251 32.254 1.00 9.81 232 LEU B O 1
ATOM 3999 N N . THR B 1 233 ? 10.131 -31.071 30.871 1.00 8.88 233 THR B N 1
ATOM 4000 C CA . THR B 1 233 ? 11.368 -31.730 31.279 1.00 8.68 233 THR B CA 1
ATOM 4001 C C . THR B 1 233 ? 11.663 -31.489 32.755 1.00 8.57 233 THR B C 1
ATOM 4002 O O . THR B 1 233 ? 11.986 -32.411 33.492 1.00 8.23 233 THR B O 1
ATOM 4014 N N . ALA B 1 235 ? 9.468 -30.897 34.948 1.00 9.86 235 ALA B N 1
ATOM 4015 C CA . ALA B 1 235 ? 8.415 -31.590 35.728 1.00 10.29 235 ALA B CA 1
ATOM 4016 C C . ALA B 1 235 ? 8.587 -33.125 35.718 1.00 10.67 235 ALA B C 1
ATOM 4017 O O . ALA B 1 235 ? 7.761 -33.832 36.292 1.00 10.06 235 ALA B O 1
ATOM 4019 N N . GLY B 1 236 ? 9.609 -33.630 35.012 1.00 10.95 236 GLY B N 1
ATOM 4020 C CA . GLY B 1 236 ? 9.935 -35.055 35.007 1.00 11.71 236 GLY B CA 1
ATOM 4021 C C . GLY B 1 236 ? 9.104 -35.822 33.986 1.00 12.26 236 GLY B C 1
ATOM 4022 O O . GLY B 1 236 ? 9.140 -37.046 33.928 1.00 12.61 236 GLY B O 1
ATOM 4023 N N . ALA B 1 237 ? 8.379 -35.093 33.149 1.00 12.65 237 ALA B N 1
ATOM 4024 C CA . ALA B 1 237 ? 7.436 -35.708 32.212 1.00 12.77 237 ALA B CA 1
ATOM 4025 C C . ALA B 1 237 ? 7.963 -35.842 30.781 1.00 12.61 237 ALA B C 1
ATOM 4026 O O . ALA B 1 237 ? 7.235 -36.292 29.898 1.00 12.55 237 ALA B O 1
ATOM 4028 N N . ALA B 1 238 ? 9.221 -35.476 30.553 1.00 12.44 238 ALA B N 1
ATOM 4029 C CA . ALA B 1 238 ? 9.735 -35.399 29.198 1.00 12.30 238 ALA B CA 1
ATOM 4030 C C . ALA B 1 238 ? 11.241 -35.309 29.125 1.00 12.03 238 ALA B C 1
ATOM 4031 O O . ALA B 1 238 ? 11.906 -34.957 30.097 1.00 12.28 238 ALA B O 1
ATOM 4033 N N . SER B 1 239 ? 11.747 -35.653 27.944 1.00 11.03 239 SER B N 1
ATOM 4034 C CA . SER B 1 239 ? 13.091 -35.328 27.523 1.00 10.52 239 SER B CA 1
ATOM 4035 C C . SER B 1 239 ? 12.941 -34.541 26.204 1.00 10.19 239 SER B C 1
ATOM 4036 O O . SER B 1 239 ? 11.926 -34.688 25.517 1.00 9.95 239 SER B O 1
ATOM 4039 N N . SER B 1 240 ? 13.921 -33.708 25.854 1.00 9.71 240 SER B N 1
ATOM 4040 C CA . SER B 1 240 ? 13.850 -32.921 24.617 1.00 9.84 240 SER B CA 1
ATOM 4041 C C . SER B 1 240 ? 15.223 -32.748 23.958 1.00 10.20 240 SER B C 1
ATOM 4042 O O . SER B 1 240 ? 16.227 -33.271 24.442 1.00 9.90 240 SER B O 1
ATOM 4045 N N . ILE B 1 241 ? 15.248 -32.054 22.821 1.00 10.22 241 ILE B N 1
ATOM 4046 C CA . ILE B 1 241 ? 16.499 -31.616 22.212 1.00 10.08 241 ILE B CA 1
ATOM 4047 C C . ILE B 1 241 ? 16.399 -30.106 22.014 1.00 10.33 241 ILE B C 1
ATOM 4048 O O . ILE B 1 241 ? 15.389 -29.611 21.520 1.00 10.27 241 ILE B O 1
ATOM 4053 N N . VAL B 1 242 ? 17.451 -29.387 22.407 1.00 10.51 242 VAL B N 1
ATOM 4054 C CA . VAL B 1 242 ? 17.474 -27.925 22.398 1.00 10.62 242 VAL B CA 1
ATOM 4055 C C . VAL B 1 242 ? 18.825 -27.415 21.935 1.00 11.00 242 VAL B C 1
ATOM 4056 O O . VAL B 1 242 ? 19.847 -28.060 22.187 1.00 10.90 242 VAL B O 1
ATOM 4060 N N . PRO B 1 243 ? 18.855 -26.250 21.290 1.00 11.06 243 PRO B N 1
ATOM 4061 C CA . PRO B 1 243 ? 20.121 -25.665 20.857 1.00 11.32 243 PRO B CA 1
ATOM 4062 C C . PRO B 1 243 ? 20.975 -25.206 22.030 1.00 11.42 243 PRO B C 1
ATOM 4063 O O . PRO B 1 243 ? 20.479 -25.108 23.141 1.00 10.40 243 PRO B O 1
ATOM 4067 N N . ALA B 1 244 ? 22.235 -24.871 21.750 1.00 11.85 244 ALA B N 1
ATOM 4068 C CA . ALA B 1 244 ? 23.190 -24.414 22.759 1.00 12.16 244 ALA B CA 1
ATOM 4069 C C . ALA B 1 244 ? 22.738 -23.202 23.584 1.00 12.54 244 ALA B C 1
ATOM 4070 O O . ALA B 1 244 ? 23.131 -23.068 24.748 1.00 12.27 244 ALA B O 1
ATOM 4072 N N . SER B 1 245 ? 21.939 -22.317 22.988 1.00 12.74 245 SER B N 1
ATOM 4073 C CA . SER B 1 245 ? 21.470 -21.110 23.669 1.00 13.20 245 SER B CA 1
ATOM 4074 C C . SER B 1 245 ? 20.730 -21.503 24.955 1.00 12.26 245 SER B C 1
ATOM 4075 O O . SER B 1 245 ? 20.934 -20.926 26.009 1.00 11.32 245 SER B O 1
ATOM 4078 N N . VAL B 1 246 ? 19.866 -22.494 24.828 1.00 11.38 246 VAL B N 1
ATOM 4079 C CA . VAL B 1 246 ? 19.085 -23.000 25.936 1.00 11.27 246 VAL B CA 1
ATOM 4080 C C . VAL B 1 246 ? 19.979 -23.716 26.954 1.00 11.07 246 VAL B C 1
ATOM 4081 O O . VAL B 1 246 ? 19.854 -23.477 28.154 1.00 10.55 246 VAL B O 1
ATOM 4085 N N . ALA B 1 247 ? 20.928 -24.523 26.476 1.00 10.99 247 ALA B N 1
ATOM 4086 C CA . ALA B 1 247 ? 21.794 -25.304 27.363 1.00 11.16 247 ALA B CA 1
ATOM 4087 C C . ALA B 1 247 ? 22.799 -24.450 28.124 1.00 10.89 247 ALA B C 1
ATOM 4088 O O . ALA B 1 247 ? 23.383 -24.916 29.090 1.00 10.17 247 ALA B O 1
ATOM 4090 N N . ALA B 1 248 ? 23.004 -23.212 27.682 1.00 10.88 248 ALA B N 1
ATOM 4091 C CA . ALA B 1 248 ? 23.894 -22.275 28.375 1.00 11.26 248 ALA B CA 1
ATOM 4092 C C . ALA B 1 248 ? 23.306 -21.783 29.717 1.00 10.99 248 ALA B C 1
ATOM 4093 O O . ALA B 1 248 ? 24.015 -21.265 30.558 1.00 11.85 248 ALA B O 1
ATOM 4095 N N . ILE B 1 249 ? 22.004 -21.942 29.899 1.00 10.67 249 ILE B N 1
ATOM 4096 C CA . ILE B 1 249 ? 21.318 -21.515 31.111 1.00 9.61 249 ILE B CA 1
ATOM 4097 C C . ILE B 1 249 ? 21.195 -22.730 32.042 1.00 9.12 249 ILE B C 1
ATOM 4098 O O . ILE B 1 249 ? 20.938 -23.826 31.574 1.00 8.51 249 ILE B O 1
ATOM 4103 N N . ARG B 1 250 ? 21.440 -22.545 33.339 1.00 8.43 250 ARG B N 1
ATOM 4104 C CA . ARG B 1 250 ? 21.243 -23.614 34.331 1.00 8.28 250 ARG B CA 1
ATOM 4105 C C . ARG B 1 250 ? 19.804 -23.598 34.865 1.00 7.55 250 ARG B C 1
ATOM 4106 O O . ARG B 1 250 ? 19.445 -22.763 35.676 1.00 5.50 250 ARG B O 1
ATOM 4114 N N . TRP B 1 251 ? 18.992 -24.542 34.395 1.00 8.29 251 TRP B N 1
ATOM 4115 C CA . TRP B 1 251 ? 17.595 -24.678 34.823 1.00 8.45 251 TRP B CA 1
ATOM 4116 C C . TRP B 1 251 ? 17.561 -25.755 35.887 1.00 8.64 251 TRP B C 1
ATOM 4117 O O . TRP B 1 251 ? 18.083 -26.850 35.656 1.00 8.13 251 TRP B O 1
ATOM 4128 N N . PRO B 1 252 ? 16.960 -25.488 37.045 1.00 8.86 252 PRO B N 1
ATOM 4129 C CA . PRO B 1 252 ? 16.983 -26.487 38.104 1.00 8.98 252 PRO B CA 1
ATOM 4130 C C . PRO B 1 252 ? 16.272 -27.734 37.612 1.00 9.09 252 PRO B C 1
ATOM 4131 O O . PRO B 1 252 ? 15.247 -27.636 36.903 1.00 9.54 252 PRO B O 1
ATOM 4135 N N . ASP B 1 253 ? 16.839 -28.880 37.959 1.00 8.29 253 ASP B N 1
ATOM 4136 C CA . ASP B 1 253 ? 16.302 -30.193 37.631 1.00 8.47 253 ASP B CA 1
ATOM 4137 C C . ASP B 1 253 ? 16.432 -30.629 36.180 1.00 8.31 253 ASP B C 1
ATOM 4138 O O . ASP B 1 253 ? 16.016 -31.730 35.843 1.00 8.71 253 ASP B O 1
ATOM 4143 N N . ILE B 1 254 ? 17.034 -29.816 35.328 1.00 8.25 254 ILE B N 1
ATOM 4144 C CA . ILE B 1 254 ? 17.312 -30.261 33.973 1.00 8.22 254 ILE B CA 1
ATOM 4145 C C . ILE B 1 254 ? 18.815 -30.428 33.799 1.00 9.04 254 ILE B C 1
ATOM 4146 O O . ILE B 1 254 ? 19.582 -29.595 34.266 1.00 9.24 254 ILE B O 1
ATOM 4151 N N . ALA B 1 255 ? 19.214 -31.543 33.182 1.00 9.78 255 ALA B N 1
ATOM 4152 C CA . ALA B 1 255 ? 20.597 -31.821 32.814 1.00 10.32 255 ALA B CA 1
ATOM 4153 C C . ALA B 1 255 ? 20.701 -31.887 31.288 1.00 10.67 255 ALA B C 1
ATOM 4154 O O . ALA B 1 255 ? 19.762 -32.293 30.615 1.00 10.92 255 ALA B O 1
ATOM 4156 N N . PHE B 1 256 ? 21.856 -31.505 30.756 1.00 10.86 256 PHE B N 1
ATOM 4157 C CA . PHE B 1 256 ? 22.075 -31.494 29.321 1.00 11.24 256 PHE B CA 1
ATOM 4158 C C . PHE B 1 256 ? 23.253 -32.386 28.925 1.00 11.48 256 PHE B C 1
ATOM 4159 O O . PHE B 1 256 ? 24.179 -32.627 29.709 1.00 11.11 256 PHE B O 1
ATOM 4167 N N . ALA B 1 257 ? 23.184 -32.899 27.701 1.00 12.26 257 ALA B N 1
ATOM 4168 C CA . ALA B 1 257 ? 24.280 -33.650 27.109 1.00 12.91 257 ALA B CA 1
ATOM 4169 C C . ALA B 1 257 ? 24.369 -33.291 25.626 1.00 13.59 257 ALA B C 1
ATOM 4170 O O . ALA B 1 257 ? 23.398 -33.442 24.873 1.00 12.93 257 ALA B O 1
ATOM 4172 N N . ARG B 1 258 ? 25.545 -32.813 25.230 1.00 14.44 258 ARG B N 1
ATOM 4173 C CA . ARG B 1 258 ? 25.816 -32.374 23.866 1.00 15.18 258 ARG B CA 1
ATOM 4174 C C . ARG B 1 258 ? 25.732 -33.514 22.845 1.00 15.68 258 ARG B C 1
ATOM 4175 O O . ARG B 1 258 ? 26.323 -34.563 23.046 1.00 15.69 258 ARG B O 1
ATOM 4183 N N . ILE B 1 259 ? 24.987 -33.305 21.761 1.00 16.44 259 ILE B N 1
ATOM 4184 C CA . ILE B 1 259 ? 24.892 -34.290 20.689 1.00 17.01 259 ILE B CA 1
ATOM 4185 C C . ILE B 1 259 ? 26.040 -34.076 19.706 1.00 17.64 259 ILE B C 1
ATOM 4186 O O . ILE B 1 259 ? 26.125 -33.047 19.041 1.00 17.76 259 ILE B O 1
ATOM 4191 N N . VAL B 1 260 ? 26.917 -35.066 19.616 1.00 18.55 260 VAL B N 1
ATOM 4192 C CA . VAL B 1 260 ? 28.127 -34.964 18.804 1.00 19.47 260 VAL B CA 1
ATOM 4193 C C . VAL B 1 260 ? 27.897 -35.348 17.349 1.00 20.35 260 VAL B C 1
ATOM 4194 O O . VAL B 1 260 ? 27.210 -36.320 17.061 1.00 20.49 260 VAL B O 1
ATOM 4198 N N . GLY B 1 261 ? 28.475 -34.564 16.443 1.00 21.66 261 GLY B N 1
ATOM 4199 C CA . GLY B 1 261 ? 28.449 -34.851 15.017 1.00 22.59 261 GLY B CA 1
ATOM 4200 C C . GLY B 1 261 ? 28.630 -33.560 14.242 1.00 23.34 261 GLY B C 1
ATOM 4201 O O . GLY B 1 261 ? 28.077 -32.529 14.622 1.00 23.36 261 GLY B O 1
ATOM 4202 N N . THR B 1 262 ? 29.381 -33.609 13.148 1.00 24.22 262 THR B N 1
ATOM 4203 C CA . THR B 1 262 ? 29.693 -32.392 12.393 1.00 24.95 262 THR B CA 1
ATOM 4204 C C . THR B 1 262 ? 28.445 -31.726 11.828 1.00 25.15 262 THR B C 1
ATOM 4205 O O . THR B 1 262 ? 28.397 -30.502 11.669 1.00 25.17 262 THR B O 1
ATOM 4209 N N . ARG B 1 263 ? 27.447 -32.541 11.518 1.00 25.28 263 ARG B N 1
ATOM 4210 C CA . ARG B 1 263 ? 26.233 -32.064 10.873 1.00 25.60 263 ARG B CA 1
ATOM 4211 C C . ARG B 1 263 ? 25.160 -31.635 11.890 1.00 24.69 263 ARG B C 1
ATOM 4212 O O . ARG B 1 263 ? 24.240 -30.910 11.536 1.00 24.42 263 ARG B O 1
ATOM 4220 N N . VAL B 1 264 ? 25.308 -32.046 13.152 1.00 24.04 264 VAL B N 1
ATOM 4221 C CA . VAL B 1 264 ? 24.277 -31.817 14.176 1.00 23.31 264 VAL B CA 1
ATOM 4222 C C . VAL B 1 264 ? 24.386 -30.404 14.740 1.00 22.92 264 VAL B C 1
ATOM 4223 O O . VAL B 1 264 ? 24.948 -30.165 15.812 1.00 22.65 264 VAL B O 1
ATOM 4227 N N . LYS B 1 265 ? 23.815 -29.472 13.994 1.00 22.31 265 LYS B N 1
ATOM 4228 C CA . LYS B 1 265 ? 23.952 -28.064 14.268 1.00 21.93 265 LYS B CA 1
ATOM 4229 C C . LYS B 1 265 ? 22.753 -27.354 13.668 1.00 21.26 265 LYS B C 1
ATOM 4230 O O . LYS B 1 265 ? 22.111 -27.865 12.754 1.00 20.96 265 LYS B O 1
ATOM 4236 N N . VAL B 1 266 ? 22.468 -26.167 14.182 1.00 20.53 266 VAL B N 1
ATOM 4237 C CA . VAL B 1 266 ? 21.299 -25.422 13.778 1.00 20.10 266 VAL B CA 1
ATOM 4238 C C . VAL B 1 266 ? 21.708 -23.965 13.644 1.00 20.04 266 VAL B C 1
ATOM 4239 O O . VAL B 1 266 ? 22.493 -23.466 14.436 1.00 19.74 266 VAL B O 1
ATOM 4243 N N . PRO B 1 267 ? 21.221 -23.285 12.616 1.00 20.30 267 PRO B N 1
ATOM 4244 C CA . PRO B 1 267 ? 21.610 -21.899 12.371 1.00 20.45 267 PRO B CA 1
ATOM 4245 C C . PRO B 1 267 ? 20.834 -20.850 13.143 1.00 20.71 267 PRO B C 1
ATOM 4246 O O . PRO B 1 267 ? 19.736 -21.115 13.624 1.00 20.23 267 PRO B O 1
ATOM 4250 N N . ILE B 1 268 ? 21.442 -19.673 13.259 1.00 20.93 268 ILE B N 1
ATOM 4251 C CA . ILE B 1 268 ? 20.752 -18.467 13.695 1.00 21.75 268 ILE B CA 1
ATOM 4252 C C . ILE B 1 268 ? 20.845 -17.491 12.553 1.00 21.11 268 ILE B C 1
ATOM 4253 O O . ILE B 1 268 ? 21.932 -17.179 12.085 1.00 20.80 268 ILE B O 1
ATOM 4258 N N . SER B 1 269 ? 19.703 -17.015 12.100 1.00 20.56 269 SER B N 1
ATOM 4259 C CA . SER B 1 269 ? 19.704 -16.027 11.062 1.00 20.13 269 SER B CA 1
ATOM 4260 C C . SER B 1 269 ? 18.808 -14.862 11.431 1.00 19.43 269 SER B C 1
ATOM 4261 O O . SER B 1 269 ? 18.033 -14.904 12.395 1.00 18.49 269 SER B O 1
ATOM 4264 N N . CYS B 1 270 ? 18.967 -13.795 10.671 1.00 18.77 270 CYS B N 1
ATOM 4265 C CA . CYS B 1 270 ? 18.144 -12.639 10.845 1.00 18.68 270 CYS B CA 1
ATOM 4266 C C . CYS B 1 270 ? 17.801 -12.099 9.485 1.00 17.46 270 CYS B C 1
ATOM 4267 O O . CYS B 1 270 ? 18.564 -12.260 8.525 1.00 18.60 270 CYS B O 1
ATOM 4270 N N . ILE B 1 271 ? 16.626 -11.511 9.383 1.00 16.11 271 ILE B N 1
ATOM 4271 C CA . ILE B 1 271 ? 16.153 -10.986 8.118 1.00 15.26 271 ILE B CA 1
ATOM 4272 C C . ILE B 1 271 ? 15.880 -9.494 8.264 1.00 14.94 271 ILE B C 1
ATOM 4273 O O . ILE B 1 271 ? 15.645 -9.007 9.377 1.00 13.93 271 ILE B O 1
ATOM 4278 N N . PHE B 1 272 ? 15.959 -8.781 7.142 1.00 14.89 272 PHE B N 1
ATOM 4279 C CA . PHE B 1 272 ? 15.620 -7.360 7.074 1.00 14.99 272 PHE B CA 1
ATOM 4280 C C . PHE B 1 272 ? 15.240 -6.993 5.645 1.00 15.67 272 PHE B C 1
ATOM 4281 O O . PHE B 1 272 ? 15.603 -7.689 4.690 1.00 15.33 272 PHE B O 1
ATOM 4289 N N . ARG B 1 273 ? 14.466 -5.929 5.494 1.00 16.57 273 ARG B N 1
ATOM 4290 C CA . ARG B 1 273 ? 14.147 -5.424 4.166 1.00 17.51 273 ARG B CA 1
ATOM 4291 C C . ARG B 1 273 ? 15.410 -4.737 3.664 1.00 18.47 273 ARG B C 1
ATOM 4292 O O . ARG B 1 273 ? 15.922 -3.832 4.307 1.00 18.05 273 ARG B O 1
ATOM 4300 N N . LYS B 1 274 ? 15.947 -5.213 2.543 1.00 19.91 274 LYS B N 1
ATOM 4301 C CA . LYS B 1 274 ? 17.207 -4.680 2.017 1.00 21.45 274 LYS B CA 1
ATOM 4302 C C . LYS B 1 274 ? 17.045 -3.291 1.405 1.00 21.96 274 LYS B C 1
ATOM 4303 O O . LYS B 1 274 ? 18.025 -2.581 1.213 1.00 22.41 274 LYS B O 1
ATOM 4309 N N . GLU B 1 275 ? 15.802 -2.920 1.113 1.00 22.60 275 GLU B N 1
ATOM 4310 C CA . GLU B 1 275 ? 15.457 -1.634 0.505 1.00 22.92 275 GLU B CA 1
ATOM 4311 C C . GLU B 1 275 ? 15.107 -0.596 1.574 1.00 22.50 275 GLU B C 1
ATOM 4312 O O . GLU B 1 275 ? 14.443 -0.918 2.557 1.00 22.17 275 GLU B O 1
ATOM 4318 N N . LYS B 1 276 ? 15.567 0.641 1.393 1.00 22.04 276 LYS B N 1
ATOM 4319 C CA . LYS B 1 276 ? 15.189 1.753 2.274 1.00 21.67 276 LYS B CA 1
ATOM 4320 C C . LYS B 1 276 ? 15.384 1.460 3.774 1.00 21.03 276 LYS B C 1
ATOM 4321 O O . LYS B 1 276 ? 14.465 1.575 4.580 1.00 20.63 276 LYS B O 1
ATOM 4327 N N . GLN B 1 277 ? 16.606 1.063 4.113 1.00 20.34 277 GLN B N 1
ATOM 4328 C CA . GLN B 1 277 ? 17.014 0.808 5.479 1.00 19.74 277 GLN B CA 1
ATOM 4329 C C . GLN B 1 277 ? 17.282 2.120 6.210 1.00 19.03 277 GLN B C 1
ATOM 4330 O O . GLN B 1 277 ? 18.184 2.845 5.827 1.00 19.18 277 GLN B O 1
ATOM 4336 N N . PRO B 1 278 ? 16.547 2.412 7.279 1.00 18.03 278 PRO B N 1
ATOM 4337 C CA . PRO B 1 278 ? 16.861 3.591 8.095 1.00 17.23 278 PRO B CA 1
ATOM 4338 C C . PRO B 1 278 ? 18.255 3.407 8.732 1.00 16.31 278 PRO B C 1
ATOM 4339 O O . PRO B 1 278 ? 18.695 2.277 8.896 1.00 15.46 278 PRO B O 1
ATOM 4343 N N . PRO B 1 279 ? 18.958 4.494 9.037 1.00 15.49 279 PRO B N 1
ATOM 4344 C CA . PRO B 1 279 ? 20.330 4.419 9.564 1.00 15.00 279 PRO B CA 1
ATOM 4345 C C . PRO B 1 279 ? 20.557 3.553 10.801 1.00 14.42 279 PRO B C 1
ATOM 4346 O O . PRO B 1 279 ? 21.641 2.981 10.934 1.00 14.01 279 PRO B O 1
ATOM 4350 N N . ILE B 1 280 ? 19.588 3.464 11.702 1.00 13.58 280 ILE B N 1
ATOM 4351 C CA . ILE B 1 280 ? 19.797 2.641 12.880 1.00 13.28 280 ILE B CA 1
ATOM 4352 C C . ILE B 1 280 ? 19.917 1.166 12.467 1.00 13.00 280 ILE B C 1
ATOM 4353 O O . ILE B 1 280 ? 20.709 0.421 13.038 1.00 12.52 280 ILE B O 1
ATOM 4358 N N . LEU B 1 281 ? 19.124 0.762 11.481 1.00 13.20 281 LEU B N 1
ATOM 4359 C CA . LEU B 1 281 ? 19.170 -0.593 10.941 1.00 13.45 281 LEU B CA 1
ATOM 4360 C C . LEU B 1 281 ? 20.454 -0.860 10.164 1.00 14.16 281 LEU B C 1
ATOM 4361 O O . LEU B 1 281 ? 21.043 -1.929 10.304 1.00 13.19 281 LEU B O 1
ATOM 4366 N N . ALA B 1 282 ? 20.874 0.095 9.326 1.00 15.67 282 ALA B N 1
ATOM 4367 C CA . ALA B 1 282 ? 22.107 -0.067 8.543 1.00 16.66 282 ALA B CA 1
ATOM 4368 C C . ALA B 1 282 ? 23.281 -0.249 9.501 1.00 17.77 282 ALA B C 1
ATOM 4369 O O . ALA B 1 282 ? 24.164 -1.070 9.271 1.00 18.25 282 ALA B O 1
ATOM 4371 N N . ARG B 1 283 ? 23.262 0.498 10.597 1.00 18.66 283 ARG B N 1
ATOM 4372 C CA . ARG B 1 283 ? 24.290 0.398 11.616 1.00 19.53 283 ARG B CA 1
ATOM 4373 C C . ARG B 1 283 ? 24.260 -0.984 12.284 1.00 19.30 283 ARG B C 1
ATOM 4374 O O . ARG B 1 283 ? 25.299 -1.527 12.665 1.00 19.25 283 ARG B O 1
ATOM 4382 N N . PHE B 1 284 ? 23.069 -1.552 12.433 1.00 19.11 284 PHE B N 1
ATOM 4383 C CA . PHE B 1 284 ? 22.934 -2.861 13.073 1.00 19.13 284 PHE B CA 1
ATOM 4384 C C . PHE B 1 284 ? 23.367 -3.964 12.124 1.00 19.29 284 PHE B C 1
ATOM 4385 O O . PHE B 1 284 ? 24.058 -4.882 12.530 1.00 18.98 284 PHE B O 1
ATOM 4393 N N . VAL B 1 285 ? 22.959 -3.844 10.864 1.00 20.16 285 VAL B N 1
ATOM 4394 C CA . VAL B 1 285 ? 23.269 -4.816 9.811 1.00 20.97 285 VAL B CA 1
ATOM 4395 C C . VAL B 1 285 ? 24.775 -4.920 9.613 1.00 21.94 285 VAL B C 1
ATOM 4396 O O . VAL B 1 285 ? 25.324 -6.011 9.465 1.00 22.14 285 VAL B O 1
ATOM 4400 N N . GLU B 1 286 ? 25.431 -3.765 9.604 1.00 23.14 286 GLU B N 1
ATOM 4401 C CA . GLU B 1 286 ? 26.889 -3.690 9.546 1.00 24.01 286 GLU B CA 1
ATOM 4402 C C . GLU B 1 286 ? 27.497 -4.389 10.793 1.00 24.45 286 GLU B C 1
ATOM 4403 O O . GLU B 1 286 ? 28.575 -4.970 10.708 1.00 24.60 286 GLU B O 1
ATOM 4409 N N . HIS B 1 287 ? 26.788 -4.391 11.925 1.00 24.85 287 HIS B N 1
ATOM 4410 C CA . HIS B 1 287 ? 27.242 -5.156 13.105 1.00 25.35 287 HIS B CA 1
ATOM 4411 C C . HIS B 1 287 ? 26.998 -6.677 13.020 1.00 25.20 287 HIS B C 1
ATOM 4412 O O . HIS B 1 287 ? 27.755 -7.478 13.581 1.00 25.31 287 HIS B O 1
ATOM 4419 N N . VAL B 1 288 ? 25.913 -7.062 12.359 1.00 24.77 288 VAL B N 1
ATOM 4420 C CA . VAL B 1 288 ? 25.545 -8.462 12.212 1.00 24.33 288 VAL B CA 1
ATOM 4421 C C . VAL B 1 288 ? 26.562 -9.202 11.329 1.00 24.21 288 VAL B C 1
ATOM 4422 O O . VAL B 1 288 ? 26.933 -10.343 11.605 1.00 24.00 288 VAL B O 1
ATOM 4426 N N . ARG B 1 289 ? 27.021 -8.527 10.287 1.00 24.13 289 ARG B N 1
ATOM 4427 C CA . ARG B 1 289 ? 27.942 -9.109 9.317 1.00 24.51 289 ARG B CA 1
ATOM 4428 C C . ARG B 1 289 ? 29.341 -9.319 9.883 1.00 24.53 289 ARG B C 1
ATOM 4429 O O . ARG B 1 289 ? 29.832 -10.449 9.911 1.00 24.66 289 ARG B O 1
#

Organism: Cupriavidus necator (NCBI:txid106590)

InterPro domains:
  IPR000847 LysR, HTH, N-terminal domain [PF00126] (3-62)
  IPR000847 LysR, HTH, N-terminal domain [PR00039] (18-29)
  IPR000847 LysR, HTH, N-terminal domain [PR00039] (29-39)
  IPR000847 LysR, HTH, N-terminal domain [PR00039] (39-50)
  IPR000847 LysR, HTH, N-terminal domain [PS50931] (1-58)
  IPR005119 LysR, substrate-binding [PF03466] (87-291)
  IPR036388 Winged helix-like DNA-binding domain superfamily [G3DSA:1.10.10.10] (1-87)
  IPR036390 Winged helix DNA-binding domain superfamily [SSF46785] (1-78)

Foldseek 3Di:
DLVLLVLLLLCAVLVHVSSCVVVVHDDPVSVVNVVVCVVVVHDAPPVHGDPVVVVVNVVSVLVVLVVVQVVQCVVCVVVVALEEAEEEEEAQCVLAVVVVLVVVLCVVRVRYYYDYHYAQVVQVVCQVVVSHFKYKFFDHDDDVQKDKDFQDKWFKKKKAFLVCDVVADQEHALVSCLPFAEEADDPDSPPHPVVVVQVVCVVVVGGHHYPYYYHGPVVQVVCSCRNHMYMGTPSVVVDDDPRMDIHTHDDPPRITTIMMMHGPPPRDPSSVSSVVSSVVSRPD/DLVLLVLLLLCAVLQAVSSCVVVVHDDPVSVVNVVVCVVVVHDFWDQDPSHIDGDPVNVVVNVVSVVVVVVVVVVVVVVVCQQQLLEEEAEEEEEAQCVLAVVVVLVVVLCVVNVRYHYDYYYDLVVVVVCQVVVVHFKYKYFDHDDDDQKDKDFLDKWFKKKKAFLVCPPVADQAEALQSQQVFAEEADDDDPPDDPRVVVCVVCVVVVGDHRHNYYYHGPVVQVVCSCRNHMYMDTPSVVVDDDPRMDIHTHDDPPRITTMMMMHRPPPRRNNSVSSVVSSD

Radius of gyration: 31.89 Å; Cα contacts (8 Å, |Δi|>4): 999; chains: 2; bounding box: 67×101×61 Å

CATH classification: 1.10.10.10 (+2 more: 3.40.190.10, 3.40.190.10)

Solvent-accessible surface area: 28220 Å² total

Secondary structure (DSSP, 8-state):
-HHHHHHHHHHHHH---HHHHHHT--HHHHHH--HHHHHHTS--B---B-HHHHHHHHHHHHHHHHHHHHHHHHHHHHHT--EEEEEEE-SGGGGTHHHHHHHHHHHH-TTEEEEEE--HHHHHHHHHHTS-SEEEES-----TTEEEEEEEEEEEEEEEEGGGGGGT-SEE-GGGGTT-EEEE---SSSS-HHHHHHHHHHHTT---EEEEE-SSHHHHHHH---S-BEEEEHHHHTS--TTEEEEEEP-TT-EEEEEEEEESSS--HHHHHHHHHHHHHH--/-HHHHHHHHHHHHHT--HHHHHHT--HHHHHH--HHHHHHTS--EEEETTEEEE-HHHHHHHHHHHHHHHHHHHHHHHHHHHHHTSSEEEEEEE-SGGGGTHHHHHHHHHHHSSTTEEEEEE--HHHHHHHHHHTS-SEEEESSPPP-TTEEEEEEEEEEEEEEEEGGGTTSS-SEE-GGGGTTSEEEE---SSSS-HHHHHHHHHHHTT---EEEEE-SSHHHHHHH---S-EEEEEHHHHTS--TTEEEEEE--TT-EEEEEEEEESSS--HHHHHHHHHH-

Sequence (568 aa):
EFRQLKYFIAVAEAGNAAAAKRLHVSQPPITRQQALEADLGVVLLEIELTAAGHAFLEDARRILELAGRSGDRSRAAARGDVGELSVAYFGTPIYRSLPLLLRAFLTSTPTATVSLTHTKDEQVEGLLAGTIHVGFSRFFPRHPGIEIVNIAQEDLYLAVHRSQSGKFGKTCKLADLRAVELTLFPRGGRPSFADEVIGLFKHAGIEPRIARVVEDATAALALTAGAASSIVPASVAAIRWPDIAFARIVGTRVKVPISCIFRKEKQPPILARFVEHVRRSAKDEFRQLKYFIAVAEAGNAAAAKRLHVSQPPITRQQALEADLGVVLLERSHRGIELTAAGHAFLEDARRILELAGRSGDRSRAAARGDVGELSVAYFGTPIYRSLPLLLRAFLTSTPTATVSLTHTKDEQVEGLLAGTIHVGFSRFFPRHPGIEIVNIAQEDLYLAVHRSQSGKFGKTCKLADLRAVELTLFPRGGRPSFADEVIGLFKHAGIEPRIARVVEDATAALALTAGAASSIVPASVAAIRWPDIAFARIVGTRVKVPISCIFRKEKQPPILARFVEHVR